Protein AF-A0A957T4U3-F1 (afdb_monomer_lite)

Structure (mmCIF, N/CA/C/O backbone):
data_AF-A0A957T4U3-F1
#
_entry.id   AF-A0A957T4U3-F1
#
loop_
_atom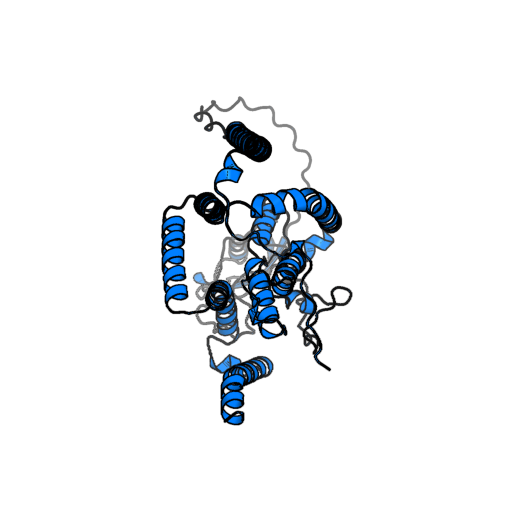_site.group_PDB
_atom_site.id
_atom_site.type_symbol
_atom_site.label_atom_id
_atom_site.label_alt_id
_atom_site.label_comp_id
_atom_site.label_asym_id
_atom_site.label_entity_id
_atom_site.label_seq_id
_atom_site.pdbx_PDB_ins_code
_atom_site.Cartn_x
_atom_site.Cartn_y
_atom_site.Cartn_z
_atom_site.occupancy
_atom_site.B_iso_or_equiv
_atom_site.auth_seq_id
_atom_site.auth_comp_id
_atom_site.auth_asym_id
_atom_site.auth_atom_id
_atom_site.pdbx_PDB_model_num
ATOM 1 N N . MET A 1 1 ? -6.324 -16.944 49.856 1.00 39.00 1 MET A N 1
ATOM 2 C CA . MET A 1 1 ? -5.773 -15.636 49.441 1.00 39.00 1 MET A CA 1
ATOM 3 C C . MET A 1 1 ? -6.299 -15.343 48.046 1.00 39.00 1 MET A C 1
ATOM 5 O O . MET A 1 1 ? -5.881 -15.999 47.104 1.00 39.00 1 MET A O 1
ATOM 9 N N . SER A 1 2 ? -7.309 -14.477 47.947 1.00 36.47 2 SER A N 1
ATOM 10 C CA . SER A 1 2 ? -7.939 -14.078 46.683 1.00 36.47 2 SER A CA 1
ATOM 11 C C . SER A 1 2 ? -7.158 -12.897 46.111 1.00 36.47 2 SER A C 1
ATOM 13 O O . SER A 1 2 ? -7.067 -11.861 46.766 1.00 36.47 2 SER A O 1
ATOM 15 N N . ALA A 1 3 ? -6.534 -13.074 44.948 1.00 39.75 3 ALA A N 1
ATOM 16 C CA . ALA A 1 3 ? -5.831 -12.005 44.251 1.00 39.75 3 ALA A CA 1
ATOM 17 C C . ALA A 1 3 ? -6.856 -11.162 43.479 1.00 39.75 3 ALA A C 1
ATOM 19 O O . ALA A 1 3 ? -7.427 -11.612 42.488 1.00 39.75 3 ALA A O 1
ATOM 20 N N . SER A 1 4 ? -7.108 -9.946 43.958 1.00 40.19 4 SER A N 1
ATOM 21 C CA . SER A 1 4 ? -7.905 -8.937 43.262 1.00 40.19 4 SER A CA 1
ATOM 22 C C . SER A 1 4 ? -7.188 -8.495 41.985 1.00 40.19 4 SER A C 1
ATOM 24 O O . SER A 1 4 ? -6.062 -7.999 42.049 1.00 40.19 4 SER A O 1
ATOM 26 N N . SER A 1 5 ? -7.838 -8.645 40.833 1.00 43.56 5 SER A N 1
ATOM 27 C CA . SER A 1 5 ? -7.384 -8.072 39.563 1.00 43.56 5 SER A CA 1
ATOM 28 C C . SER A 1 5 ? -7.273 -6.540 39.665 1.00 43.56 5 SER A C 1
ATOM 30 O O . SER A 1 5 ? -8.194 -5.919 40.205 1.00 43.56 5 SER A O 1
ATOM 32 N N . PRO A 1 6 ? -6.209 -5.907 39.139 1.00 51.12 6 PRO A N 1
ATOM 33 C CA . PRO A 1 6 ? -6.082 -4.453 39.150 1.00 51.12 6 PRO A CA 1
ATOM 34 C C . PRO A 1 6 ? -7.172 -3.825 38.270 1.00 51.12 6 PRO A C 1
ATOM 36 O O . PRO A 1 6 ? -7.311 -4.176 37.098 1.00 51.12 6 PRO A O 1
ATOM 39 N N . GLN A 1 7 ? -7.968 -2.914 38.838 1.00 44.78 7 GLN A N 1
ATOM 40 C CA . GLN A 1 7 ? -8.930 -2.137 38.057 1.00 44.78 7 GLN A CA 1
ATOM 41 C C . GLN A 1 7 ? -8.196 -1.165 37.120 1.00 44.78 7 GLN A C 1
ATOM 43 O O . GLN A 1 7 ? -7.180 -0.591 37.521 1.00 44.78 7 GLN A O 1
ATOM 48 N N . PRO A 1 8 ? -8.687 -0.960 35.884 1.00 44.41 8 PRO A N 1
ATOM 49 C CA . PRO A 1 8 ? -8.089 -0.001 34.968 1.00 44.41 8 PRO A CA 1
ATOM 50 C C . PRO A 1 8 ? -8.229 1.435 35.509 1.00 44.41 8 PRO A C 1
ATOM 52 O O . PRO A 1 8 ? -9.235 1.754 36.148 1.00 44.41 8 PRO A O 1
ATOM 55 N N . PRO A 1 9 ? -7.238 2.307 35.254 1.00 50.12 9 PRO A N 1
ATOM 56 C CA . PRO A 1 9 ? -7.258 3.697 35.702 1.00 50.12 9 PRO A CA 1
ATOM 57 C C . PRO A 1 9 ? -8.435 4.478 35.093 1.00 50.12 9 PRO A C 1
ATOM 59 O O . PRO A 1 9 ? -8.832 4.240 33.952 1.00 50.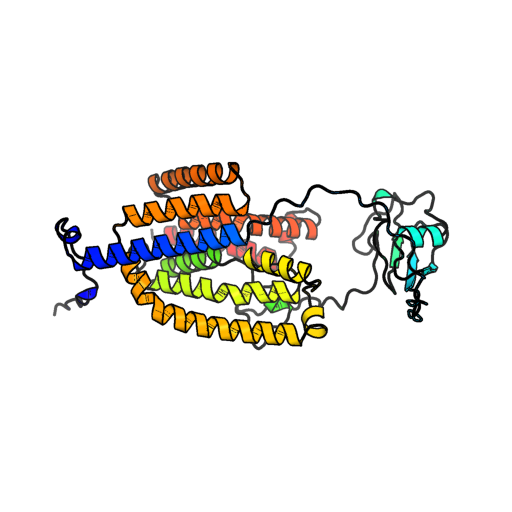12 9 PRO A O 1
ATOM 62 N N . ASP A 1 10 ? -8.982 5.430 35.856 1.00 49.69 10 ASP A N 1
ATOM 63 C CA . ASP A 1 10 ? -10.274 6.097 35.597 1.00 49.69 10 ASP A CA 1
ATOM 64 C C . ASP A 1 10 ? -10.417 6.763 34.216 1.00 49.69 10 ASP A C 1
ATOM 66 O O . ASP A 1 10 ? -11.534 6.919 33.729 1.00 49.69 10 ASP A O 1
ATOM 70 N N . PHE A 1 11 ? -9.322 7.097 33.528 1.00 52.84 11 PHE A N 1
ATOM 71 C CA . PHE A 1 11 ? -9.367 7.680 32.180 1.00 52.84 11 PHE A CA 1
ATOM 72 C C . PHE A 1 11 ? -9.784 6.692 31.072 1.00 52.84 11 PHE A C 1
ATOM 74 O O . PHE A 1 11 ? -10.027 7.118 29.944 1.00 52.84 11 PHE A O 1
ATOM 81 N N . LEU A 1 12 ? -9.868 5.389 31.375 1.00 37.56 12 LEU A N 1
ATOM 82 C CA . LEU A 1 12 ? -10.356 4.336 30.471 1.00 37.56 12 LEU A CA 1
ATOM 83 C C . LEU A 1 12 ? -11.845 4.000 30.666 1.00 37.56 12 LEU A C 1
ATOM 85 O O . LEU A 1 12 ? -12.382 3.174 29.927 1.00 37.56 12 LEU A O 1
ATOM 89 N N . LYS A 1 13 ? -12.533 4.625 31.631 1.00 37.53 13 LYS A N 1
ATOM 90 C CA . LYS A 1 13 ? -13.990 4.500 31.759 1.00 37.53 13 LYS A CA 1
ATOM 91 C C . LYS A 1 13 ? -14.650 5.418 30.732 1.00 37.53 13 LYS A C 1
ATOM 93 O O . LYS A 1 13 ? -14.656 6.637 30.889 1.00 37.53 13 LYS A O 1
ATOM 98 N N . LEU A 1 14 ? -15.185 4.833 29.661 1.00 41.22 14 LEU A N 1
ATOM 99 C CA . LEU A 1 14 ? -16.058 5.555 28.736 1.00 41.22 14 LEU A CA 1
ATOM 100 C C . LEU A 1 14 ? -17.282 6.060 29.523 1.00 41.22 14 LEU A C 1
ATOM 102 O O . LEU A 1 14 ? -17.867 5.265 30.264 1.00 41.22 14 LEU A O 1
ATOM 106 N N . PRO A 1 15 ? -17.665 7.346 29.403 1.00 44.47 15 PRO A N 1
ATOM 107 C CA . PRO A 1 15 ? -18.855 7.854 30.063 1.00 44.47 15 PRO A CA 1
ATOM 108 C C . PRO A 1 15 ? -20.066 7.046 29.592 1.00 44.47 15 PRO A C 1
ATOM 110 O O . PRO A 1 15 ? -20.394 7.030 28.405 1.00 44.47 15 PRO A O 1
ATOM 113 N N . SER A 1 16 ? -20.698 6.335 30.522 1.00 48.28 16 SER A N 1
ATOM 114 C CA . SER A 1 16 ? -21.994 5.718 30.292 1.00 48.28 16 SER A CA 1
ATOM 115 C C . SER A 1 16 ? -23.017 6.834 30.122 1.00 48.28 16 SER A C 1
ATOM 117 O O . SER A 1 16 ? -23.200 7.634 31.035 1.00 48.28 16 SER A O 1
ATOM 119 N N . GLU A 1 17 ? -23.667 6.827 28.963 1.00 46.38 17 GLU A N 1
ATOM 120 C CA . GLU A 1 17 ? -24.739 7.731 28.542 1.00 46.38 17 GLU A CA 1
ATOM 121 C C . GLU A 1 17 ? -24.272 9.129 28.105 1.00 46.38 17 GLU A C 1
ATOM 123 O O . GLU A 1 17 ? -23.785 9.958 28.872 1.00 46.38 17 GLU A O 1
ATOM 128 N N . VAL A 1 18 ? -24.449 9.393 26.806 1.00 47.22 18 VAL A N 1
ATOM 129 C CA . VAL A 1 18 ? -24.373 10.733 26.223 1.00 47.22 18 VAL A CA 1
ATOM 130 C C . VAL A 1 18 ? -25.553 11.522 26.779 1.00 47.22 18 VAL A C 1
ATOM 132 O O . VAL A 1 18 ? -26.667 11.443 26.264 1.00 47.22 18 VAL A O 1
ATOM 135 N N . ASP A 1 19 ? -25.309 12.263 27.856 1.00 44.25 19 ASP A N 1
ATOM 136 C CA . ASP A 1 19 ? -26.272 13.212 28.394 1.00 44.25 19 ASP A CA 1
ATOM 137 C C . ASP A 1 19 ? -26.519 14.296 27.332 1.00 44.25 19 ASP A C 1
ATOM 139 O O . ASP A 1 19 ? -25.650 15.117 27.017 1.00 44.25 19 ASP A O 1
ATOM 143 N N . ALA A 1 20 ? -27.716 14.287 26.740 1.00 46.62 20 ALA A N 1
ATOM 144 C CA . ALA A 1 20 ? -28.138 15.223 25.696 1.00 46.62 20 ALA A CA 1
ATOM 145 C C . ALA A 1 20 ? -28.058 16.702 26.140 1.00 46.62 20 ALA A C 1
ATOM 147 O O . ALA A 1 20 ? -28.144 17.610 25.310 1.00 46.62 20 ALA A O 1
ATOM 148 N N . ARG A 1 21 ? -27.838 16.962 27.437 1.00 43.62 21 ARG A N 1
ATOM 149 C CA . ARG A 1 21 ? -27.581 18.291 28.009 1.00 43.62 21 ARG A CA 1
ATOM 150 C C . ARG A 1 21 ? -26.193 18.858 27.671 1.00 43.62 21 ARG A C 1
ATOM 152 O O . ARG A 1 21 ? -26.020 20.074 27.732 1.00 43.62 21 ARG A O 1
ATOM 159 N N . SER A 1 22 ? -25.235 18.030 27.238 1.00 51.56 22 SER A N 1
ATOM 160 C CA . SER A 1 22 ? -23.868 18.450 26.869 1.00 51.56 22 SER A CA 1
ATOM 161 C C . SER A 1 22 ? -23.806 19.387 25.647 1.00 51.56 22 SER A C 1
ATOM 163 O O . SER A 1 22 ? -22.913 20.228 25.559 1.00 51.56 22 SER A O 1
ATOM 165 N N . PHE A 1 23 ? -24.784 19.328 24.735 1.00 47.19 23 PHE A N 1
ATOM 166 C CA . PHE A 1 23 ? -24.840 20.196 23.543 1.00 47.19 23 PHE A CA 1
ATOM 167 C C . PHE A 1 23 ? -25.205 21.663 23.847 1.00 47.19 23 PHE A C 1
ATOM 169 O O . PHE A 1 23 ? -25.078 22.543 22.986 1.00 47.19 23 PHE A O 1
ATOM 176 N N . HIS A 1 24 ? -25.663 21.949 25.068 1.00 51.50 24 HIS A N 1
ATOM 177 C CA . HIS A 1 24 ? -25.932 23.308 25.537 1.00 51.50 24 HIS A CA 1
ATOM 178 C C . HIS A 1 24 ? -24.760 23.937 26.295 1.00 51.50 24 HIS A C 1
ATOM 180 O O . HIS A 1 24 ? -24.843 25.117 26.636 1.00 51.50 24 HIS A O 1
ATOM 186 N N . ASP A 1 25 ? -23.665 23.201 26.506 1.00 59.38 25 ASP A N 1
ATOM 187 C CA . ASP A 1 25 ? -22.479 23.737 27.162 1.00 59.38 25 ASP A CA 1
ATOM 188 C C . ASP A 1 25 ? -21.806 24.794 26.255 1.00 59.38 25 ASP A C 1
ATOM 190 O O . ASP A 1 25 ? -21.464 24.502 25.098 1.00 59.38 25 ASP A O 1
ATOM 194 N N . PRO A 1 26 ? -21.622 26.041 26.731 1.00 59.56 26 PRO A N 1
ATOM 195 C CA . PRO A 1 26 ? -20.988 27.104 25.955 1.00 59.56 26 PRO A CA 1
ATOM 196 C C . PRO A 1 26 ? -19.568 26.746 25.490 1.00 59.56 26 PRO A C 1
ATOM 198 O O . PRO A 1 26 ? -19.146 27.220 24.435 1.00 59.56 26 PRO A O 1
ATOM 201 N N . SER A 1 27 ? -18.853 25.868 26.203 1.00 49.44 27 SER A N 1
ATOM 202 C CA . SER A 1 27 ? -17.521 25.397 25.799 1.00 49.44 27 SER A CA 1
ATOM 203 C C . SER A 1 27 ? -17.568 24.443 24.596 1.00 49.44 27 SER A C 1
ATOM 205 O O . SER A 1 27 ? -16.766 24.566 23.668 1.00 49.44 27 SER A O 1
ATOM 207 N N . VAL A 1 28 ? -18.570 23.560 24.543 1.00 51.91 28 VAL A N 1
ATOM 208 C CA . VAL A 1 28 ? -18.828 22.658 23.408 1.00 51.91 28 VAL A CA 1
ATOM 209 C C . VAL A 1 28 ? -19.298 23.454 22.193 1.00 51.91 28 VAL A C 1
ATOM 211 O O . VAL A 1 28 ? -18.849 23.191 21.079 1.00 51.91 28 VAL A O 1
ATOM 214 N N . ARG A 1 29 ? -20.123 24.492 22.394 1.00 52.34 29 ARG A N 1
ATOM 215 C CA . ARG A 1 29 ? -20.532 25.413 21.321 1.00 52.34 29 ARG A CA 1
ATOM 216 C C . ARG A 1 29 ? -19.363 26.213 20.754 1.00 52.34 29 ARG A C 1
ATOM 218 O O . ARG A 1 29 ? -19.286 26.340 19.538 1.00 52.34 29 ARG A O 1
ATOM 225 N N . LEU A 1 30 ? -18.442 26.692 21.591 1.00 56.44 30 LEU A N 1
ATOM 226 C CA . LEU A 1 30 ? -17.244 27.408 21.138 1.00 56.44 30 LEU A CA 1
ATOM 227 C C . LEU A 1 30 ? -16.313 26.495 20.320 1.00 56.44 30 LEU A C 1
ATOM 229 O O . LEU A 1 30 ? -15.765 26.914 19.304 1.00 56.44 30 LEU A O 1
ATOM 233 N N . ILE A 1 31 ? -16.189 25.224 20.718 1.00 53.31 31 ILE A N 1
ATOM 234 C CA . ILE A 1 31 ? -15.420 24.212 19.979 1.00 53.31 31 ILE A CA 1
ATOM 235 C C . ILE A 1 31 ? -16.111 23.867 18.652 1.00 53.31 31 ILE A C 1
ATOM 237 O O . ILE A 1 31 ? -15.452 23.867 17.614 1.00 53.31 31 ILE A O 1
ATOM 241 N N . LEU A 1 32 ? -17.430 23.643 18.646 1.00 51.19 32 LEU A N 1
ATOM 242 C CA . LEU A 1 32 ? -18.202 23.415 17.417 1.00 51.19 32 LEU A CA 1
ATOM 243 C C . LEU A 1 32 ? -18.149 24.618 16.468 1.00 51.19 32 LEU A C 1
ATOM 245 O O . LEU A 1 32 ? -18.027 24.428 15.262 1.00 51.19 32 LEU A O 1
ATOM 249 N N . GLN A 1 33 ? -18.197 25.845 16.991 1.00 57.88 33 GLN A N 1
ATOM 250 C CA . GLN A 1 33 ? -18.036 27.069 16.206 1.00 57.88 33 GLN A CA 1
ATOM 251 C C . GLN A 1 33 ? -16.615 27.196 15.652 1.00 57.88 33 GLN A C 1
ATOM 253 O O . GLN A 1 33 ? -16.464 27.555 14.491 1.00 57.88 33 GLN A O 1
ATOM 258 N N . GLY A 1 34 ? -15.585 26.832 16.423 1.00 57.09 34 GLY A N 1
ATOM 259 C CA . GLY A 1 34 ? -14.200 26.770 15.947 1.00 57.09 34 GLY A CA 1
ATOM 260 C C . GLY A 1 34 ? -13.995 25.732 14.838 1.00 57.09 34 GLY A C 1
ATOM 261 O O . GLY A 1 34 ? -13.330 26.021 13.846 1.00 57.09 34 GLY A O 1
ATOM 262 N N . PHE A 1 35 ? -14.624 24.557 14.950 1.00 54.31 35 PHE A N 1
ATOM 263 C CA . PHE A 1 35 ? -14.608 23.533 13.900 1.00 54.31 35 PHE A CA 1
ATOM 264 C C . PHE A 1 35 ? -15.418 23.941 12.670 1.00 54.31 35 PHE A C 1
ATOM 266 O O . PHE A 1 35 ? -14.954 23.728 11.556 1.00 54.31 35 PHE A O 1
ATOM 273 N N . ALA A 1 36 ? -16.583 24.569 12.841 1.00 56.09 36 ALA A N 1
ATOM 274 C CA . ALA A 1 36 ? -17.360 25.109 11.730 1.00 56.09 36 ALA A CA 1
ATOM 275 C C . ALA A 1 36 ? -16.592 26.229 11.009 1.00 56.09 36 ALA A C 1
ATOM 277 O O . ALA A 1 36 ? -16.541 26.240 9.784 1.00 56.09 36 ALA A O 1
ATOM 278 N N . LEU A 1 37 ? -15.921 27.117 11.752 1.00 57.34 37 LEU A N 1
ATOM 279 C CA . LEU A 1 37 ? -15.078 28.174 11.192 1.00 57.34 37 LEU A CA 1
ATOM 280 C C . LEU A 1 37 ? -13.851 27.592 10.473 1.00 57.34 37 LEU A C 1
ATOM 282 O O . LEU A 1 37 ? -13.519 28.041 9.383 1.00 57.34 37 LEU A O 1
ATOM 286 N N . GLY A 1 38 ? -13.217 26.561 11.040 1.00 54.62 38 GLY A N 1
ATOM 287 C CA . GLY A 1 38 ? -12.099 25.843 10.420 1.00 54.62 38 GLY A CA 1
ATOM 288 C C . GLY A 1 38 ? -12.509 25.060 9.171 1.00 54.62 38 GLY A C 1
ATOM 289 O O . GLY A 1 38 ? -11.791 25.071 8.177 1.00 54.62 38 GLY A O 1
ATOM 290 N N . PHE A 1 39 ? -13.692 24.445 9.179 1.00 57.84 39 PHE A N 1
ATOM 291 C CA . PHE A 1 39 ? -14.267 23.751 8.027 1.00 57.84 39 PHE A CA 1
ATOM 292 C C . PHE A 1 39 ? -14.644 24.732 6.913 1.00 57.84 39 PHE A C 1
ATOM 294 O O . PHE A 1 39 ? -14.319 24.492 5.754 1.00 57.84 39 PHE A O 1
ATOM 301 N N . VAL A 1 40 ? -15.237 25.880 7.256 1.00 64.00 40 VAL A N 1
ATOM 302 C CA . VAL A 1 40 ? -15.518 26.962 6.301 1.00 64.00 40 VAL A CA 1
ATOM 303 C C . VAL A 1 40 ? -14.221 27.575 5.769 1.00 64.00 40 VAL A C 1
ATOM 305 O O . VAL A 1 40 ? -14.120 27.800 4.569 1.00 64.00 40 VAL A O 1
ATOM 308 N N . ALA A 1 41 ? -13.198 27.782 6.602 1.00 57.78 41 ALA A N 1
ATOM 309 C CA . ALA A 1 41 ? -11.887 28.261 6.161 1.00 57.78 41 ALA A CA 1
ATOM 310 C C . ALA A 1 41 ? -11.178 27.246 5.250 1.00 57.78 41 ALA A C 1
ATOM 312 O O . ALA A 1 41 ? -10.547 27.640 4.274 1.00 57.78 41 ALA A O 1
ATOM 313 N N . CYS A 1 42 ? -11.322 25.946 5.518 1.00 61.72 42 CYS A N 1
ATOM 314 C CA . CYS A 1 42 ? -10.791 24.882 4.672 1.00 61.72 42 CYS A CA 1
ATOM 315 C C . CYS A 1 42 ? -11.553 24.792 3.343 1.00 61.72 42 CYS A C 1
ATOM 317 O O . CYS A 1 42 ? -10.923 24.739 2.296 1.00 61.72 42 CYS A O 1
ATOM 319 N N . LEU A 1 43 ? -12.887 24.890 3.350 1.00 62.25 43 LEU A N 1
ATOM 320 C CA . LEU A 1 43 ? -13.696 24.980 2.129 1.00 62.25 43 LEU A CA 1
ATOM 321 C C . LEU A 1 43 ? -13.411 26.253 1.329 1.00 62.25 43 LEU A C 1
ATOM 323 O O . LEU A 1 43 ? -13.421 26.207 0.105 1.00 62.25 43 LEU A O 1
ATOM 327 N N . LEU A 1 44 ? -13.120 27.373 1.993 1.00 65.00 44 LEU A N 1
ATOM 328 C CA . LEU A 1 44 ? -12.684 28.603 1.338 1.00 65.00 44 LEU A CA 1
ATOM 329 C C . LEU A 1 44 ? -11.272 28.461 0.777 1.00 65.00 44 LEU A C 1
ATOM 331 O O . LEU A 1 44 ? -11.046 28.909 -0.333 1.00 65.00 44 LEU A O 1
ATOM 335 N N . LEU A 1 45 ? -10.340 27.806 1.471 1.00 65.88 45 LEU A N 1
ATOM 336 C CA . LEU A 1 45 ? -9.000 27.533 0.944 1.00 65.88 45 LEU A CA 1
ATOM 337 C C . LEU A 1 45 ? -9.036 26.546 -0.222 1.00 65.88 45 LEU A C 1
ATOM 339 O O . LEU A 1 45 ? -8.332 26.756 -1.199 1.00 65.88 45 LEU A O 1
ATOM 343 N N . VAL A 1 46 ? -9.886 25.520 -0.160 1.00 66.44 46 VAL A N 1
ATOM 344 C CA . VAL A 1 46 ? -10.123 24.568 -1.254 1.00 66.44 46 VAL A CA 1
ATOM 345 C C . VAL A 1 46 ? -10.866 25.241 -2.404 1.00 66.44 46 VAL A C 1
ATOM 347 O O . VAL A 1 46 ? -10.542 24.990 -3.555 1.00 66.44 46 VAL A O 1
ATOM 350 N N . GLY A 1 47 ? -11.819 26.130 -2.125 1.00 73.75 47 GLY A N 1
ATOM 351 C CA . GLY A 1 47 ? -12.526 26.926 -3.126 1.00 73.75 47 GLY A CA 1
ATOM 352 C C . GLY A 1 47 ? -11.614 27.950 -3.798 1.00 73.75 47 GLY A C 1
ATOM 353 O O . GLY A 1 47 ? -11.619 28.055 -5.017 1.00 73.75 47 GLY A O 1
ATOM 354 N N . VAL A 1 48 ? -10.772 28.645 -3.030 1.00 72.38 48 VAL A N 1
ATOM 355 C CA . VAL A 1 48 ? -9.724 29.539 -3.536 1.00 72.38 48 VAL A CA 1
ATOM 356 C C . VAL A 1 48 ? -8.718 28.730 -4.333 1.00 72.38 48 VAL A C 1
ATOM 358 O O . VAL A 1 48 ? -8.448 29.112 -5.455 1.00 72.38 48 VAL A O 1
ATOM 361 N N . PHE A 1 49 ? -8.242 27.587 -3.835 1.00 65.31 49 PHE A N 1
ATOM 362 C CA . PHE A 1 49 ? -7.362 26.691 -4.583 1.00 65.31 49 PHE A CA 1
ATOM 363 C C . PHE A 1 49 ? -8.025 26.213 -5.876 1.00 65.31 49 PHE A C 1
ATOM 365 O O . PHE A 1 49 ? -7.410 26.281 -6.928 1.00 65.31 49 PHE A O 1
ATOM 372 N N . ALA A 1 50 ? -9.293 25.808 -5.852 1.00 66.81 50 ALA A N 1
ATOM 373 C CA . ALA A 1 50 ? -10.033 25.391 -7.040 1.00 66.81 50 ALA A CA 1
ATOM 374 C C . ALA A 1 50 ? -10.280 26.552 -8.015 1.00 66.81 50 ALA A C 1
ATOM 376 O O . ALA A 1 50 ? -10.325 26.329 -9.216 1.00 66.81 50 ALA A O 1
ATOM 377 N N . VAL A 1 51 ? -10.422 27.789 -7.537 1.00 71.81 51 VAL A N 1
ATOM 378 C CA . VAL A 1 51 ? -10.575 28.987 -8.379 1.00 71.81 51 VAL A CA 1
ATOM 379 C C . VAL A 1 51 ? -9.228 29.471 -8.921 1.00 71.81 51 VAL A C 1
ATOM 381 O O . VAL A 1 51 ? -9.166 29.890 -10.071 1.00 71.81 51 VAL A O 1
ATOM 384 N N . THR A 1 52 ? -8.142 29.370 -8.152 1.00 68.81 52 THR A N 1
ATOM 385 C CA . THR A 1 52 ? -6.786 29.742 -8.587 1.00 68.81 52 THR A CA 1
ATOM 386 C C . THR A 1 52 ? -6.131 28.669 -9.452 1.00 68.81 52 THR A C 1
ATOM 388 O O . THR A 1 52 ? -5.264 28.991 -10.258 1.00 68.81 52 THR A O 1
ATOM 391 N N . THR A 1 53 ? -6.554 27.408 -9.326 1.00 61.91 53 THR A N 1
ATOM 392 C CA . THR A 1 53 ? -6.102 26.285 -10.167 1.00 61.91 53 THR A CA 1
ATOM 393 C C . THR A 1 53 ? -7.090 25.907 -11.265 1.00 61.91 53 THR A C 1
ATOM 395 O O . THR A 1 53 ? -6.747 25.091 -12.124 1.00 61.91 53 THR A O 1
ATOM 398 N N . ARG A 1 54 ? -8.279 26.533 -11.312 1.00 57.09 54 ARG A N 1
ATOM 399 C CA . ARG A 1 54 ? -9.125 26.547 -12.512 1.00 57.09 54 ARG A CA 1
ATOM 400 C C . ARG A 1 54 ? -8.308 27.193 -13.621 1.00 57.09 54 ARG A C 1
ATOM 402 O O . ARG A 1 54 ? -8.189 28.413 -13.705 1.00 57.09 54 ARG A O 1
ATOM 409 N N . ARG A 1 55 ? -7.709 26.353 -14.463 1.00 58.66 55 ARG A N 1
ATOM 410 C CA . ARG A 1 55 ? -7.117 26.800 -15.718 1.00 58.66 55 ARG A CA 1
ATOM 411 C C . ARG A 1 55 ? -8.234 27.482 -16.499 1.00 58.66 55 ARG A C 1
ATOM 413 O O . ARG A 1 55 ? -9.293 26.886 -16.682 1.00 58.66 55 ARG A O 1
ATOM 420 N N . ALA A 1 56 ? -8.012 28.737 -16.884 1.00 56.47 56 ALA A N 1
ATOM 421 C CA . ALA A 1 56 ? -8.893 29.414 -17.820 1.00 56.47 56 ALA A CA 1
ATOM 422 C C . ALA A 1 56 ? -9.036 28.535 -19.067 1.00 56.47 56 ALA A C 1
ATOM 424 O O . ALA A 1 56 ? -8.052 27.908 -19.480 1.00 56.47 56 ALA A O 1
ATOM 425 N N . ASP A 1 57 ? -10.242 28.484 -19.639 1.00 62.06 57 ASP A N 1
ATOM 426 C CA . ASP A 1 57 ? -10.437 27.856 -20.942 1.00 62.06 57 ASP A CA 1
ATOM 427 C C . ASP A 1 57 ? -9.363 28.400 -21.893 1.00 62.06 57 ASP A C 1
ATOM 429 O O . ASP A 1 57 ? -9.119 29.617 -21.898 1.00 62.06 57 ASP A O 1
ATOM 433 N N . PRO A 1 58 ? -8.657 27.531 -22.640 1.00 55.47 58 PRO A N 1
ATOM 434 C CA . PRO A 1 58 ? -7.655 28.004 -23.577 1.00 55.47 58 PRO A CA 1
ATOM 435 C C . PRO A 1 58 ? -8.328 29.033 -24.495 1.00 55.47 58 PRO A C 1
ATOM 437 O O . PRO A 1 58 ? -9.437 28.772 -24.975 1.00 55.47 58 PRO A O 1
ATOM 440 N N . PRO A 1 59 ? -7.719 30.216 -24.710 1.00 63.31 59 PRO A N 1
ATOM 441 C CA . PRO A 1 59 ? -8.314 31.213 -25.584 1.00 63.31 59 PRO A CA 1
ATOM 442 C C . PRO A 1 59 ? -8.599 30.564 -26.945 1.00 63.31 59 PRO A C 1
ATOM 444 O O . PRO A 1 59 ? -7.807 29.721 -27.385 1.00 63.31 59 PRO A O 1
ATOM 447 N N . PRO A 1 60 ? -9.714 30.915 -27.614 1.00 65.12 60 PRO A N 1
ATOM 448 C CA . PRO A 1 60 ? -10.002 30.384 -28.937 1.00 65.12 60 PRO A CA 1
ATOM 449 C C . PRO A 1 60 ? -8.778 30.603 -29.824 1.00 65.12 60 PRO A C 1
ATOM 451 O O . PRO A 1 60 ? -8.196 31.689 -29.816 1.00 65.12 60 PRO A O 1
ATOM 454 N N . ILE A 1 61 ? -8.360 29.551 -30.533 1.00 62.03 61 ILE A N 1
ATOM 455 C CA . ILE A 1 61 ? -7.167 29.569 -31.380 1.00 62.03 61 ILE A CA 1
ATOM 456 C C . ILE A 1 61 ? -7.376 30.634 -32.459 1.00 62.03 61 ILE A C 1
ATOM 458 O O . ILE A 1 61 ? -8.034 30.404 -33.472 1.00 62.03 61 ILE A O 1
ATOM 462 N N . VAL A 1 62 ? -6.826 31.823 -32.226 1.00 60.19 62 VAL A N 1
ATOM 463 C CA . VAL A 1 62 ? -6.700 32.858 -33.245 1.00 60.19 62 VAL A CA 1
ATOM 464 C C . VAL A 1 62 ? -5.488 32.467 -34.076 1.00 60.19 62 VAL A C 1
ATOM 466 O O . VAL A 1 62 ? -4.352 32.598 -33.623 1.00 60.19 62 VAL A O 1
ATOM 469 N N . LEU A 1 63 ? -5.732 31.947 -35.279 1.00 49.50 63 LEU A N 1
ATOM 470 C CA . LEU A 1 63 ? -4.685 31.703 -36.266 1.00 49.50 63 LEU A CA 1
ATOM 471 C C . LEU A 1 63 ? -4.053 33.053 -36.632 1.00 49.50 63 LEU A C 1
ATOM 473 O O . LEU A 1 63 ? -4.593 33.801 -37.447 1.00 49.50 63 LEU A O 1
ATOM 477 N N . GLN A 1 64 ? -2.934 33.395 -35.995 1.00 55.53 64 GLN A N 1
ATOM 478 C CA . GLN A 1 64 ? -2.126 34.524 -36.437 1.00 55.53 64 GLN A CA 1
ATOM 479 C C . GLN A 1 64 ? -1.481 34.155 -37.779 1.00 55.53 64 GLN A C 1
ATOM 481 O O . GLN A 1 64 ? -0.928 33.057 -37.899 1.00 55.53 64 GLN A O 1
ATOM 486 N N . PRO A 1 65 ? -1.538 35.033 -38.798 1.00 67.56 65 PRO A N 1
ATOM 487 C CA . PRO A 1 65 ? -0.742 34.833 -39.998 1.00 67.56 65 PRO A CA 1
ATOM 488 C C . PRO A 1 65 ? 0.742 34.748 -39.606 1.00 67.56 65 PRO A C 1
ATOM 490 O O . PRO A 1 65 ? 1.161 35.430 -38.664 1.00 67.56 65 PRO A O 1
ATOM 493 N N . PRO A 1 66 ? 1.527 33.894 -40.285 1.00 60.69 66 PRO A N 1
ATOM 494 C CA . PRO A 1 66 ? 2.904 33.627 -39.901 1.00 60.69 66 PRO A CA 1
ATOM 495 C C . PRO A 1 66 ? 3.705 34.936 -39.845 1.00 60.69 66 PRO A C 1
ATOM 497 O O . PRO A 1 66 ? 3.558 35.777 -40.740 1.00 60.69 66 PRO A O 1
ATOM 500 N N . PRO A 1 67 ? 4.538 35.138 -38.808 1.00 60.19 67 PRO A N 1
ATOM 501 C CA . PRO A 1 67 ? 5.378 36.322 -38.726 1.00 60.19 67 PRO A CA 1
ATOM 502 C C . PRO A 1 67 ? 6.311 36.388 -39.948 1.00 60.19 67 PRO A C 1
ATOM 504 O O . PRO A 1 67 ? 6.744 35.343 -40.445 1.00 60.19 67 PRO A O 1
ATOM 507 N N . PRO A 1 68 ? 6.635 37.593 -40.452 1.00 63.84 68 PRO A N 1
ATOM 508 C CA . PRO A 1 68 ? 7.608 37.736 -41.525 1.00 63.84 68 PRO A CA 1
ATOM 509 C C . PRO A 1 68 ? 8.939 37.119 -41.088 1.00 63.84 68 PRO A C 1
ATOM 511 O O . PRO A 1 68 ? 9.361 37.293 -39.943 1.00 63.84 68 PRO A O 1
ATOM 514 N N . ALA A 1 69 ? 9.565 36.371 -42.000 1.00 49.66 69 ALA A N 1
ATOM 515 C CA . ALA A 1 69 ? 10.780 35.612 -41.739 1.00 49.66 69 ALA A CA 1
ATOM 516 C C . ALA A 1 69 ? 11.834 36.488 -41.046 1.00 49.66 69 ALA A C 1
ATOM 518 O O . ALA A 1 69 ? 12.306 37.478 -41.608 1.00 49.66 69 ALA A O 1
ATOM 519 N N . GLN A 1 70 ? 12.189 36.129 -39.811 1.00 48.75 70 GLN A N 1
ATOM 520 C CA . GLN A 1 70 ? 13.334 36.733 -39.144 1.00 48.75 70 GLN A CA 1
ATOM 521 C C . GLN A 1 70 ? 14.615 36.324 -39.886 1.00 48.75 70 GLN A C 1
ATOM 523 O O . GLN A 1 70 ? 14.695 35.188 -40.362 1.00 48.75 70 GLN A O 1
ATOM 528 N N . PRO A 1 71 ? 15.628 37.206 -39.984 1.00 54.06 71 PRO A N 1
ATOM 529 C CA . PRO A 1 71 ? 16.934 36.826 -40.503 1.00 54.06 71 PRO A CA 1
ATOM 530 C C . PRO A 1 71 ? 17.471 35.656 -39.681 1.00 54.06 71 PRO A C 1
ATOM 532 O O . PRO A 1 71 ? 17.637 35.772 -38.466 1.00 54.06 71 PRO A O 1
ATOM 535 N N . THR A 1 72 ? 17.699 34.527 -40.347 1.00 46.50 72 THR A N 1
ATOM 536 C CA . THR A 1 72 ? 18.254 33.310 -39.761 1.00 46.50 72 THR A CA 1
ATOM 537 C C . THR A 1 72 ? 19.529 33.657 -38.999 1.00 46.50 72 THR A C 1
ATOM 539 O O . THR A 1 72 ? 20.525 34.058 -39.601 1.00 46.50 72 THR A O 1
ATOM 542 N N . ALA A 1 73 ? 19.500 33.521 -37.672 1.00 48.59 73 ALA A N 1
ATOM 543 C CA . ALA A 1 73 ? 20.715 33.544 -36.877 1.00 48.59 73 ALA A CA 1
ATOM 544 C C . ALA A 1 73 ? 21.636 32.436 -37.396 1.00 48.59 73 ALA A C 1
ATOM 546 O O . ALA A 1 73 ? 21.198 31.297 -37.569 1.00 48.59 73 ALA A O 1
ATOM 547 N N . THR A 1 74 ? 22.895 32.773 -37.673 1.00 52.06 74 THR A N 1
ATOM 548 C CA . THR A 1 74 ? 23.914 31.794 -38.051 1.00 52.06 74 THR A CA 1
ATOM 549 C C . THR A 1 74 ? 23.929 30.691 -36.991 1.00 52.06 74 THR A C 1
ATOM 551 O O . THR A 1 74 ? 24.137 31.010 -35.815 1.00 52.06 74 THR A O 1
ATOM 554 N N . PRO A 1 75 ? 23.672 29.420 -37.348 1.00 45.31 75 PRO A N 1
ATOM 555 C CA . PRO A 1 75 ? 23.680 28.357 -36.361 1.00 45.31 75 PRO A CA 1
ATOM 556 C C . PRO A 1 75 ? 25.091 28.263 -35.779 1.00 45.31 75 PRO A C 1
ATOM 558 O O . PRO A 1 75 ? 26.078 28.249 -36.520 1.00 45.31 75 PRO A O 1
ATOM 561 N N . LEU A 1 76 ? 25.195 28.216 -34.447 1.00 49.66 76 LEU A N 1
ATOM 562 C CA . LEU A 1 76 ? 26.417 27.726 -33.814 1.00 49.66 76 LEU A CA 1
ATOM 563 C C . LEU A 1 76 ? 26.722 26.336 -34.392 1.00 49.66 76 LEU A C 1
ATOM 565 O O . LEU A 1 76 ? 25.774 25.608 -34.691 1.00 49.66 76 LEU A O 1
ATOM 569 N N . PRO A 1 77 ? 27.999 25.942 -34.542 1.00 48.62 77 PRO A N 1
ATOM 570 C CA . PRO A 1 77 ? 28.335 24.584 -34.938 1.00 48.62 77 PRO A CA 1
ATOM 571 C C . PRO A 1 77 ? 27.783 23.617 -33.885 1.00 48.62 77 PRO A C 1
ATOM 573 O O . PRO A 1 77 ? 28.379 23.398 -32.832 1.00 48.62 77 PRO A O 1
ATOM 576 N N . THR A 1 78 ? 26.596 23.076 -34.150 1.00 47.25 78 THR A N 1
ATOM 577 C CA . THR A 1 78 ? 26.048 21.927 -33.447 1.00 47.25 78 THR A CA 1
ATOM 578 C C . THR A 1 78 ? 27.015 20.792 -33.724 1.00 47.25 78 THR A C 1
ATOM 580 O O . THR A 1 78 ? 27.236 20.451 -34.886 1.00 47.25 78 THR A O 1
ATOM 583 N N . ALA A 1 79 ? 27.639 20.255 -32.675 1.00 51.00 79 ALA A N 1
ATOM 584 C CA . ALA A 1 79 ? 28.426 19.039 -32.791 1.00 51.00 79 ALA A CA 1
ATOM 585 C C . ALA A 1 79 ? 27.567 18.007 -33.527 1.00 51.00 79 ALA A C 1
ATOM 587 O O . ALA A 1 79 ? 26.477 17.673 -33.062 1.00 51.00 79 ALA A O 1
ATOM 588 N N . THR A 1 80 ? 28.006 17.585 -34.712 1.00 54.25 80 THR A N 1
ATOM 589 C CA . THR A 1 80 ? 27.324 16.538 -35.467 1.00 54.25 80 THR A CA 1
ATOM 590 C C . THR A 1 80 ? 27.251 15.316 -34.554 1.00 54.25 80 THR A C 1
ATOM 592 O O . THR A 1 80 ? 28.310 14.851 -34.121 1.00 54.25 80 THR A O 1
ATOM 595 N N . PRO A 1 81 ? 26.050 14.840 -34.178 1.00 58.66 81 PRO A N 1
ATOM 596 C CA . PRO A 1 81 ? 25.945 13.668 -33.325 1.00 58.66 81 PRO A CA 1
ATOM 597 C C . PRO A 1 81 ? 26.640 12.498 -34.021 1.00 58.66 81 PRO A C 1
ATOM 599 O O . PRO A 1 81 ? 26.479 12.302 -35.228 1.00 58.66 81 PRO A O 1
ATOM 602 N N . ALA A 1 82 ? 27.476 11.779 -33.272 1.00 69.69 82 ALA A N 1
ATOM 603 C CA . ALA A 1 82 ? 28.234 10.660 -33.811 1.00 69.69 82 ALA A CA 1
ATOM 604 C C . ALA A 1 82 ? 27.267 9.577 -34.327 1.00 69.69 82 ALA A C 1
ATOM 606 O O . ALA A 1 82 ? 26.234 9.340 -33.693 1.00 69.69 82 ALA A O 1
ATOM 607 N N . PRO A 1 83 ? 27.565 8.945 -35.475 1.00 83.50 83 PRO A N 1
ATOM 608 C CA . PRO A 1 83 ? 26.731 7.872 -35.988 1.00 83.50 83 PRO A CA 1
ATOM 609 C C . PRO A 1 83 ? 26.808 6.647 -35.068 1.00 83.50 83 PRO A C 1
ATOM 611 O O . PRO A 1 83 ? 27.832 6.413 -34.426 1.00 83.50 83 PRO A O 1
ATOM 614 N N . ILE A 1 84 ? 25.730 5.870 -35.034 1.00 83.75 84 ILE A N 1
ATOM 615 C CA . ILE A 1 84 ? 25.628 4.629 -34.260 1.00 83.75 84 ILE A CA 1
ATOM 616 C C . ILE A 1 84 ? 25.952 3.431 -35.151 1.00 83.75 84 ILE A C 1
ATOM 618 O O . ILE A 1 84 ? 25.688 3.458 -36.356 1.00 83.75 84 ILE A O 1
ATOM 622 N N . VAL A 1 85 ? 26.519 2.376 -34.577 1.00 86.19 85 VAL A N 1
ATOM 623 C CA . VAL A 1 85 ? 26.835 1.130 -35.277 1.00 86.19 85 VAL A CA 1
ATOM 624 C C . VAL A 1 85 ? 25.927 0.019 -34.765 1.00 86.19 85 VAL A C 1
ATOM 626 O O . VAL A 1 85 ? 25.886 -0.258 -33.569 1.00 86.19 85 VAL A O 1
ATOM 629 N N . VAL A 1 86 ? 25.210 -0.636 -35.675 1.00 88.06 86 VAL A N 1
ATOM 630 C CA . VAL A 1 86 ? 24.269 -1.717 -35.357 1.00 88.06 86 VAL A CA 1
ATOM 631 C C . VAL A 1 86 ? 24.597 -2.977 -36.150 1.00 88.06 86 VAL A C 1
ATOM 633 O O . VAL A 1 86 ? 25.098 -2.894 -37.272 1.00 88.06 86 VAL A O 1
ATOM 636 N N . PHE A 1 87 ? 24.324 -4.151 -35.584 1.00 87.00 87 PHE A N 1
ATOM 637 C CA . PHE A 1 87 ? 24.537 -5.436 -36.254 1.00 87.00 87 PHE A CA 1
ATOM 638 C C . PHE A 1 87 ? 23.201 -6.070 -36.651 1.00 87.00 87 PHE A C 1
ATOM 640 O O . PHE A 1 87 ? 22.402 -6.426 -35.793 1.00 87.00 87 PHE A O 1
ATOM 647 N N . VAL A 1 88 ? 22.945 -6.226 -37.948 1.00 88.62 88 VAL A N 1
ATOM 648 C CA . VAL A 1 88 ? 21.703 -6.821 -38.464 1.00 88.62 88 VAL A CA 1
ATOM 649 C C . VAL A 1 88 ? 21.955 -8.281 -38.839 1.00 88.62 88 VAL A C 1
ATOM 651 O O . VAL A 1 88 ? 22.908 -8.596 -39.553 1.00 88.62 88 VAL A O 1
ATOM 654 N N . SER A 1 89 ? 21.101 -9.178 -38.349 1.00 83.94 89 SER A N 1
ATOM 655 C CA . SER A 1 89 ? 21.236 -10.633 -38.474 1.00 83.94 89 SER A CA 1
ATOM 656 C C . SER A 1 89 ? 19.890 -11.312 -38.750 1.00 83.94 89 SER A C 1
ATOM 658 O O . SER A 1 89 ? 18.835 -10.737 -38.491 1.00 83.94 89 SER A O 1
ATOM 660 N N . GLY A 1 90 ? 19.919 -12.541 -39.272 1.00 83.38 90 GLY A N 1
ATOM 661 C CA . GLY A 1 90 ? 18.717 -13.317 -39.593 1.00 83.38 90 GLY A CA 1
ATOM 662 C C . GLY A 1 90 ? 18.278 -13.191 -41.059 1.00 83.38 90 GLY A C 1
ATOM 663 O O . GLY A 1 90 ? 19.117 -13.080 -41.954 1.00 83.38 90 GLY A O 1
ATOM 664 N N . ALA A 1 91 ? 16.968 -13.234 -41.305 1.00 83.25 91 ALA A N 1
ATOM 665 C CA . ALA A 1 91 ? 16.321 -13.244 -42.620 1.00 83.25 91 ALA A CA 1
ATOM 666 C C . ALA A 1 91 ? 16.307 -11.863 -43.313 1.00 83.25 91 ALA A C 1
ATOM 668 O O . ALA A 1 91 ? 15.251 -11.294 -43.591 1.00 83.25 91 ALA A O 1
ATOM 669 N N . VAL A 1 92 ? 17.486 -11.314 -43.598 1.00 86.00 92 VAL A N 1
ATOM 670 C CA . VAL A 1 92 ? 17.685 -10.056 -44.345 1.00 86.00 92 VAL A CA 1
ATOM 671 C C . VAL A 1 92 ? 18.559 -10.289 -45.575 1.00 86.00 92 VAL A C 1
ATOM 673 O O . VAL A 1 92 ? 19.314 -11.261 -45.621 1.00 86.00 92 VAL A O 1
ATOM 676 N N . ALA A 1 93 ? 18.473 -9.407 -46.574 1.00 85.00 93 ALA A N 1
ATOM 677 C CA . ALA A 1 93 ? 19.204 -9.576 -47.833 1.00 85.00 93 ALA A CA 1
ATOM 678 C C . ALA A 1 93 ? 20.736 -9.569 -47.648 1.00 85.00 93 ALA A C 1
ATOM 680 O O . ALA A 1 93 ? 21.442 -10.337 -48.304 1.00 85.00 93 ALA A O 1
ATOM 681 N N . ALA A 1 94 ? 21.247 -8.736 -46.739 1.00 85.38 94 ALA A N 1
ATOM 682 C CA . ALA A 1 94 ? 22.656 -8.679 -46.371 1.00 85.38 94 ALA A CA 1
ATOM 683 C C . ALA A 1 94 ? 22.818 -8.527 -44.844 1.00 85.38 94 ALA A C 1
ATOM 685 O O . ALA A 1 94 ? 22.665 -7.435 -44.308 1.00 85.38 94 ALA A O 1
ATOM 686 N N . PRO A 1 95 ? 23.129 -9.607 -44.108 1.00 86.75 95 PRO A N 1
ATOM 687 C CA . PRO A 1 95 ? 23.502 -9.513 -42.697 1.00 86.75 95 PRO A CA 1
ATOM 688 C C . PRO A 1 95 ? 24.868 -8.833 -42.521 1.00 86.75 95 PRO A C 1
ATOM 690 O O . PRO A 1 95 ? 25.804 -9.112 -43.275 1.00 86.75 95 PRO A O 1
ATOM 693 N N . GLY A 1 96 ? 25.024 -7.979 -41.507 1.00 85.06 96 GLY A N 1
ATOM 694 C CA . GLY A 1 96 ? 26.277 -7.248 -41.306 1.00 85.06 96 GLY A CA 1
ATOM 695 C C . GLY A 1 96 ? 26.207 -6.079 -40.326 1.00 85.06 96 GLY A C 1
ATOM 696 O O . GLY A 1 96 ? 25.200 -5.854 -39.658 1.00 85.06 96 GLY A O 1
ATOM 697 N N . LEU A 1 97 ? 27.319 -5.346 -40.225 1.00 88.31 97 LEU A N 1
ATOM 698 C CA . LEU A 1 97 ? 27.444 -4.116 -39.437 1.00 88.31 97 LEU A CA 1
ATOM 699 C C . LEU A 1 97 ? 27.067 -2.902 -40.289 1.00 88.31 97 LEU A C 1
ATOM 701 O O . LEU A 1 97 ? 27.599 -2.728 -41.386 1.00 88.31 97 LEU A O 1
ATOM 705 N N . TYR A 1 98 ? 26.216 -2.039 -39.744 1.00 88.19 98 TYR A N 1
ATOM 706 C CA . TYR A 1 98 ? 25.723 -0.837 -40.409 1.00 88.19 98 TYR A CA 1
ATOM 707 C C . TYR A 1 98 ? 25.941 0.393 -39.540 1.00 88.19 98 TYR A C 1
ATOM 709 O O . TYR A 1 98 ? 25.699 0.369 -38.336 1.00 88.19 98 TYR A O 1
ATOM 717 N N . THR A 1 99 ? 26.392 1.478 -40.165 1.00 90.50 99 THR A N 1
ATOM 718 C CA . THR A 1 99 ? 26.569 2.780 -39.521 1.00 90.50 99 THR A CA 1
ATOM 719 C C . THR A 1 99 ? 25.391 3.675 -39.887 1.00 90.50 99 THR A C 1
ATOM 721 O O . THR A 1 99 ? 25.208 4.003 -41.058 1.00 90.50 99 THR A O 1
ATOM 724 N N . LEU A 1 100 ? 24.586 4.047 -38.894 1.00 88.69 100 LEU A N 1
ATOM 725 C CA . LEU A 1 100 ? 23.324 4.767 -39.058 1.00 88.69 100 LEU A CA 1
ATOM 726 C C . LEU A 1 100 ? 23.331 6.088 -38.276 1.00 88.69 100 LEU A C 1
ATOM 728 O O . LEU A 1 100 ? 24.204 6.346 -37.445 1.00 88.69 100 LEU A O 1
ATOM 732 N N . ALA A 1 101 ? 22.350 6.948 -38.551 1.00 87.00 101 ALA A N 1
ATOM 733 C CA . ALA A 1 101 ? 22.144 8.173 -37.784 1.00 87.00 101 ALA A CA 1
ATOM 734 C C . ALA A 1 101 ? 21.705 7.863 -36.341 1.00 87.00 101 ALA A C 1
ATOM 736 O O . ALA A 1 101 ? 21.085 6.837 -36.078 1.00 87.00 101 ALA A O 1
ATOM 737 N N . VAL A 1 102 ? 21.998 8.765 -35.401 1.00 79.06 102 VAL A N 1
ATOM 738 C CA . VAL A 1 102 ? 21.691 8.592 -33.965 1.00 79.06 102 VAL A CA 1
ATOM 739 C C . VAL A 1 102 ? 20.195 8.428 -33.656 1.00 79.06 102 VAL A C 1
ATOM 741 O O . VAL A 1 102 ? 19.822 7.933 -32.598 1.00 79.06 102 VAL A O 1
ATOM 744 N N . ASP A 1 103 ? 19.323 8.865 -34.559 1.00 81.00 103 ASP A N 1
ATOM 745 C CA . ASP A 1 103 ? 17.871 8.762 -34.453 1.00 81.00 103 ASP A CA 1
ATOM 746 C C . ASP A 1 103 ? 17.271 7.651 -35.329 1.00 81.00 103 ASP A C 1
ATOM 748 O O . ASP A 1 103 ? 16.041 7.545 -35.405 1.00 81.00 103 ASP A O 1
ATOM 752 N N . ALA A 1 104 ? 18.122 6.818 -35.940 1.00 83.12 104 ALA A N 1
ATOM 753 C CA . ALA A 1 104 ? 17.714 5.712 -36.792 1.00 83.12 104 ALA A CA 1
ATOM 754 C C . ALA A 1 104 ? 16.862 4.684 -36.037 1.00 83.12 104 ALA A C 1
ATOM 756 O O . ALA A 1 104 ? 17.007 4.445 -34.832 1.00 83.12 104 ALA A O 1
ATOM 757 N N . ARG A 1 105 ? 15.949 4.063 -36.776 1.00 90.38 105 ARG A N 1
ATOM 758 C CA . ARG A 1 105 ? 15.030 3.031 -36.300 1.00 90.38 105 ARG A CA 1
ATOM 759 C C . ARG A 1 105 ? 15.354 1.683 -36.923 1.00 90.38 105 ARG A C 1
ATOM 761 O O . ARG A 1 105 ? 16.107 1.590 -37.889 1.00 90.38 105 ARG A O 1
ATOM 768 N N . VAL A 1 106 ? 14.737 0.634 -36.385 1.00 86.88 106 VAL A N 1
ATOM 769 C CA . VAL A 1 106 ? 14.857 -0.734 -36.909 1.00 86.88 106 VAL A CA 1
ATOM 770 C C . VAL A 1 106 ? 14.552 -0.781 -38.409 1.00 86.88 106 VAL A C 1
ATOM 772 O O . VAL A 1 106 ? 15.288 -1.430 -39.142 1.00 86.88 106 VAL A O 1
ATOM 775 N N . GLY A 1 107 ? 13.541 -0.044 -38.887 1.00 86.19 107 GLY A N 1
ATOM 776 C CA . GLY A 1 107 ? 13.252 0.082 -40.322 1.00 86.19 107 GLY A CA 1
ATOM 777 C C . GLY A 1 107 ? 14.441 0.592 -41.147 1.00 86.19 107 GLY A C 1
ATOM 778 O O . GLY A 1 107 ? 14.791 -0.028 -42.144 1.00 86.19 107 GLY A O 1
ATOM 779 N N . ASP A 1 108 ? 15.135 1.633 -40.678 1.00 89.94 108 ASP A N 1
ATOM 780 C CA . ASP A 1 108 ? 16.298 2.203 -41.374 1.00 89.94 108 ASP A CA 1
ATOM 781 C C . ASP A 1 108 ? 17.474 1.210 -41.430 1.00 89.94 108 ASP A C 1
ATOM 783 O O . ASP A 1 108 ? 18.216 1.159 -42.413 1.00 89.94 108 ASP A O 1
ATOM 787 N N . ALA A 1 109 ? 17.634 0.382 -40.391 1.00 87.50 109 ALA A N 1
ATOM 788 C CA . ALA A 1 109 ? 18.625 -0.694 -40.381 1.00 87.50 109 ALA A CA 1
ATOM 789 C C . ALA A 1 109 ? 18.271 -1.836 -41.341 1.00 87.50 109 ALA A C 1
ATOM 791 O O . ALA A 1 109 ? 19.164 -2.393 -41.978 1.00 87.50 109 ALA A O 1
ATOM 792 N N . LEU A 1 110 ? 16.987 -2.177 -41.469 1.00 88.38 110 LEU A N 1
ATOM 793 C CA . LEU A 1 110 ? 16.522 -3.191 -42.417 1.00 88.38 110 LEU A CA 1
ATOM 794 C C . LEU A 1 110 ? 16.671 -2.712 -43.864 1.00 88.38 110 LEU A C 1
ATOM 796 O O . LEU A 1 110 ? 17.117 -3.482 -44.713 1.00 88.38 110 LEU A O 1
ATOM 800 N N . ASP A 1 111 ? 16.379 -1.440 -44.132 1.00 89.69 111 ASP A N 1
ATOM 801 C CA . ASP A 1 111 ? 16.582 -0.830 -45.447 1.00 89.69 111 ASP A CA 1
ATOM 802 C C . ASP A 1 111 ? 18.073 -0.800 -45.819 1.00 89.69 111 ASP A C 1
ATOM 804 O O . ASP A 1 111 ? 18.447 -1.166 -46.937 1.00 89.69 111 ASP A O 1
ATOM 808 N N . ALA A 1 112 ? 18.948 -0.455 -44.866 1.00 87.19 112 ALA A N 1
ATOM 809 C CA . ALA A 1 112 ? 20.399 -0.512 -45.051 1.00 87.19 112 ALA A CA 1
ATOM 810 C C . ALA A 1 112 ? 20.914 -1.945 -45.292 1.00 87.19 112 ALA A C 1
ATOM 812 O O . ALA A 1 112 ? 21.852 -2.141 -46.069 1.00 87.19 112 ALA A O 1
ATOM 813 N N . ALA A 1 113 ? 20.264 -2.946 -44.689 1.00 86.12 113 ALA A N 1
ATOM 814 C CA . ALA A 1 113 ? 20.534 -4.368 -44.899 1.00 86.12 113 ALA A CA 1
ATOM 815 C C . ALA A 1 113 ? 19.976 -4.930 -46.223 1.00 86.12 113 ALA A C 1
ATOM 817 O O . ALA A 1 113 ? 20.055 -6.136 -46.463 1.00 86.12 113 ALA A O 1
ATOM 818 N N . GLY A 1 114 ? 19.440 -4.076 -47.103 1.00 82.94 114 GLY A N 1
ATOM 819 C CA . GLY A 1 114 ? 18.894 -4.474 -48.403 1.00 82.94 114 GLY A CA 1
ATOM 820 C C . GLY A 1 114 ? 17.463 -5.015 -48.338 1.00 82.94 114 GLY A C 1
ATOM 821 O O . GLY A 1 114 ? 17.008 -5.643 -49.293 1.00 82.94 114 GLY A O 1
ATOM 822 N N . GLY A 1 115 ? 16.758 -4.765 -47.234 1.00 82.44 115 GLY A N 1
ATOM 823 C CA . GLY A 1 115 ? 15.398 -5.224 -46.996 1.00 82.44 115 GLY A CA 1
ATOM 824 C C . GLY A 1 115 ? 15.317 -6.637 -46.417 1.00 82.44 115 GLY A C 1
ATOM 825 O O . GLY A 1 115 ? 16.309 -7.304 -46.112 1.00 82.44 115 GLY A O 1
ATOM 826 N N . LEU A 1 116 ? 14.081 -7.087 -46.232 1.00 82.94 116 LEU A N 1
ATOM 827 C CA . LEU A 1 116 ? 13.761 -8.383 -45.642 1.00 82.94 116 LEU A CA 1
ATOM 828 C C . LEU A 1 116 ? 13.894 -9.505 -46.676 1.00 82.94 116 LEU A C 1
ATOM 830 O O . LEU A 1 116 ? 13.555 -9.321 -47.845 1.00 82.94 116 LEU A O 1
ATOM 834 N N . GLY A 1 117 ? 14.361 -10.674 -46.238 1.00 79.81 117 GLY A N 1
ATOM 835 C CA . GLY A 1 117 ? 14.382 -11.882 -47.060 1.00 79.81 117 GLY A CA 1
ATOM 836 C C . GLY A 1 117 ? 12.973 -12.425 -47.328 1.00 79.81 117 GLY A C 1
ATOM 837 O O . GLY A 1 117 ? 12.036 -12.134 -46.586 1.00 79.81 117 GLY A O 1
ATOM 838 N N . GLU A 1 118 ? 12.822 -13.245 -48.372 1.00 77.38 118 GLU A N 1
ATOM 839 C CA . GLU A 1 118 ? 11.518 -13.797 -48.795 1.00 77.38 118 GLU A CA 1
ATOM 840 C C . GLU A 1 118 ? 10.828 -14.636 -47.702 1.00 77.38 118 GLU A C 1
ATOM 842 O O . GLU A 1 118 ? 9.601 -14.681 -47.637 1.00 77.38 118 GLU A O 1
ATOM 847 N N . ASP A 1 119 ? 11.614 -15.215 -46.791 1.00 77.94 119 ASP A N 1
ATOM 848 C CA . ASP A 1 119 ? 11.138 -16.068 -45.699 1.00 77.94 119 ASP A CA 1
ATOM 849 C C . ASP A 1 119 ? 11.048 -15.337 -44.342 1.00 77.94 119 ASP A C 1
ATOM 851 O O . ASP A 1 119 ? 10.915 -15.981 -43.297 1.00 77.94 119 ASP A O 1
ATOM 855 N N . ALA A 1 120 ? 11.153 -14.002 -44.323 1.00 77.69 120 ALA A N 1
ATOM 856 C CA . ALA A 1 120 ? 11.187 -13.202 -43.097 1.00 77.69 120 ALA A CA 1
ATOM 857 C C . ALA A 1 120 ? 9.803 -13.031 -42.446 1.00 77.69 120 ALA A C 1
ATOM 859 O O . ALA A 1 120 ? 8.815 -12.684 -43.100 1.00 77.69 120 ALA A O 1
ATOM 860 N N . ASN A 1 121 ? 9.728 -13.192 -41.120 1.00 78.00 121 ASN A N 1
ATOM 861 C CA . ASN A 1 121 ? 8.491 -12.962 -40.374 1.00 78.00 121 ASN A CA 1
ATOM 862 C C . ASN A 1 121 ? 8.347 -11.495 -39.933 1.00 78.00 121 ASN A C 1
ATOM 864 O O . ASN A 1 121 ? 8.793 -11.085 -38.862 1.00 78.00 121 ASN A O 1
ATOM 868 N N . LEU A 1 122 ? 7.636 -10.724 -40.753 1.00 66.75 122 LEU A N 1
ATOM 869 C CA . LEU A 1 122 ? 7.314 -9.311 -40.534 1.00 66.75 122 LEU A CA 1
ATOM 870 C C . LEU A 1 122 ? 6.539 -9.009 -39.245 1.00 66.75 122 LEU A C 1
ATOM 872 O O . LEU A 1 122 ? 6.673 -7.921 -38.691 1.00 66.75 122 LEU A O 1
ATOM 876 N N . VAL A 1 123 ? 5.709 -9.945 -38.776 1.00 71.69 123 VAL A N 1
ATOM 877 C CA . VAL A 1 123 ? 4.831 -9.725 -37.612 1.00 71.69 123 VAL A CA 1
ATOM 878 C C . VAL A 1 123 ? 5.633 -9.719 -36.309 1.00 71.69 123 VAL A C 1
ATOM 880 O O . VAL A 1 123 ? 5.201 -9.139 -35.316 1.00 71.69 123 VAL A O 1
ATOM 883 N N . ALA A 1 124 ? 6.816 -10.333 -36.316 1.00 67.44 124 ALA A N 1
ATOM 884 C CA . ALA A 1 124 ? 7.653 -10.484 -35.136 1.00 67.44 124 ALA A CA 1
ATOM 885 C C . ALA A 1 124 ? 8.534 -9.256 -34.828 1.00 67.44 124 ALA A C 1
ATOM 887 O O . ALA A 1 124 ? 9.232 -9.272 -33.819 1.00 67.44 124 ALA A O 1
ATOM 888 N N . ILE A 1 125 ? 8.531 -8.206 -35.667 1.00 74.88 125 ILE A N 1
ATOM 889 C CA . ILE A 1 125 ? 9.500 -7.099 -35.574 1.00 74.88 125 ILE A CA 1
ATOM 890 C C . ILE A 1 125 ? 8.809 -5.737 -35.535 1.00 74.88 125 ILE A C 1
ATOM 892 O O . ILE A 1 125 ? 8.074 -5.356 -36.446 1.00 74.88 125 ILE A O 1
ATOM 896 N N . ASN A 1 126 ? 9.126 -4.945 -34.511 1.00 82.44 126 ASN A N 1
ATOM 897 C CA . ASN A 1 126 ? 8.705 -3.553 -34.419 1.00 82.44 126 ASN A CA 1
ATOM 898 C C . ASN A 1 126 ? 9.657 -2.632 -35.204 1.00 82.44 126 ASN A C 1
ATOM 900 O O . ASN A 1 126 ? 10.633 -2.117 -34.667 1.00 82.44 126 ASN A O 1
ATOM 904 N N . GLN A 1 127 ? 9.349 -2.364 -36.474 1.00 82.81 127 GLN A N 1
ATOM 905 C CA . GLN A 1 127 ? 10.176 -1.496 -37.330 1.00 82.81 127 GLN A CA 1
ATOM 906 C C . GLN A 1 127 ? 10.292 -0.047 -36.826 1.00 82.81 127 GLN A C 1
ATOM 908 O O . GLN A 1 127 ? 11.220 0.672 -37.197 1.00 82.81 127 GLN A O 1
ATOM 913 N N . ALA A 1 128 ? 9.356 0.392 -35.980 1.00 78.75 128 ALA A N 1
ATOM 914 C CA . ALA A 1 128 ? 9.363 1.731 -35.411 1.00 78.75 128 ALA A CA 1
ATOM 915 C C . ALA A 1 128 ? 10.259 1.848 -34.167 1.00 78.75 128 ALA A C 1
ATOM 917 O O . ALA A 1 128 ? 10.372 2.938 -33.613 1.00 78.75 128 ALA A O 1
ATOM 918 N N . GLU A 1 129 ? 10.883 0.781 -33.684 1.00 81.69 129 GLU A N 1
ATOM 919 C CA . GLU A 1 129 ? 11.772 0.855 -32.525 1.00 81.69 129 GLU A CA 1
ATOM 920 C C . GLU A 1 129 ? 13.029 1.690 -32.830 1.00 81.69 129 GLU A C 1
ATOM 922 O O . GLU A 1 129 ? 13.573 1.623 -33.931 1.00 81.69 129 GLU A O 1
ATOM 927 N N . ARG A 1 130 ? 13.458 2.534 -31.880 1.00 84.50 130 ARG A N 1
ATOM 928 C CA . ARG A 1 130 ? 14.672 3.360 -32.012 1.00 84.50 130 ARG A CA 1
ATOM 929 C C . ARG A 1 130 ? 15.907 2.512 -31.733 1.00 84.50 130 ARG A C 1
ATOM 931 O O . ARG A 1 130 ? 15.905 1.739 -30.781 1.00 84.50 130 ARG A O 1
ATOM 938 N N . LEU A 1 131 ? 16.960 2.715 -32.514 1.00 81.00 131 LEU A N 1
ATOM 939 C CA . LEU A 1 131 ? 18.231 2.021 -32.350 1.00 81.00 131 LEU A CA 1
ATOM 940 C C . LEU A 1 131 ? 19.200 2.825 -31.480 1.00 81.00 131 LEU A C 1
ATOM 942 O O . LEU A 1 131 ? 19.130 4.052 -31.408 1.00 81.00 131 LEU A O 1
ATOM 946 N N . TRP A 1 132 ? 20.115 2.115 -30.829 1.00 82.69 132 TRP A N 1
ATOM 947 C CA . TRP A 1 132 ? 21.232 2.677 -30.071 1.00 82.69 132 TRP A CA 1
ATOM 948 C C . TRP A 1 132 ? 22.550 2.062 -30.544 1.00 82.69 132 TRP A C 1
ATOM 950 O O . TRP A 1 132 ? 22.564 1.049 -31.244 1.00 82.69 132 TRP A O 1
ATOM 960 N N . ASP A 1 133 ? 23.668 2.687 -30.181 1.00 81.94 133 ASP A N 1
ATOM 961 C CA . ASP A 1 133 ? 24.992 2.186 -30.549 1.00 81.94 133 ASP A CA 1
ATOM 962 C C . ASP A 1 133 ? 25.261 0.807 -29.928 1.00 81.94 133 ASP A C 1
ATOM 964 O O . ASP A 1 133 ? 25.041 0.598 -28.734 1.00 81.94 133 ASP A O 1
ATOM 968 N N . GLY A 1 134 ? 25.708 -0.145 -30.746 1.00 77.81 134 GLY A N 1
ATOM 969 C CA . GLY A 1 134 ? 25.926 -1.537 -30.347 1.00 77.81 134 GLY A CA 1
ATOM 970 C C . GLY A 1 134 ? 24.670 -2.417 -30.329 1.00 77.81 134 GLY A C 1
ATOM 971 O O . GLY A 1 134 ? 24.755 -3.580 -29.931 1.00 77.81 134 GLY A O 1
ATOM 972 N N . ALA A 1 135 ? 23.515 -1.908 -30.762 1.00 80.75 135 ALA A N 1
ATOM 973 C CA . ALA A 1 135 ? 22.297 -2.699 -30.916 1.00 80.75 135 ALA A CA 1
ATOM 974 C C . ALA A 1 135 ? 22.470 -3.807 -31.976 1.00 80.75 135 ALA A C 1
ATOM 976 O O . ALA A 1 135 ? 22.985 -3.547 -33.067 1.00 80.75 135 ALA A O 1
ATOM 977 N N . GLN A 1 136 ? 21.997 -5.030 -31.704 1.00 82.88 136 GLN A N 1
ATOM 978 C CA . GLN A 1 136 ? 21.842 -6.064 -32.732 1.00 82.88 136 GLN A CA 1
ATOM 979 C C . GLN A 1 136 ? 20.364 -6.264 -33.069 1.00 82.88 136 GLN A C 1
ATOM 981 O O . GLN A 1 136 ? 19.545 -6.440 -32.184 1.00 82.88 136 GLN A O 1
ATOM 986 N N . VAL A 1 137 ? 20.019 -6.260 -34.351 1.00 85.38 137 VAL A N 1
ATOM 987 C CA . VAL A 1 137 ? 18.665 -6.502 -34.857 1.00 85.38 137 VAL A CA 1
ATOM 988 C C . VAL A 1 137 ? 18.617 -7.921 -35.415 1.00 85.38 137 VAL A C 1
ATOM 990 O O . VAL A 1 137 ? 19.356 -8.231 -36.352 1.00 85.38 137 VAL A O 1
ATOM 993 N N . HIS A 1 138 ? 17.772 -8.790 -34.857 1.00 85.69 138 HIS A N 1
ATOM 994 C CA . HIS A 1 138 ? 17.567 -10.148 -35.374 1.00 85.69 138 HIS A CA 1
ATOM 995 C C . HIS A 1 138 ? 16.199 -10.301 -36.052 1.00 85.69 138 HIS A C 1
ATOM 997 O O . HIS A 1 138 ? 15.160 -10.008 -35.453 1.00 85.69 138 HIS A O 1
ATOM 1003 N N . VAL A 1 139 ? 16.208 -10.776 -37.301 1.00 83.44 139 VAL A N 1
ATOM 1004 C CA . VAL A 1 139 ? 15.015 -11.029 -38.120 1.00 83.44 139 VAL A CA 1
ATOM 1005 C C . VAL A 1 139 ? 14.757 -12.538 -38.223 1.00 83.44 139 VAL A C 1
ATOM 1007 O O . VAL A 1 139 ? 15.503 -13.217 -38.926 1.00 83.44 139 VAL A O 1
ATOM 1010 N N . PRO A 1 140 ? 13.716 -13.093 -37.580 1.00 77.75 140 PRO A N 1
ATOM 1011 C CA . PRO A 1 140 ? 13.440 -14.529 -37.640 1.00 77.75 140 PRO A CA 1
ATOM 1012 C C . PRO A 1 140 ? 12.838 -14.963 -38.987 1.00 77.75 140 PRO A C 1
ATOM 1014 O O . PRO A 1 140 ? 12.124 -14.194 -39.646 1.00 77.75 140 PRO A O 1
ATOM 1017 N N . VAL A 1 141 ? 13.053 -16.229 -39.359 1.00 79.38 141 VAL A N 1
ATOM 1018 C CA . VAL A 1 141 ? 12.336 -16.866 -40.483 1.00 79.38 141 VAL A CA 1
ATOM 1019 C C . VAL A 1 141 ? 10.952 -17.374 -40.051 1.00 79.38 141 VAL A C 1
ATOM 1021 O O . VAL A 1 141 ? 10.744 -17.744 -38.897 1.00 79.38 141 VAL A O 1
ATOM 1024 N N . ILE A 1 142 ? 9.987 -17.438 -40.977 1.00 65.81 142 ILE A N 1
ATOM 1025 C CA . ILE A 1 142 ? 8.584 -17.846 -40.718 1.00 65.81 142 ILE A CA 1
ATOM 1026 C C . ILE A 1 142 ? 8.463 -19.249 -40.072 1.00 65.81 142 ILE A C 1
ATOM 1028 O O . ILE A 1 142 ? 7.475 -19.523 -39.392 1.00 65.81 142 ILE A O 1
ATOM 1032 N N . ALA A 1 143 ? 9.465 -20.121 -40.237 1.00 57.41 143 ALA A N 1
ATOM 1033 C CA . ALA A 1 143 ? 9.491 -21.487 -39.701 1.00 57.41 143 ALA A CA 1
ATOM 1034 C C . ALA A 1 143 ? 10.456 -21.700 -38.513 1.00 57.41 143 ALA A C 1
ATOM 1036 O O . ALA A 1 143 ? 10.690 -22.845 -38.118 1.00 57.41 143 ALA A O 1
ATOM 1037 N N . GLU A 1 144 ? 11.039 -20.639 -37.948 1.00 52.72 144 GLU A N 1
ATOM 1038 C CA . GLU A 1 144 ? 11.963 -20.763 -36.818 1.00 52.72 144 GLU A CA 1
ATOM 1039 C C . GLU A 1 144 ? 11.196 -21.147 -35.545 1.00 52.72 144 GLU A C 1
ATOM 1041 O O . GLU A 1 144 ? 10.369 -20.389 -35.033 1.00 52.72 144 GLU A O 1
ATOM 1046 N N . ILE A 1 145 ? 11.442 -22.355 -35.034 1.00 41.97 145 ILE A N 1
ATOM 1047 C CA . ILE A 1 145 ? 10.959 -22.764 -33.714 1.00 41.97 145 ILE A CA 1
ATOM 1048 C C . ILE A 1 145 ? 11.778 -21.971 -32.698 1.00 41.97 145 ILE A C 1
ATOM 1050 O O . ILE A 1 145 ? 12.975 -22.208 -32.563 1.00 41.97 145 ILE A O 1
ATOM 1054 N N . VAL A 1 146 ? 11.137 -21.041 -31.988 1.00 45.38 146 VAL A N 1
ATOM 1055 C CA . VAL A 1 146 ? 11.755 -20.287 -30.890 1.00 45.38 146 VAL A CA 1
ATOM 1056 C C . VAL A 1 146 ? 12.098 -21.261 -29.756 1.00 45.38 146 VAL A C 1
ATOM 1058 O O . VAL A 1 146 ? 11.288 -21.528 -28.872 1.00 45.38 146 VAL A O 1
ATOM 1061 N N . THR A 1 147 ? 13.286 -21.858 -29.807 1.00 38.88 147 THR A N 1
ATOM 1062 C CA . THR A 1 147 ? 13.934 -22.488 -28.650 1.00 38.88 147 THR A CA 1
ATOM 1063 C C . THR A 1 147 ? 14.523 -21.394 -27.760 1.00 38.88 147 THR A C 1
ATOM 1065 O O . THR A 1 147 ? 14.999 -20.397 -28.288 1.00 38.88 147 THR A O 1
ATOM 1068 N N . GLU A 1 148 ? 14.512 -21.570 -26.433 1.00 40.03 148 GLU A N 1
ATOM 1069 C CA . GLU A 1 148 ? 14.935 -20.564 -25.429 1.00 40.03 148 GLU A CA 1
ATOM 1070 C C . GLU A 1 148 ? 16.352 -19.973 -25.637 1.00 40.03 148 GLU A C 1
ATOM 1072 O O . GLU A 1 148 ? 16.639 -18.914 -25.091 1.00 40.03 148 GLU A O 1
ATOM 1077 N N . ASP A 1 149 ? 17.202 -20.605 -26.458 1.00 37.78 149 ASP A N 1
ATOM 1078 C CA . ASP A 1 149 ? 18.554 -20.141 -26.813 1.00 37.78 149 ASP A CA 1
ATOM 1079 C C . ASP A 1 149 ? 18.647 -19.409 -28.176 1.00 37.78 149 ASP A C 1
ATOM 1081 O O . ASP A 1 149 ? 19.739 -19.026 -28.602 1.00 37.78 149 ASP A O 1
ATOM 1085 N N . ALA A 1 150 ? 17.534 -19.227 -28.897 1.00 41.97 150 ALA A N 1
ATOM 1086 C CA . ALA A 1 150 ? 17.513 -18.483 -30.159 1.00 41.97 150 ALA A CA 1
ATOM 1087 C C . ALA A 1 150 ? 17.426 -16.965 -29.896 1.00 41.97 150 ALA A C 1
ATOM 1089 O O . ALA A 1 150 ? 16.664 -16.544 -29.021 1.00 41.97 150 ALA A O 1
ATOM 1090 N N . PRO A 1 151 ? 18.163 -16.117 -30.643 1.00 46.56 151 PRO A N 1
ATOM 1091 C CA . PRO A 1 151 ? 18.071 -14.668 -30.494 1.00 46.56 151 PRO A CA 1
ATOM 1092 C C . PRO A 1 151 ? 16.629 -14.204 -30.740 1.00 46.56 151 PRO A C 1
ATOM 1094 O O . PRO A 1 151 ? 16.065 -14.400 -31.820 1.00 46.56 151 PRO A O 1
ATOM 1097 N N . SER A 1 152 ? 16.019 -13.603 -29.716 1.00 46.91 152 SER A N 1
ATOM 1098 C CA . SER A 1 152 ? 14.655 -13.079 -29.779 1.00 46.91 152 SER A CA 1
ATOM 1099 C C . SER A 1 152 ? 14.508 -12.108 -30.948 1.00 46.91 152 SER A C 1
ATOM 1101 O O . SER A 1 152 ? 15.361 -11.243 -31.141 1.00 46.91 152 SER A O 1
ATOM 1103 N N . ALA A 1 153 ? 13.419 -12.231 -31.707 1.00 48.44 153 ALA A N 1
ATOM 1104 C CA . ALA A 1 153 ? 13.076 -11.289 -32.766 1.00 48.44 153 ALA A CA 1
ATOM 1105 C C . ALA A 1 153 ? 13.028 -9.856 -32.208 1.00 48.44 153 ALA A C 1
ATOM 1107 O O . ALA A 1 153 ? 12.260 -9.588 -31.283 1.00 48.44 153 ALA A O 1
ATOM 1108 N N . GLY A 1 154 ? 13.854 -8.954 -32.744 1.00 57.88 154 GLY A N 1
ATOM 1109 C CA . GLY A 1 154 ? 13.968 -7.577 -32.254 1.00 57.88 154 GLY A CA 1
ATOM 1110 C C . GLY A 1 154 ? 15.401 -7.130 -31.969 1.00 57.88 154 GLY A C 1
ATOM 1111 O O . GLY A 1 154 ? 16.363 -7.721 -32.464 1.00 57.88 154 GLY A O 1
ATOM 1112 N N . VAL A 1 155 ? 15.524 -6.034 -31.215 1.00 47.38 155 VAL A N 1
ATOM 1113 C CA . VAL A 1 155 ? 16.811 -5.444 -30.846 1.00 47.38 155 VAL A CA 1
ATOM 1114 C C . VAL A 1 155 ? 17.372 -6.131 -29.595 1.00 47.38 155 VAL A C 1
ATOM 1116 O O . VAL A 1 155 ? 16.846 -5.970 -28.499 1.00 47.38 155 VAL A O 1
ATOM 1119 N N . SER A 1 156 ? 18.455 -6.888 -29.737 1.00 55.31 156 SER A N 1
ATOM 1120 C CA . SER A 1 156 ? 19.199 -7.528 -28.652 1.00 55.31 156 SER A CA 1
ATOM 1121 C C . SER A 1 156 ? 20.645 -7.044 -28.669 1.00 55.31 156 SER A C 1
ATOM 1123 O O . SER A 1 156 ? 21.315 -7.179 -29.680 1.00 55.31 156 SER A O 1
ATOM 1125 N N . GLY A 1 157 ? 21.155 -6.494 -27.571 1.00 42.16 157 GLY A N 1
ATOM 1126 C CA . GLY A 1 157 ? 22.545 -6.048 -27.481 1.00 42.16 157 GLY A CA 1
ATOM 1127 C C . GLY A 1 157 ? 22.824 -5.405 -26.131 1.00 42.16 157 GLY A C 1
ATOM 1128 O O . GLY A 1 157 ? 22.334 -4.315 -25.861 1.00 42.16 157 GLY A O 1
ATOM 1129 N N . GLY A 1 158 ? 23.591 -6.110 -25.294 1.00 38.75 158 GLY A N 1
ATOM 1130 C CA . GLY A 1 158 ? 24.183 -5.602 -24.055 1.00 38.75 158 GLY A CA 1
ATOM 1131 C C . GLY A 1 158 ? 23.209 -5.007 -23.040 1.00 38.75 158 GLY A C 1
ATOM 1132 O O . GLY A 1 158 ? 23.261 -3.810 -22.771 1.00 38.75 158 GLY A O 1
ATOM 1133 N N . GLU A 1 159 ? 22.396 -5.841 -22.390 1.00 37.03 159 GLU A N 1
ATOM 1134 C CA . GLU A 1 159 ? 21.933 -5.497 -21.043 1.00 37.03 159 GLU A CA 1
ATOM 1135 C C . GLU A 1 159 ? 23.153 -5.269 -20.125 1.00 37.03 159 GLU A C 1
ATOM 1137 O O . GLU A 1 159 ? 24.146 -6.004 -20.230 1.00 37.03 159 GLU A O 1
ATOM 1142 N N . PRO A 1 160 ? 23.109 -4.297 -19.190 1.00 34.12 160 PRO A N 1
ATOM 1143 C CA . PRO A 1 160 ? 24.028 -4.309 -18.058 1.00 34.12 160 PRO A CA 1
ATOM 1144 C C . PRO A 1 160 ? 23.938 -5.689 -17.389 1.00 34.12 160 PRO A C 1
ATOM 1146 O O . PRO A 1 160 ? 22.845 -6.254 -17.347 1.00 34.12 160 PRO A O 1
ATOM 1149 N N . PRO A 1 161 ? 25.043 -6.251 -16.873 1.00 30.30 161 PRO A N 1
ATOM 1150 C CA . PRO A 1 161 ? 25.091 -7.639 -16.423 1.00 30.30 161 PRO A CA 1
ATOM 1151 C C . PRO A 1 161 ? 23.925 -7.957 -15.477 1.00 30.30 161 PRO A C 1
ATOM 1153 O O . PRO A 1 161 ? 23.863 -7.453 -14.355 1.00 30.30 161 PRO A O 1
ATOM 1156 N N . GLN A 1 162 ? 23.004 -8.801 -15.947 1.00 31.20 162 GLN A N 1
ATOM 1157 C CA . GLN A 1 162 ? 21.935 -9.380 -15.144 1.00 31.20 162 GLN A CA 1
ATOM 1158 C C . GLN A 1 162 ? 22.589 -10.302 -14.110 1.00 31.20 162 GLN A C 1
ATOM 1160 O O . GLN A 1 162 ? 23.139 -11.356 -14.434 1.00 31.20 162 GLN A O 1
ATOM 1165 N N . ILE A 1 163 ? 22.586 -9.866 -12.851 1.00 31.55 163 ILE A N 1
ATOM 1166 C CA . ILE A 1 163 ? 23.112 -10.643 -11.732 1.00 31.55 163 ILE A CA 1
ATOM 1167 C C . ILE A 1 163 ? 22.190 -11.850 -11.535 1.00 31.55 163 ILE A C 1
ATOM 1169 O O . ILE A 1 163 ? 21.057 -11.721 -11.075 1.00 31.55 163 ILE A O 1
ATOM 1173 N N . VAL A 1 164 ? 22.693 -13.032 -11.889 1.00 33.88 164 VAL A N 1
ATOM 1174 C CA . VAL A 1 164 ? 22.085 -14.326 -11.563 1.00 33.88 164 VAL A CA 1
ATOM 1175 C C . VAL A 1 164 ? 21.904 -14.422 -10.047 1.00 33.88 164 VAL A C 1
ATOM 1177 O O . VAL A 1 164 ? 22.848 -14.223 -9.285 1.00 33.88 164 VAL A O 1
ATOM 1180 N N . ALA A 1 165 ? 20.682 -14.735 -9.617 1.00 27.88 165 ALA A N 1
ATOM 1181 C CA . ALA A 1 165 ? 20.298 -14.827 -8.214 1.00 27.88 165 ALA A CA 1
ATOM 1182 C C . ALA A 1 165 ? 21.106 -15.893 -7.441 1.00 27.88 165 ALA A C 1
ATOM 1184 O O . ALA A 1 165 ? 21.062 -17.072 -7.813 1.00 27.88 165 ALA A O 1
ATOM 1185 N N . PRO A 1 166 ? 21.754 -15.548 -6.313 1.00 28.27 166 PRO A N 1
ATOM 1186 C CA . PRO A 1 166 ? 22.052 -16.504 -5.263 1.00 28.27 166 PRO A CA 1
ATOM 1187 C C . PRO A 1 166 ? 20.847 -16.660 -4.320 1.00 28.27 166 PRO A C 1
ATOM 1189 O O . PRO A 1 166 ? 19.971 -15.802 -4.220 1.00 28.27 166 PRO A O 1
ATOM 1192 N N . ALA A 1 167 ? 20.792 -17.804 -3.641 1.00 35.38 167 ALA A N 1
ATOM 1193 C CA . ALA A 1 167 ? 19.719 -18.189 -2.732 1.00 35.38 167 ALA A CA 1
ATOM 1194 C C . ALA A 1 167 ? 19.525 -17.178 -1.586 1.00 35.38 167 ALA A C 1
ATOM 1196 O O . ALA A 1 167 ? 20.455 -16.910 -0.829 1.00 35.38 167 ALA A O 1
ATOM 1197 N N . GLY A 1 168 ? 18.297 -16.669 -1.437 1.00 38.06 168 GLY A N 1
ATOM 1198 C CA . GLY A 1 168 ? 17.927 -15.739 -0.371 1.00 38.06 168 GLY A CA 1
ATOM 1199 C C . GLY A 1 168 ? 18.156 -16.297 1.039 1.00 38.06 168 GLY A C 1
ATOM 1200 O O . GLY A 1 168 ? 18.001 -17.496 1.294 1.00 38.06 168 GLY A O 1
ATOM 1201 N N . SER A 1 169 ? 18.513 -15.398 1.959 1.00 36.53 169 SER A N 1
ATOM 1202 C CA . SER A 1 169 ? 18.780 -15.670 3.373 1.00 36.53 169 SER A CA 1
ATOM 1203 C C . SER A 1 169 ? 17.701 -16.532 4.050 1.00 36.53 169 SER A C 1
ATOM 1205 O O . SER A 1 169 ? 16.509 -16.211 4.067 1.00 36.53 169 SER A O 1
ATOM 1207 N N . ALA A 1 170 ? 18.153 -17.621 4.682 1.00 38.47 170 ALA A N 1
ATOM 1208 C CA . ALA A 1 170 ? 17.358 -18.703 5.273 1.00 38.47 170 ALA A CA 1
ATOM 1209 C C . ALA A 1 170 ? 16.385 -18.298 6.404 1.00 38.47 170 ALA A C 1
ATOM 1211 O O . ALA A 1 170 ? 15.693 -19.157 6.947 1.00 38.47 170 ALA A O 1
ATOM 1212 N N . ASN A 1 171 ? 16.323 -17.017 6.782 1.00 38.78 171 ASN A N 1
ATOM 1213 C CA . ASN A 1 171 ? 15.525 -16.535 7.913 1.00 38.78 171 ASN A CA 1
ATOM 1214 C C . ASN A 1 171 ? 14.410 -15.541 7.533 1.00 38.78 171 ASN A C 1
ATOM 1216 O O . ASN A 1 171 ? 13.760 -14.997 8.425 1.00 38.78 171 ASN A O 1
ATOM 1220 N N . GLY A 1 172 ? 14.198 -15.261 6.238 1.00 46.41 172 GLY A N 1
ATOM 1221 C CA . GLY A 1 172 ? 13.113 -14.389 5.752 1.00 46.41 172 GLY A CA 1
ATOM 1222 C C . GLY A 1 172 ? 13.172 -12.930 6.234 1.00 46.41 172 GLY A C 1
ATOM 1223 O O . GLY A 1 172 ? 12.230 -12.170 6.029 1.00 46.41 172 GLY A O 1
ATOM 1224 N N . ARG A 1 173 ? 14.264 -12.529 6.895 1.00 44.94 173 ARG A N 1
ATOM 1225 C CA . ARG A 1 173 ? 14.535 -11.160 7.338 1.00 44.94 173 ARG A CA 1
ATOM 1226 C C . ARG A 1 173 ? 15.691 -10.615 6.518 1.00 44.94 173 ARG A C 1
ATOM 1228 O O . ARG A 1 173 ? 16.809 -11.111 6.632 1.00 44.94 173 ARG A O 1
ATOM 1235 N N . VAL A 1 174 ? 15.401 -9.593 5.724 1.00 52.16 174 VAL A N 1
ATOM 1236 C CA . VAL A 1 174 ? 16.379 -8.878 4.903 1.00 52.16 174 VAL A CA 1
ATOM 1237 C C . VAL A 1 174 ? 16.989 -7.761 5.750 1.00 52.16 174 VAL A C 1
ATOM 1239 O O . VAL A 1 174 ? 16.274 -6.903 6.269 1.00 52.16 174 VAL A O 1
ATOM 1242 N N . ASN A 1 175 ? 18.306 -7.794 5.952 1.00 53.31 175 ASN A N 1
ATOM 1243 C CA . ASN A 1 175 ? 19.016 -6.758 6.701 1.00 53.31 175 ASN A CA 1
ATOM 1244 C C . ASN A 1 175 ? 19.372 -5.602 5.762 1.00 53.31 175 ASN A C 1
ATOM 1246 O O . ASN A 1 175 ? 20.299 -5.719 4.974 1.00 53.31 175 ASN A O 1
ATOM 1250 N N . ILE A 1 176 ? 18.679 -4.469 5.891 1.00 47.50 176 ILE A N 1
ATOM 1251 C CA . ILE A 1 176 ? 18.825 -3.292 5.013 1.00 47.50 176 ILE A CA 1
ATOM 1252 C C . ILE A 1 176 ? 20.274 -2.783 4.905 1.00 47.50 176 ILE A C 1
ATOM 1254 O O . ILE A 1 176 ? 20.647 -2.247 3.869 1.00 47.50 176 ILE A O 1
ATOM 1258 N N . ASN A 1 177 ? 21.106 -2.966 5.937 1.00 50.38 177 ASN A N 1
ATOM 1259 C CA . ASN A 1 177 ? 22.493 -2.487 5.908 1.00 50.38 177 ASN A CA 1
ATOM 1260 C C . ASN A 1 177 ? 23.447 -3.413 5.138 1.00 50.38 177 ASN A C 1
ATOM 1262 O O . ASN A 1 177 ? 24.571 -3.013 4.848 1.00 50.38 177 ASN A O 1
ATOM 1266 N N . THR A 1 178 ? 23.040 -4.655 4.863 1.00 55.62 178 THR A N 1
ATOM 1267 C CA . THR A 1 178 ? 23.902 -5.682 4.253 1.00 55.62 178 THR A CA 1
ATOM 1268 C C . THR A 1 178 ? 23.250 -6.415 3.085 1.00 55.62 178 THR A C 1
ATOM 1270 O O . THR A 1 178 ? 23.883 -7.294 2.513 1.00 55.62 178 THR A O 1
ATOM 1273 N N . ALA A 1 179 ? 21.992 -6.104 2.776 1.00 48.72 179 ALA A N 1
ATOM 1274 C CA . ALA A 1 179 ? 21.218 -6.784 1.754 1.00 48.72 179 ALA A CA 1
ATOM 1275 C C . ALA A 1 179 ? 21.737 -6.446 0.358 1.00 48.72 179 ALA A C 1
ATOM 1277 O O . ALA A 1 179 ? 22.002 -5.281 0.047 1.00 48.72 179 ALA A O 1
ATOM 1278 N N . ASP A 1 180 ? 21.852 -7.469 -0.481 1.00 48.84 180 ASP A N 1
ATOM 1279 C CA . ASP A 1 180 ? 22.138 -7.286 -1.896 1.00 48.84 180 ASP A CA 1
ATOM 1280 C C . ASP A 1 180 ? 20.864 -6.899 -2.676 1.00 48.84 180 ASP A C 1
ATOM 1282 O O . ASP A 1 180 ? 19.742 -6.872 -2.156 1.00 48.84 180 ASP A O 1
ATOM 1286 N N . VAL A 1 181 ? 21.035 -6.552 -3.953 1.00 43.22 181 VAL A N 1
ATOM 1287 C CA . VAL A 1 181 ? 19.928 -6.121 -4.822 1.00 43.22 181 VAL A CA 1
ATOM 1288 C C . VAL A 1 181 ? 18.867 -7.226 -4.968 1.00 43.22 181 VAL A C 1
ATOM 1290 O O . VAL A 1 181 ? 17.678 -6.927 -5.081 1.00 43.22 181 VAL A O 1
ATOM 1293 N N . ALA A 1 182 ? 19.253 -8.501 -4.907 1.00 45.28 182 ALA A N 1
ATOM 1294 C CA . ALA A 1 182 ? 18.333 -9.634 -5.006 1.00 45.28 182 ALA A CA 1
ATOM 1295 C C . ALA A 1 182 ? 17.485 -9.806 -3.726 1.00 45.28 182 ALA A C 1
ATOM 1297 O O . ALA A 1 182 ? 16.285 -10.077 -3.785 1.00 45.28 182 ALA A O 1
ATOM 1298 N N . GLU A 1 183 ? 18.070 -9.581 -2.552 1.00 49.88 183 GLU A N 1
ATOM 1299 C CA . GLU A 1 183 ? 17.350 -9.622 -1.280 1.00 49.88 183 GLU A CA 1
ATOM 1300 C C . GLU A 1 183 ? 16.385 -8.439 -1.131 1.00 49.88 183 GLU A C 1
ATOM 1302 O O . GLU A 1 183 ? 15.248 -8.623 -0.689 1.00 49.88 183 GLU A O 1
ATOM 1307 N N . LEU A 1 184 ? 16.783 -7.240 -1.569 1.00 48.22 184 LEU A N 1
ATOM 1308 C CA . LEU A 1 184 ? 15.912 -6.058 -1.562 1.00 48.22 184 LEU A CA 1
ATOM 1309 C C . LEU A 1 184 ? 14.721 -6.196 -2.524 1.00 48.22 184 LEU A C 1
ATOM 1311 O O . LEU A 1 184 ? 13.634 -5.699 -2.233 1.00 48.22 184 LEU A O 1
ATOM 1315 N N . THR A 1 185 ? 14.898 -6.907 -3.639 1.00 39.31 185 THR A N 1
ATOM 1316 C CA . THR A 1 185 ? 13.840 -7.153 -4.640 1.00 39.31 185 THR A CA 1
ATOM 1317 C C . THR A 1 185 ? 12.874 -8.268 -4.254 1.00 39.31 185 THR A C 1
ATOM 1319 O O . THR A 1 185 ? 11.779 -8.354 -4.810 1.00 39.31 185 THR A O 1
ATOM 1322 N N . SER A 1 186 ? 13.227 -9.083 -3.258 1.00 48.38 186 SER A N 1
ATOM 1323 C CA . SER A 1 186 ? 12.320 -10.075 -2.675 1.00 48.38 186 SER A CA 1
ATOM 1324 C C . SER A 1 186 ? 11.249 -9.465 -1.761 1.00 48.38 186 SER A C 1
ATOM 1326 O O . SER A 1 186 ? 10.307 -10.166 -1.387 1.00 48.38 186 SER A O 1
ATOM 1328 N N . LEU A 1 187 ? 11.368 -8.179 -1.399 1.00 51.09 187 LEU A N 1
ATOM 1329 C CA . LEU A 1 187 ? 10.397 -7.487 -0.556 1.00 51.09 187 LEU A CA 1
ATOM 1330 C C . LEU A 1 187 ? 9.132 -7.172 -1.371 1.00 51.09 187 LEU A C 1
ATOM 1332 O O . LEU A 1 187 ? 9.177 -6.344 -2.282 1.00 51.09 187 LEU A O 1
ATOM 1336 N N . PRO A 1 188 ? 7.985 -7.808 -1.073 1.00 50.50 188 PRO A N 1
ATOM 1337 C CA . PRO A 1 188 ? 6.764 -7.541 -1.809 1.00 50.50 188 PRO A CA 1
ATOM 1338 C C . PRO A 1 188 ? 6.268 -6.119 -1.525 1.00 50.50 188 PRO A C 1
ATOM 1340 O O . PRO A 1 188 ? 6.120 -5.708 -0.373 1.00 50.50 188 PRO A O 1
ATOM 1343 N N . GLY A 1 189 ? 5.936 -5.389 -2.588 1.00 56.75 189 GLY A N 1
ATOM 1344 C CA . GLY A 1 189 ? 5.176 -4.146 -2.520 1.00 56.75 189 GLY A CA 1
ATOM 1345 C C . GLY A 1 189 ? 3.710 -4.435 -2.197 1.00 56.75 189 GLY A C 1
ATOM 1346 O O . GLY A 1 189 ? 2.871 -4.541 -3.084 1.00 56.75 189 GLY A O 1
ATOM 1347 N N . ILE A 1 190 ? 3.404 -4.669 -0.921 1.00 60.75 190 ILE A N 1
ATOM 1348 C CA . ILE A 1 190 ? 2.050 -5.042 -0.470 1.00 60.75 190 ILE A CA 1
ATOM 1349 C C . ILE A 1 190 ? 1.128 -3.817 -0.315 1.00 60.75 190 ILE A C 1
ATOM 1351 O O . ILE A 1 190 ? -0.084 -3.972 -0.173 1.00 60.75 190 ILE A O 1
ATOM 1355 N N . GLY A 1 191 ? 1.681 -2.601 -0.371 1.00 68.69 191 GLY A N 1
ATOM 1356 C CA . GLY A 1 191 ? 0.966 -1.347 -0.125 1.00 68.69 191 GLY A CA 1
ATOM 1357 C C . GLY A 1 191 ? 0.505 -1.176 1.330 1.00 68.69 191 GLY A C 1
ATOM 1358 O O . GLY A 1 191 ? 0.385 -2.137 2.096 1.00 68.69 191 GLY A O 1
ATOM 1359 N N . ALA A 1 192 ? 0.234 0.073 1.719 1.00 76.44 192 ALA A N 1
ATOM 1360 C CA . ALA A 1 192 ? -0.101 0.453 3.096 1.00 76.44 192 ALA A CA 1
ATOM 1361 C C . ALA A 1 192 ? -1.298 -0.332 3.659 1.00 76.44 192 ALA A C 1
ATOM 1363 O O . ALA A 1 192 ? -1.225 -0.918 4.738 1.00 76.44 192 ALA A O 1
ATOM 1364 N N . THR A 1 193 ? -2.391 -0.409 2.895 1.00 77.50 193 THR A N 1
ATOM 1365 C CA . THR A 1 193 ? -3.640 -1.044 3.336 1.00 77.50 193 THR A CA 1
ATOM 1366 C C . THR A 1 193 ? -3.465 -2.532 3.629 1.00 77.50 193 THR A C 1
ATOM 1368 O O . THR A 1 193 ? -3.908 -3.012 4.674 1.00 77.50 193 THR A O 1
ATOM 1371 N N . THR A 1 194 ? -2.798 -3.273 2.743 1.00 74.94 194 THR A N 1
ATOM 1372 C CA . THR A 1 194 ? -2.583 -4.712 2.937 1.00 74.94 194 THR A CA 1
ATOM 1373 C C . THR A 1 194 ? -1.640 -4.970 4.100 1.00 74.94 194 THR A C 1
ATOM 1375 O O . THR A 1 194 ? -1.928 -5.834 4.926 1.00 74.94 194 THR A O 1
ATOM 1378 N N . ALA A 1 195 ? -0.548 -4.204 4.204 1.00 80.81 195 ALA A N 1
ATOM 1379 C CA . ALA A 1 195 ? 0.416 -4.346 5.290 1.00 80.81 195 ALA A CA 1
ATOM 1380 C C . ALA A 1 195 ? -0.242 -4.129 6.661 1.00 80.81 195 ALA A C 1
ATOM 1382 O O . ALA A 1 195 ? -0.078 -4.958 7.560 1.00 80.81 195 ALA A O 1
ATOM 1383 N N . SER A 1 196 ? -1.056 -3.079 6.806 1.00 84.06 196 SER A N 1
ATOM 1384 C CA . SER A 1 196 ? -1.801 -2.818 8.040 1.00 84.06 196 SER A CA 1
ATOM 1385 C C . SER A 1 196 ? -2.806 -3.923 8.364 1.00 84.06 196 SER A C 1
ATOM 1387 O O . SER A 1 196 ? -2.854 -4.379 9.505 1.00 84.06 196 SER A O 1
ATOM 1389 N N . LEU A 1 197 ? -3.576 -4.405 7.380 1.00 79.62 197 LEU A N 1
ATOM 1390 C CA . LEU A 1 197 ? -4.576 -5.459 7.603 1.00 79.62 197 LEU A CA 1
ATOM 1391 C C . LEU A 1 197 ? -3.946 -6.811 7.962 1.00 79.62 197 LEU A C 1
ATOM 1393 O O . LEU A 1 197 ? -4.444 -7.502 8.854 1.00 79.62 197 LEU A O 1
ATOM 1397 N N . VAL A 1 198 ? -2.853 -7.189 7.295 1.00 81.00 198 VAL A N 1
ATOM 1398 C CA . VAL A 1 198 ? -2.115 -8.426 7.587 1.00 81.00 198 VAL A CA 1
ATOM 1399 C C . VAL A 1 198 ? -1.471 -8.345 8.970 1.00 81.00 198 VAL A C 1
ATOM 1401 O O . VAL A 1 198 ? -1.633 -9.268 9.768 1.00 81.00 198 VAL A O 1
ATOM 1404 N N . SER A 1 199 ? -0.819 -7.222 9.287 1.00 84.81 199 SER A N 1
ATOM 1405 C CA . SER A 1 199 ? -0.224 -6.985 10.607 1.00 84.81 199 SER A CA 1
ATOM 1406 C C . SER A 1 199 ? -1.275 -7.041 11.720 1.00 84.81 199 SER A C 1
ATOM 1408 O O . SER A 1 199 ? -1.083 -7.726 12.725 1.00 84.81 199 SER A O 1
ATOM 1410 N N . TYR A 1 200 ? -2.442 -6.423 11.509 1.00 84.94 200 TYR A N 1
ATOM 1411 C CA . TYR A 1 200 ? -3.571 -6.501 12.437 1.00 84.94 200 TYR A CA 1
ATOM 1412 C C . TYR A 1 200 ? -4.060 -7.938 12.651 1.00 84.94 200 TYR A C 1
ATOM 1414 O O . TYR A 1 200 ? -4.305 -8.361 13.785 1.00 84.94 200 TYR A O 1
ATOM 1422 N N . ALA A 1 201 ? -4.228 -8.697 11.564 1.00 81.00 201 ALA A N 1
ATOM 1423 C CA . ALA A 1 201 ? -4.701 -10.075 11.626 1.00 81.00 201 ALA A CA 1
ATOM 1424 C C . ALA A 1 201 ? -3.715 -10.976 12.385 1.00 81.00 201 ALA A C 1
ATOM 1426 O O . ALA A 1 201 ? -4.140 -11.791 13.211 1.00 81.00 201 ALA A O 1
ATOM 1427 N N . GLU A 1 202 ? -2.414 -10.798 12.154 1.00 83.56 202 GLU A N 1
ATOM 1428 C CA . GLU A 1 202 ? -1.377 -11.565 12.840 1.00 83.56 202 GLU A CA 1
ATOM 1429 C C . GLU A 1 202 ? -1.255 -11.168 14.316 1.00 83.56 202 GLU A C 1
ATOM 1431 O O . GLU A 1 202 ? -1.206 -12.040 15.190 1.00 83.56 202 GLU A O 1
ATOM 1436 N N . ALA A 1 203 ? -1.332 -9.870 14.626 1.00 85.69 203 ALA A N 1
ATOM 1437 C CA . ALA A 1 203 ? -1.396 -9.379 16.001 1.00 85.69 203 ALA A CA 1
ATOM 1438 C C . ALA A 1 203 ? -2.605 -9.963 16.748 1.00 85.69 203 ALA A C 1
ATOM 1440 O O . ALA A 1 203 ? -2.471 -10.452 17.869 1.00 85.69 203 ALA A O 1
ATOM 1441 N N . LYS A 1 204 ? -3.782 -10.020 16.109 1.00 83.88 204 LYS A N 1
ATOM 1442 C CA . LYS A 1 204 ? -4.979 -10.640 16.699 1.00 83.88 204 LYS A CA 1
ATOM 1443 C C . LYS A 1 204 ? -4.792 -12.133 16.971 1.00 83.88 204 LYS A C 1
ATOM 1445 O O . LYS A 1 204 ? -5.304 -12.651 17.963 1.00 83.88 204 LYS A O 1
ATOM 1450 N N . ARG A 1 205 ? -4.106 -12.845 16.074 1.00 81.88 205 ARG A N 1
ATOM 1451 C CA . ARG A 1 205 ? -3.900 -14.297 16.169 1.00 81.88 205 ARG A CA 1
ATOM 1452 C C . ARG A 1 205 ? -2.907 -14.674 17.269 1.00 81.88 205 ARG A C 1
ATOM 1454 O O . ARG A 1 205 ? -3.065 -15.731 17.884 1.00 81.88 205 ARG A O 1
ATOM 1461 N N . THR A 1 206 ? -1.909 -13.827 17.497 1.00 84.44 206 THR A N 1
ATOM 1462 C CA . THR A 1 206 ? -0.801 -14.070 18.433 1.00 84.44 206 THR A CA 1
ATOM 1463 C C . THR A 1 206 ? -1.008 -13.428 19.805 1.00 84.44 206 THR A C 1
ATOM 1465 O O . THR A 1 206 ? -0.473 -13.939 20.789 1.00 84.44 206 THR A O 1
ATOM 1468 N N . SER A 1 207 ? -1.814 -12.365 19.907 1.00 88.19 207 SER A N 1
ATOM 1469 C CA . SER A 1 207 ? -2.015 -11.642 21.166 1.00 88.19 207 SER A CA 1
ATOM 1470 C C . SER A 1 207 ? -2.783 -12.472 22.215 1.00 88.19 207 SER A C 1
ATOM 1472 O O . SER A 1 207 ? -3.816 -13.088 21.909 1.00 88.19 207 SER A O 1
ATOM 1474 N N . PRO A 1 208 ? -2.345 -12.448 23.491 1.00 85.50 208 PRO A N 1
ATOM 1475 C CA . PRO A 1 208 ? -3.116 -12.970 24.620 1.00 85.50 208 PRO A CA 1
ATOM 1476 C C . PRO A 1 208 ? -4.502 -12.318 24.757 1.00 85.50 208 PRO A C 1
ATOM 1478 O O . PRO A 1 208 ? -5.447 -12.986 25.168 1.00 85.50 208 PRO A O 1
ATOM 1481 N N . ASN A 1 209 ? -4.646 -11.055 24.333 1.00 88.69 209 ASN A N 1
ATOM 1482 C CA . ASN A 1 209 ? -5.858 -10.240 24.472 1.00 88.69 209 ASN A CA 1
ATOM 1483 C C . ASN A 1 209 ? -6.750 -10.252 23.216 1.00 88.69 209 ASN A C 1
ATOM 1485 O O . ASN A 1 209 ? -7.489 -9.301 22.957 1.00 88.69 209 ASN A O 1
ATOM 1489 N N . ARG A 1 210 ? -6.711 -11.332 22.424 1.00 85.25 210 ARG A N 1
ATOM 1490 C CA . ARG A 1 210 ? -7.413 -11.466 21.128 1.00 85.25 210 ARG A CA 1
ATOM 1491 C C . ARG A 1 210 ? -8.905 -11.085 21.133 1.00 85.25 210 ARG A C 1
ATOM 1493 O O . ARG A 1 210 ? -9.440 -10.714 20.090 1.00 85.25 210 ARG A O 1
ATOM 1500 N N . GLU A 1 211 ? -9.581 -11.194 22.278 1.00 85.94 211 GLU A N 1
ATOM 1501 C CA . GLU A 1 211 ? -11.014 -10.897 22.447 1.00 85.94 211 GLU A CA 1
ATOM 1502 C C . GLU A 1 211 ? -11.326 -9.393 22.423 1.00 85.94 211 GLU A C 1
ATOM 1504 O O . GLU A 1 211 ? -12.429 -8.990 22.052 1.00 85.94 211 GLU A O 1
ATOM 1509 N N . ARG A 1 212 ? -10.340 -8.552 22.753 1.00 85.12 212 ARG A N 1
ATOM 1510 C CA . ARG A 1 212 ? -10.467 -7.086 22.771 1.00 85.12 212 ARG A CA 1
ATOM 1511 C C . ARG A 1 212 ? -10.202 -6.455 21.399 1.00 85.12 212 ARG A C 1
ATOM 1513 O O . ARG A 1 212 ? -10.454 -5.267 21.191 1.00 85.12 212 ARG A O 1
ATOM 1520 N N . PHE A 1 213 ? -9.734 -7.238 20.423 1.00 83.38 213 PHE A N 1
ATOM 1521 C CA . PHE A 1 213 ? -9.525 -6.766 19.054 1.00 83.38 213 PHE A CA 1
ATOM 1522 C C . PHE A 1 213 ? -10.861 -6.403 18.398 1.00 83.38 213 PHE A C 1
ATOM 1524 O O . PHE A 1 213 ? -11.772 -7.226 18.310 1.00 83.38 213 PHE A O 1
ATOM 1531 N N . GLY A 1 214 ? -10.953 -5.164 17.912 1.00 79.31 214 GLY A N 1
ATOM 1532 C CA . GLY A 1 214 ? -12.184 -4.557 17.394 1.00 79.31 214 GLY A CA 1
ATOM 1533 C C . GLY A 1 214 ? -12.901 -3.675 18.419 1.00 79.31 214 GLY A C 1
ATOM 1534 O O . GLY A 1 214 ? -13.823 -2.961 18.050 1.00 79.31 214 GLY A O 1
ATOM 1535 N N . GLN A 1 215 ? -12.441 -3.679 19.676 1.00 81.06 215 GLN A N 1
ATOM 1536 C CA . GLN A 1 215 ? -12.945 -2.845 20.775 1.00 81.06 215 GLN A CA 1
ATOM 1537 C C . GLN A 1 215 ? -11.914 -1.787 21.220 1.00 81.06 215 GLN A C 1
ATOM 1539 O O . GLN A 1 215 ? -12.010 -1.245 22.316 1.00 81.06 215 GLN A O 1
ATOM 1544 N N . GLY A 1 216 ? -10.899 -1.518 20.389 1.00 81.31 216 GLY A N 1
ATOM 1545 C CA . GLY A 1 216 ? -9.833 -0.557 20.693 1.00 81.31 216 GLY A CA 1
ATOM 1546 C C . GLY A 1 216 ? -8.611 -1.132 21.420 1.00 81.31 216 GLY A C 1
ATOM 1547 O O . GLY A 1 216 ? -7.931 -0.390 22.118 1.00 81.31 216 GLY A O 1
ATOM 1548 N N . GLU A 1 217 ? -8.317 -2.431 21.282 1.00 88.31 217 GLU A N 1
ATOM 1549 C CA . GLU A 1 217 ? -7.078 -3.027 21.815 1.00 88.31 217 GLU A CA 1
ATOM 1550 C C . GLU A 1 217 ? -5.817 -2.326 21.249 1.00 88.31 217 GLU A C 1
ATOM 1552 O O . GLU A 1 217 ? -5.631 -2.340 20.024 1.00 88.31 217 GLU A O 1
ATOM 1557 N N . PRO A 1 218 ? -4.943 -1.742 22.102 1.00 88.31 218 PRO A N 1
ATOM 1558 C CA . PRO A 1 218 ? -3.756 -1.000 21.666 1.00 88.31 218 PRO A CA 1
ATOM 1559 C C . PRO A 1 218 ? -2.805 -1.788 20.765 1.00 88.31 218 PRO A C 1
ATOM 1561 O O . PRO A 1 218 ? -2.301 -1.226 19.795 1.00 88.31 218 PRO A O 1
ATOM 1564 N N . ASP A 1 219 ? -2.610 -3.085 21.024 1.00 85.69 219 ASP A N 1
ATOM 1565 C CA . ASP A 1 219 ? -1.727 -3.943 20.220 1.00 85.69 219 ASP A CA 1
ATOM 1566 C C . ASP A 1 219 ? -2.132 -3.963 18.740 1.00 85.69 219 ASP A C 1
ATOM 1568 O O . ASP A 1 219 ? -1.279 -3.944 17.855 1.00 85.69 219 ASP A O 1
ATOM 1572 N N . GLY A 1 220 ? -3.439 -3.959 18.453 1.00 86.31 220 GLY A N 1
ATOM 1573 C CA . GLY A 1 220 ? -3.942 -3.938 17.080 1.00 86.31 220 GLY A CA 1
ATOM 1574 C C . GLY A 1 220 ? -3.662 -2.612 16.373 1.00 86.31 220 GLY A C 1
ATOM 1575 O O . GLY A 1 220 ? -3.325 -2.609 15.188 1.00 86.31 220 GLY A O 1
ATOM 1576 N N . ILE A 1 221 ? -3.761 -1.494 17.096 1.00 88.00 221 ILE A N 1
ATOM 1577 C CA . ILE A 1 221 ? -3.479 -0.154 16.560 1.00 88.00 221 ILE A CA 1
ATOM 1578 C C . ILE A 1 221 ? -1.980 -0.018 16.295 1.00 88.00 221 ILE A C 1
ATOM 1580 O O . ILE A 1 221 ? -1.580 0.319 15.184 1.00 88.00 221 ILE A O 1
ATOM 1584 N N . LEU A 1 222 ? -1.151 -0.361 17.286 1.00 88.56 222 LEU A N 1
ATOM 1585 C CA . LEU A 1 222 ? 0.305 -0.307 17.173 1.00 88.56 222 LEU A CA 1
ATOM 1586 C C . LEU A 1 222 ? 0.807 -1.182 16.024 1.00 88.56 222 LEU A C 1
ATOM 1588 O O . LEU A 1 222 ? 1.606 -0.714 15.216 1.00 88.56 222 LEU A O 1
ATOM 1592 N N . ALA A 1 223 ? 0.313 -2.418 15.905 1.00 87.81 223 ALA A N 1
ATOM 1593 C CA . ALA A 1 223 ? 0.701 -3.318 14.823 1.00 87.81 223 ALA A CA 1
ATOM 1594 C C . ALA A 1 223 ? 0.328 -2.760 13.439 1.00 87.81 223 ALA A C 1
ATOM 1596 O O . ALA A 1 223 ? 1.144 -2.806 12.515 1.00 87.81 223 ALA A O 1
ATOM 1597 N N . SER A 1 224 ? -0.879 -2.206 13.295 1.00 85.56 224 SER A N 1
ATOM 1598 C CA . SER A 1 224 ? -1.376 -1.677 12.015 1.00 85.56 224 SER A CA 1
ATOM 1599 C C . SER A 1 224 ? -0.642 -0.411 11.580 1.00 85.56 224 SER A C 1
ATOM 1601 O O . SER A 1 224 ? -0.247 -0.309 10.418 1.00 85.56 224 SER A O 1
ATOM 1603 N N . GLU A 1 225 ? -0.435 0.528 12.507 1.00 86.50 225 GLU A N 1
ATOM 1604 C CA . GLU A 1 225 ? 0.227 1.811 12.235 1.00 86.50 225 GLU A CA 1
ATOM 1605 C C . GLU A 1 225 ? 1.739 1.656 12.061 1.00 86.50 225 GLU A C 1
ATOM 1607 O O . GLU A 1 225 ? 2.341 2.305 11.207 1.00 86.50 225 GLU A O 1
ATOM 1612 N N . THR A 1 226 ? 2.366 0.745 12.812 1.00 87.06 226 THR A N 1
ATOM 1613 C CA . THR A 1 226 ? 3.785 0.418 12.602 1.00 87.06 226 THR A CA 1
ATOM 1614 C C . THR A 1 226 ? 3.988 -0.209 11.227 1.00 87.06 226 THR A C 1
ATOM 1616 O O . THR A 1 226 ? 4.916 0.170 10.517 1.00 87.06 226 THR A O 1
ATOM 1619 N N . ALA A 1 227 ? 3.106 -1.130 10.821 1.00 84.88 227 ALA A N 1
ATOM 1620 C CA . ALA A 1 227 ? 3.175 -1.732 9.493 1.00 84.88 227 ALA A CA 1
ATOM 1621 C C . ALA A 1 227 ? 2.956 -0.697 8.383 1.00 84.88 227 ALA A C 1
ATOM 1623 O O . ALA A 1 227 ? 3.728 -0.692 7.431 1.00 84.88 227 ALA A O 1
ATOM 1624 N N . ASN A 1 228 ? 1.978 0.206 8.536 1.00 83.88 228 ASN A N 1
ATOM 1625 C CA . ASN A 1 228 ? 1.736 1.308 7.599 1.00 83.88 228 ASN A CA 1
ATOM 1626 C C . ASN A 1 228 ? 3.006 2.150 7.390 1.00 83.88 228 ASN A C 1
ATOM 1628 O O . ASN A 1 228 ? 3.488 2.296 6.270 1.00 83.88 228 ASN A O 1
ATOM 1632 N N . ASN A 1 229 ? 3.612 2.610 8.489 1.00 82.56 229 ASN A N 1
ATOM 1633 C CA . ASN A 1 229 ? 4.826 3.425 8.438 1.00 82.56 229 ASN A CA 1
ATOM 1634 C C . ASN A 1 229 ? 6.039 2.674 7.865 1.00 82.56 229 ASN A C 1
ATOM 1636 O O . ASN A 1 229 ? 6.927 3.296 7.284 1.00 82.56 229 ASN A O 1
ATOM 1640 N N . ALA A 1 230 ? 6.086 1.346 7.993 1.00 82.25 230 ALA A N 1
ATOM 1641 C CA . ALA A 1 230 ? 7.158 0.531 7.429 1.00 82.25 230 ALA A CA 1
ATOM 1642 C C . ALA A 1 230 ? 7.042 0.330 5.903 1.00 82.25 230 ALA A C 1
ATOM 1644 O O . ALA A 1 230 ? 8.057 0.048 5.261 1.00 82.25 230 ALA A O 1
ATOM 1645 N N . VAL A 1 231 ? 5.849 0.489 5.305 1.00 79.62 231 VAL A N 1
ATOM 1646 C CA . VAL A 1 231 ? 5.638 0.242 3.863 1.00 79.62 231 VAL A CA 1
ATOM 1647 C C . VAL A 1 231 ? 6.470 1.169 2.992 1.00 79.62 231 VAL A C 1
ATOM 1649 O O . VAL A 1 231 ? 7.036 0.713 2.002 1.00 79.62 231 VAL A O 1
ATOM 1652 N N . THR A 1 232 ? 6.594 2.442 3.365 1.00 78.00 232 THR A N 1
ATOM 1653 C CA . THR A 1 232 ? 7.231 3.468 2.529 1.00 78.00 232 THR A CA 1
ATOM 1654 C C . THR A 1 232 ? 8.638 3.067 2.083 1.00 78.00 232 THR A C 1
ATOM 1656 O O . THR A 1 232 ? 8.969 3.174 0.905 1.00 78.00 232 THR A O 1
ATOM 1659 N N . ALA A 1 233 ? 9.461 2.538 2.994 1.00 73.56 233 ALA A N 1
ATOM 1660 C CA . ALA A 1 233 ? 10.809 2.086 2.653 1.00 73.56 233 ALA A CA 1
ATOM 1661 C C . ALA A 1 233 ? 10.793 0.842 1.745 1.00 73.56 233 ALA A C 1
ATOM 1663 O O . ALA A 1 233 ? 11.545 0.781 0.773 1.00 73.56 233 ALA A O 1
ATOM 1664 N N . GLY A 1 234 ? 9.912 -0.122 2.036 1.00 72.31 234 GLY A N 1
ATOM 1665 C CA . GLY A 1 234 ? 9.776 -1.357 1.257 1.00 72.31 234 GLY A CA 1
ATOM 1666 C C . GLY A 1 234 ? 9.239 -1.135 -0.160 1.00 72.31 234 GLY A C 1
ATOM 1667 O O . GLY A 1 234 ? 9.626 -1.855 -1.073 1.00 72.31 234 GLY A O 1
ATOM 1668 N N . ALA A 1 235 ? 8.399 -0.118 -0.365 1.00 74.88 235 ALA A N 1
ATOM 1669 C CA . ALA A 1 235 ? 7.866 0.232 -1.679 1.00 74.88 235 ALA A CA 1
ATOM 1670 C C . ALA A 1 235 ? 8.843 1.088 -2.504 1.00 74.88 235 ALA A C 1
ATOM 1672 O O . ALA A 1 235 ? 8.925 0.927 -3.723 1.00 74.88 235 ALA A O 1
ATOM 1673 N N . LEU A 1 236 ? 9.608 1.985 -1.868 1.00 78.44 236 LEU A N 1
ATOM 1674 C CA . LEU A 1 236 ? 10.502 2.909 -2.575 1.00 78.44 236 LEU A CA 1
ATOM 1675 C C . LEU A 1 236 ? 11.727 2.231 -3.190 1.00 78.44 236 LEU A C 1
ATOM 1677 O O . LEU A 1 236 ? 12.128 2.615 -4.286 1.00 78.44 236 LEU A O 1
ATOM 1681 N N . VAL A 1 237 ? 12.320 1.240 -2.519 1.00 75.56 237 VAL A N 1
ATOM 1682 C CA . VAL A 1 237 ? 13.570 0.622 -2.996 1.00 75.56 237 VAL A CA 1
ATOM 1683 C C . VAL A 1 237 ? 13.394 -0.044 -4.372 1.00 75.56 237 VAL A C 1
ATOM 1685 O O . VAL A 1 237 ? 14.125 0.342 -5.285 1.00 75.56 237 VAL A O 1
ATOM 1688 N N . PRO A 1 238 ? 12.410 -0.941 -4.600 1.00 71.75 238 PRO A N 1
ATOM 1689 C CA . PRO A 1 238 ? 12.166 -1.507 -5.931 1.00 71.75 238 PRO A CA 1
ATOM 1690 C C . PRO A 1 238 ? 11.738 -0.450 -6.956 1.00 71.75 238 PRO A C 1
ATOM 1692 O O . PRO A 1 238 ? 12.172 -0.487 -8.106 1.00 71.75 238 PRO A O 1
ATOM 1695 N N . THR A 1 239 ? 10.941 0.532 -6.526 1.00 77.31 239 THR A N 1
ATOM 1696 C CA . THR A 1 239 ? 10.447 1.605 -7.401 1.00 77.31 239 THR A CA 1
ATOM 1697 C C . THR A 1 239 ? 11.590 2.434 -7.975 1.00 77.31 239 THR A C 1
ATOM 1699 O O . THR A 1 239 ? 11.631 2.688 -9.175 1.00 77.31 239 THR A O 1
ATOM 1702 N N . LEU A 1 240 ? 12.535 2.853 -7.134 1.00 82.81 240 LEU A N 1
ATOM 1703 C CA . LEU A 1 240 ? 13.644 3.708 -7.551 1.00 82.81 240 LEU A CA 1
ATOM 1704 C C . LEU A 1 240 ? 14.752 2.915 -8.243 1.00 82.81 240 LEU A C 1
ATOM 1706 O O . LEU A 1 240 ? 15.336 3.408 -9.204 1.00 82.81 240 LEU A O 1
ATOM 1710 N N . ALA A 1 241 ? 15.039 1.701 -7.765 1.00 77.69 241 ALA A N 1
ATOM 1711 C CA . ALA A 1 241 ? 16.127 0.876 -8.284 1.00 77.69 241 ALA A CA 1
ATOM 1712 C C . ALA A 1 241 ? 15.775 0.147 -9.578 1.00 77.69 241 ALA A C 1
ATOM 1714 O O . ALA A 1 241 ? 16.668 -0.080 -10.383 1.00 77.69 241 ALA A O 1
ATOM 1715 N N . LEU A 1 242 ? 14.510 -0.220 -9.789 1.00 68.81 242 LEU A N 1
ATOM 1716 C CA . LEU A 1 242 ? 14.090 -1.016 -10.946 1.00 68.81 242 LEU A CA 1
ATOM 1717 C C . LEU A 1 242 ? 13.008 -0.352 -11.796 1.00 68.81 242 LEU A C 1
ATOM 1719 O O . LEU A 1 242 ? 12.623 -0.907 -12.819 1.00 68.81 242 LEU A O 1
ATOM 1723 N N . GLY A 1 243 ? 12.463 0.787 -11.372 1.00 64.38 243 GLY A N 1
ATOM 1724 C CA . GLY A 1 243 ? 11.329 1.397 -12.063 1.00 64.38 243 GLY A CA 1
ATOM 1725 C C . GLY A 1 243 ? 10.009 0.644 -11.882 1.00 64.38 243 GLY A C 1
ATOM 1726 O O . GLY A 1 243 ? 9.030 0.960 -12.554 1.00 64.38 243 GLY A O 1
ATOM 1727 N N . VAL A 1 244 ? 9.954 -0.346 -10.981 1.00 70.69 244 VAL A N 1
ATOM 1728 C CA . VAL A 1 244 ? 8.758 -1.165 -10.743 1.00 70.69 244 VAL A CA 1
ATOM 1729 C C . VAL A 1 244 ? 8.040 -0.661 -9.491 1.00 70.69 244 VAL A C 1
ATOM 1731 O O . VAL A 1 244 ? 8.577 -0.818 -8.393 1.00 70.69 244 VAL A O 1
ATOM 1734 N N . PRO A 1 245 ? 6.838 -0.072 -9.615 1.00 63.19 245 PRO A N 1
ATOM 1735 C CA . PRO A 1 245 ? 6.133 0.487 -8.471 1.00 63.19 245 PRO A CA 1
ATOM 1736 C C . PRO A 1 245 ? 5.713 -0.601 -7.478 1.00 63.19 245 PRO A C 1
ATOM 1738 O O . PRO A 1 245 ? 5.155 -1.631 -7.860 1.00 63.19 245 PRO A O 1
ATOM 1741 N N . GLY A 1 246 ? 5.968 -0.347 -6.193 1.00 63.62 246 GLY A N 1
ATOM 1742 C CA . GLY A 1 246 ? 5.592 -1.237 -5.092 1.00 63.62 246 GLY A CA 1
ATOM 1743 C C . GLY A 1 246 ? 4.173 -1.013 -4.559 1.00 63.62 246 GLY A C 1
ATOM 1744 O O . GLY A 1 246 ? 3.640 -1.862 -3.856 1.00 63.62 246 GLY A O 1
ATOM 1745 N N . ASP A 1 247 ? 3.550 0.122 -4.862 1.00 67.94 247 ASP A N 1
ATOM 1746 C CA . ASP A 1 247 ? 2.180 0.466 -4.481 1.00 67.94 247 ASP A CA 1
ATOM 1747 C C . ASP A 1 247 ? 1.631 1.602 -5.381 1.00 67.94 247 ASP A C 1
ATOM 1749 O O . ASP A 1 247 ? 2.368 2.172 -6.193 1.00 67.94 247 ASP A O 1
ATOM 1753 N N . PRO A 1 248 ? 0.338 1.966 -5.281 1.00 65.12 248 PRO A N 1
ATOM 1754 C CA . PRO A 1 248 ? -0.225 3.038 -6.105 1.00 65.12 248 PRO A CA 1
ATOM 1755 C C . PRO A 1 248 ? 0.446 4.408 -5.907 1.00 65.12 248 PRO A C 1
ATOM 1757 O O . PRO A 1 248 ? 0.487 5.206 -6.840 1.00 65.12 248 PRO A O 1
ATOM 1760 N N . ILE A 1 249 ? 0.986 4.694 -4.718 1.00 74.31 249 ILE A N 1
ATOM 1761 C CA . ILE A 1 249 ? 1.615 5.987 -4.404 1.00 74.31 249 ILE A CA 1
ATOM 1762 C C . ILE A 1 249 ? 2.961 6.095 -5.130 1.00 74.31 249 ILE A C 1
ATOM 1764 O O . ILE A 1 249 ? 3.263 7.107 -5.765 1.00 74.31 249 ILE A O 1
ATOM 1768 N N . THR A 1 250 ? 3.747 5.025 -5.094 1.00 77.62 250 THR A N 1
ATOM 1769 C CA . THR A 1 250 ? 5.023 4.914 -5.805 1.00 77.62 250 THR A CA 1
ATOM 1770 C C . THR A 1 250 ? 4.853 4.876 -7.325 1.00 77.62 250 THR A C 1
ATOM 1772 O O . THR A 1 250 ? 5.708 5.407 -8.029 1.00 77.62 250 THR A O 1
ATOM 1775 N N . ALA A 1 251 ? 3.729 4.372 -7.847 1.00 67.12 251 ALA A N 1
ATOM 1776 C CA . ALA A 1 251 ? 3.387 4.484 -9.271 1.00 67.12 251 ALA A CA 1
ATOM 1777 C C . ALA A 1 251 ? 3.147 5.940 -9.709 1.00 67.12 251 ALA A C 1
ATOM 1779 O O . ALA A 1 251 ? 3.653 6.369 -10.747 1.00 67.12 251 ALA A O 1
ATOM 1780 N N . VAL A 1 252 ? 2.426 6.725 -8.898 1.00 70.50 252 VAL A N 1
ATOM 1781 C CA . VAL A 1 252 ? 2.244 8.167 -9.144 1.00 70.50 252 VAL A CA 1
ATOM 1782 C C . VAL A 1 252 ? 3.585 8.899 -9.078 1.00 70.50 252 VAL A C 1
ATOM 1784 O O . VAL A 1 252 ? 3.863 9.749 -9.923 1.00 70.50 252 VAL A O 1
ATOM 1787 N N . MET A 1 253 ? 4.441 8.541 -8.116 1.00 82.38 253 MET A N 1
ATOM 1788 C CA . MET A 1 253 ? 5.803 9.073 -8.033 1.00 82.38 253 MET A CA 1
ATOM 1789 C C . MET A 1 253 ? 6.618 8.737 -9.289 1.00 82.38 253 MET A C 1
ATOM 1791 O O . MET A 1 253 ? 7.308 9.614 -9.802 1.00 82.38 253 MET A O 1
ATOM 1795 N N . LEU A 1 254 ? 6.505 7.510 -9.814 1.00 73.69 254 LEU A N 1
ATOM 1796 C CA . LEU A 1 254 ? 7.142 7.111 -11.069 1.00 73.69 254 LEU A CA 1
ATOM 1797 C C . LEU A 1 254 ? 6.715 8.037 -12.210 1.00 73.69 254 LEU A C 1
ATOM 1799 O O . LEU A 1 254 ? 7.564 8.615 -12.879 1.00 73.69 254 LEU A O 1
ATOM 1803 N N . GLY A 1 255 ? 5.403 8.257 -12.355 1.00 64.38 255 GLY A N 1
ATOM 1804 C CA . GLY A 1 255 ? 4.852 9.184 -13.342 1.00 64.38 255 GLY A CA 1
ATOM 1805 C C . GLY A 1 255 ? 5.365 10.616 -13.167 1.00 64.38 255 GLY A C 1
ATOM 1806 O O . GLY A 1 255 ? 5.695 11.272 -14.152 1.00 64.38 255 GLY A O 1
ATOM 1807 N N . ALA A 1 256 ? 5.504 11.094 -11.927 1.00 78.06 256 ALA A N 1
ATOM 1808 C CA . ALA A 1 256 ? 6.068 12.412 -11.642 1.00 78.06 256 ALA A CA 1
ATOM 1809 C C . ALA A 1 256 ? 7.551 12.521 -12.041 1.00 78.06 256 ALA A C 1
ATOM 1811 O O . ALA A 1 256 ? 7.951 13.537 -12.608 1.00 78.06 256 ALA A O 1
ATOM 1812 N N . LEU A 1 257 ? 8.353 11.480 -11.793 1.00 83.00 257 LEU A N 1
ATOM 1813 C CA . LEU A 1 257 ? 9.750 11.418 -12.231 1.00 83.00 257 LEU A CA 1
ATOM 1814 C C . LEU A 1 257 ? 9.843 11.387 -13.761 1.00 83.00 257 LEU A C 1
ATOM 1816 O O . LEU A 1 257 ? 10.607 12.158 -14.338 1.00 83.00 257 LEU A O 1
ATOM 1820 N N . THR A 1 258 ? 8.997 10.601 -14.429 1.00 75.75 258 THR A N 1
ATOM 1821 C CA . THR A 1 258 ? 8.967 10.531 -15.896 1.00 75.75 258 THR A CA 1
ATOM 1822 C C . THR A 1 258 ? 8.553 11.859 -16.535 1.00 75.75 258 THR A C 1
ATOM 1824 O O . THR A 1 258 ? 9.136 12.254 -17.540 1.00 75.75 258 THR A O 1
ATOM 1827 N N . ILE A 1 259 ? 7.617 12.605 -15.931 1.00 78.50 259 ILE A N 1
ATOM 1828 C CA . ILE A 1 259 ? 7.256 13.969 -16.372 1.00 78.50 259 ILE A CA 1
ATOM 1829 C C . ILE A 1 259 ? 8.458 14.923 -16.293 1.00 78.50 259 ILE A C 1
ATOM 1831 O O . ILE A 1 259 ? 8.591 15.823 -17.120 1.00 78.50 259 ILE A O 1
ATOM 1835 N N . GLN A 1 260 ? 9.347 14.716 -15.321 1.00 81.38 260 GLN A N 1
ATOM 1836 C CA . GLN A 1 260 ? 10.595 15.468 -15.167 1.00 81.38 260 GLN A CA 1
ATOM 1837 C C . GLN A 1 260 ? 11.740 14.908 -16.032 1.00 81.38 260 GLN A C 1
ATOM 1839 O O . GLN A 1 260 ? 12.880 15.338 -15.879 1.00 81.38 260 GLN A O 1
ATOM 1844 N N . ASN A 1 261 ? 11.452 13.969 -16.943 1.00 78.31 261 ASN A N 1
ATOM 1845 C CA . ASN A 1 261 ? 12.428 13.237 -17.760 1.00 78.31 261 ASN A CA 1
ATOM 1846 C C . ASN A 1 261 ? 13.476 12.465 -16.939 1.00 78.31 261 ASN A C 1
ATOM 1848 O O . ASN A 1 261 ? 14.592 12.247 -17.402 1.00 78.31 261 ASN A O 1
ATOM 1852 N N . ILE A 1 262 ? 13.121 12.047 -15.724 1.00 81.69 262 ILE A N 1
ATOM 1853 C CA . ILE A 1 262 ? 13.961 11.207 -14.872 1.00 81.69 262 ILE A CA 1
ATOM 1854 C C . ILE A 1 262 ? 13.473 9.766 -14.998 1.00 81.69 262 ILE A C 1
ATOM 1856 O O . ILE A 1 262 ? 12.336 9.451 -14.634 1.00 81.69 262 ILE A O 1
ATOM 1860 N N . THR A 1 263 ? 14.348 8.887 -15.479 1.00 78.75 263 THR A N 1
ATOM 1861 C CA . THR A 1 263 ? 14.059 7.456 -15.616 1.00 78.75 263 THR A CA 1
ATOM 1862 C C . THR A 1 263 ? 14.518 6.719 -14.356 1.00 78.75 263 THR A C 1
ATOM 1864 O O . THR A 1 263 ? 15.716 6.699 -14.066 1.00 78.75 263 THR A O 1
ATOM 1867 N N . PRO A 1 264 ? 13.606 6.117 -13.573 1.00 77.31 264 PRO A N 1
ATOM 1868 C CA . PRO A 1 264 ? 14.001 5.293 -12.442 1.00 77.31 264 PRO A CA 1
ATOM 1869 C C . PRO A 1 264 ? 14.656 3.991 -12.909 1.00 77.31 264 PRO A C 1
ATOM 1871 O O . PRO A 1 264 ? 14.315 3.450 -13.959 1.00 77.31 264 PRO A O 1
ATOM 1874 N N . GLY A 1 265 ? 15.594 3.482 -12.117 1.00 76.38 265 GLY A N 1
ATOM 1875 C CA . GLY A 1 265 ? 16.432 2.346 -12.481 1.00 76.38 265 GLY A CA 1
ATOM 1876 C C . GLY A 1 265 ? 17.810 2.432 -11.822 1.00 76.38 265 GLY A C 1
ATOM 1877 O O . GLY A 1 265 ? 18.108 3.408 -11.130 1.00 76.38 265 GLY A O 1
ATOM 1878 N N . PRO A 1 266 ? 18.712 1.468 -12.066 1.00 74.19 266 PRO A N 1
ATOM 1879 C CA . PRO A 1 266 ? 20.041 1.483 -11.457 1.00 74.19 266 PRO A CA 1
ATOM 1880 C C . PRO A 1 266 ? 20.855 2.719 -11.867 1.00 74.19 266 PRO A C 1
ATOM 1882 O O . PRO A 1 266 ? 21.619 3.256 -11.065 1.00 74.19 266 PRO A O 1
ATOM 1885 N N . GLN A 1 267 ? 20.636 3.217 -13.091 1.00 76.25 267 GLN A N 1
ATOM 1886 C CA . GLN A 1 267 ? 21.284 4.426 -13.605 1.00 76.25 267 GLN A CA 1
ATOM 1887 C C . GLN A 1 267 ? 20.877 5.695 -12.845 1.00 76.25 267 GLN A C 1
ATOM 1889 O O . GLN A 1 267 ? 21.702 6.593 -12.709 1.00 76.25 267 GLN A O 1
ATOM 1894 N N . LEU A 1 268 ? 19.686 5.743 -12.233 1.00 80.19 268 LEU A N 1
ATOM 1895 C CA . LEU A 1 268 ? 19.239 6.866 -11.397 1.00 80.19 268 LEU A CA 1
ATOM 1896 C C . LEU A 1 268 ? 20.229 7.166 -10.260 1.00 80.19 268 LEU A C 1
ATOM 1898 O O . LEU A 1 268 ? 20.486 8.322 -9.932 1.00 80.19 268 LEU A O 1
ATOM 1902 N N . PHE A 1 269 ? 20.817 6.123 -9.672 1.00 80.50 269 PHE A N 1
ATOM 1903 C CA . PHE A 1 269 ? 21.777 6.245 -8.572 1.00 80.50 269 PHE A CA 1
ATOM 1904 C C . PHE A 1 269 ? 23.160 6.718 -9.032 1.00 80.50 269 PHE A C 1
ATOM 1906 O O . PHE A 1 269 ? 23.948 7.191 -8.209 1.00 80.50 269 PHE A O 1
ATOM 1913 N N . VAL A 1 270 ? 23.446 6.595 -10.330 1.00 80.81 270 VAL A N 1
ATOM 1914 C CA . VAL A 1 270 ? 24.714 6.987 -10.951 1.00 80.81 270 VAL A CA 1
ATOM 1915 C C . VAL A 1 270 ? 24.605 8.394 -11.538 1.00 80.81 270 VAL A C 1
ATOM 1917 O O . VAL A 1 270 ? 25.379 9.271 -11.163 1.00 80.81 270 VAL A O 1
ATOM 1920 N N . GLU A 1 271 ? 23.622 8.623 -12.407 1.00 81.81 271 GLU A N 1
ATOM 1921 C CA . GLU A 1 271 ? 23.425 9.877 -13.147 1.00 81.81 271 GLU A CA 1
ATOM 1922 C C . GLU A 1 271 ? 22.788 10.974 -12.289 1.00 81.81 271 GLU A C 1
ATOM 1924 O O . GLU A 1 271 ? 23.102 12.155 -12.432 1.00 81.81 271 GLU A O 1
ATOM 1929 N N . HIS A 1 272 ? 21.925 10.588 -11.347 1.00 83.81 272 HIS A N 1
ATOM 1930 C CA . HIS A 1 272 ? 2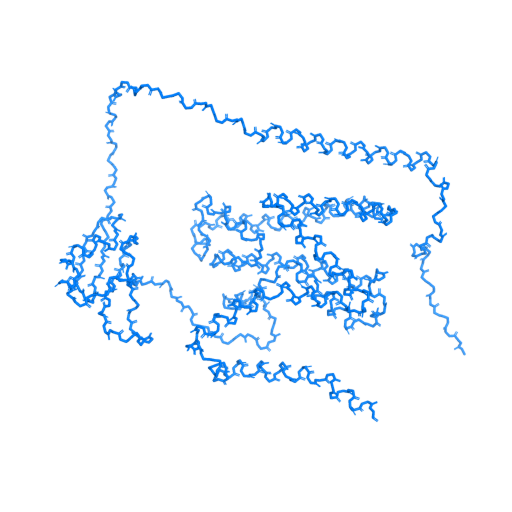1.176 11.504 -10.487 1.00 83.81 272 HIS A CA 1
ATOM 1931 C C . HIS A 1 272 ? 21.455 11.248 -9.001 1.00 83.81 272 HIS A C 1
ATOM 1933 O O . HIS A 1 272 ? 20.563 11.311 -8.150 1.00 83.81 272 HIS A O 1
ATOM 1939 N N . ARG A 1 273 ? 22.729 10.996 -8.670 1.00 83.94 273 ARG A N 1
ATOM 1940 C CA . ARG A 1 273 ? 23.185 10.718 -7.299 1.00 83.94 273 ARG A CA 1
ATOM 1941 C C . ARG A 1 273 ? 22.750 11.785 -6.291 1.00 83.94 273 ARG A C 1
ATOM 1943 O O . ARG A 1 273 ? 22.293 11.442 -5.201 1.00 83.94 273 ARG A O 1
ATOM 1950 N N . ASP A 1 274 ? 22.866 13.061 -6.656 1.00 87.25 274 ASP A N 1
ATOM 1951 C CA . ASP A 1 274 ? 22.484 14.176 -5.783 1.00 87.25 274 ASP A CA 1
ATOM 1952 C C . ASP A 1 274 ? 20.979 14.171 -5.495 1.00 87.25 274 ASP A C 1
ATOM 1954 O O . ASP A 1 274 ? 20.565 14.355 -4.352 1.00 87.25 274 ASP A O 1
ATOM 1958 N N . LEU A 1 275 ? 20.156 13.858 -6.502 1.00 85.19 275 LEU A N 1
ATOM 1959 C CA . LEU A 1 275 ? 18.707 13.738 -6.352 1.00 85.19 275 LEU A CA 1
ATOM 1960 C C . LEU A 1 275 ? 18.339 12.589 -5.409 1.00 85.19 275 LEU A C 1
ATOM 1962 O O . LEU A 1 275 ? 17.478 12.764 -4.550 1.00 85.19 275 LEU A O 1
ATOM 1966 N N . MET A 1 276 ? 19.017 11.442 -5.512 1.00 84.56 276 MET A N 1
ATOM 1967 C CA . MET A 1 276 ? 18.828 10.321 -4.583 1.00 84.56 276 MET A CA 1
ATOM 1968 C C . MET A 1 276 ? 19.228 10.674 -3.152 1.00 84.56 276 MET A C 1
ATOM 1970 O O . MET A 1 276 ? 18.487 10.376 -2.214 1.00 84.56 276 MET A O 1
ATOM 1974 N N . LEU A 1 277 ? 20.355 11.363 -2.964 1.00 84.19 277 LEU A N 1
ATOM 1975 C CA . LEU A 1 277 ? 20.768 11.840 -1.644 1.00 84.19 277 LEU A CA 1
ATOM 1976 C C . LEU A 1 277 ? 19.756 12.834 -1.062 1.00 84.19 277 LEU A C 1
ATOM 1978 O O . LEU A 1 277 ? 19.375 12.699 0.102 1.00 84.19 277 LEU A O 1
ATOM 1982 N N . TYR A 1 278 ? 19.268 13.786 -1.861 1.00 87.94 278 TYR A N 1
ATOM 1983 C CA . TYR A 1 278 ? 18.216 14.709 -1.436 1.00 87.94 278 TYR A CA 1
ATOM 1984 C C . TYR A 1 278 ? 16.916 13.989 -1.109 1.00 87.94 278 TYR A C 1
ATOM 1986 O O . TYR A 1 278 ? 16.289 14.324 -0.109 1.00 87.94 278 TYR A O 1
ATOM 1994 N N . LEU A 1 279 ? 16.537 12.975 -1.886 1.00 85.62 279 LEU A N 1
ATOM 1995 C CA . LEU A 1 279 ? 15.349 12.173 -1.626 1.00 85.62 279 LEU A CA 1
ATOM 1996 C C . LEU A 1 279 ? 15.462 11.425 -0.293 1.00 85.62 279 LEU A C 1
ATOM 1998 O O . LEU A 1 279 ? 14.535 11.487 0.512 1.00 85.62 279 LEU A O 1
ATOM 2002 N N . PHE A 1 280 ? 16.594 10.771 -0.014 1.00 83.06 280 PHE A N 1
ATOM 2003 C CA . PHE A 1 280 ? 16.801 10.067 1.257 1.00 83.06 280 PHE A CA 1
ATOM 2004 C C . PHE A 1 280 ? 16.849 11.020 2.454 1.00 83.06 280 PHE A C 1
ATOM 2006 O O . PHE A 1 280 ? 16.224 10.752 3.483 1.00 83.06 280 PHE A O 1
ATOM 2013 N N . MET A 1 281 ? 17.528 12.162 2.312 1.00 84.38 281 MET A N 1
ATOM 2014 C CA . MET A 1 281 ? 17.552 13.201 3.344 1.00 84.38 281 MET A CA 1
ATOM 2015 C C . MET A 1 281 ? 16.162 13.802 3.573 1.00 84.38 281 MET A C 1
ATOM 2017 O O . MET A 1 281 ? 15.765 14.007 4.720 1.00 84.38 281 MET A O 1
ATOM 2021 N N . ALA A 1 282 ? 15.395 14.033 2.506 1.00 86.00 282 ALA A N 1
ATOM 2022 C CA . ALA A 1 282 ? 14.018 14.498 2.589 1.00 86.00 282 ALA A CA 1
ATOM 2023 C C . ALA A 1 282 ? 13.116 13.454 3.255 1.00 86.00 282 ALA A C 1
ATOM 2025 O O . ALA A 1 282 ? 12.315 13.821 4.105 1.00 86.00 282 ALA A O 1
ATOM 2026 N N . LEU A 1 283 ? 13.276 12.161 2.953 1.00 82.31 283 LEU A N 1
ATOM 2027 C CA . LEU A 1 283 ? 12.515 11.085 3.593 1.00 82.31 283 LEU A CA 1
ATOM 2028 C C . LEU A 1 283 ? 12.781 11.035 5.107 1.00 82.31 283 LEU A C 1
ATOM 2030 O O . LEU A 1 283 ? 11.853 10.916 5.909 1.00 82.31 283 LEU A O 1
ATOM 2034 N N . ALA A 1 284 ? 14.046 11.178 5.511 1.00 82.56 284 ALA A N 1
ATOM 2035 C CA . ALA A 1 284 ? 14.423 11.267 6.919 1.00 82.56 284 ALA A CA 1
ATOM 2036 C C . ALA A 1 284 ? 13.829 12.522 7.587 1.00 82.56 284 ALA A C 1
ATOM 2038 O O . ALA A 1 284 ? 13.241 12.432 8.668 1.00 82.56 284 ALA A O 1
ATOM 2039 N N . ALA A 1 285 ? 13.920 13.678 6.923 1.00 85.94 285 ALA A N 1
ATOM 2040 C CA . ALA A 1 285 ? 13.362 14.933 7.417 1.00 85.94 285 ALA A CA 1
ATOM 2041 C C . ALA A 1 285 ? 11.830 14.884 7.537 1.00 85.94 285 ALA A C 1
ATOM 2043 O O . ALA A 1 285 ? 11.285 15.309 8.553 1.00 85.94 285 ALA A O 1
ATOM 2044 N N . VAL A 1 286 ? 11.132 14.316 6.549 1.00 86.94 286 VAL A N 1
ATOM 2045 C CA . VAL A 1 286 ? 9.672 14.144 6.551 1.00 86.94 286 VAL A CA 1
ATOM 2046 C C . VAL A 1 286 ? 9.234 13.288 7.730 1.00 86.94 286 VAL A C 1
ATOM 2048 O O . VAL A 1 286 ? 8.275 13.659 8.394 1.00 86.94 286 VAL A O 1
ATOM 2051 N N . ASN A 1 287 ? 9.944 12.207 8.062 1.00 84.00 287 ASN A N 1
ATOM 2052 C CA . ASN A 1 287 ? 9.616 11.403 9.243 1.00 84.00 287 ASN A CA 1
ATOM 2053 C C . ASN A 1 287 ? 9.760 12.194 10.554 1.00 84.00 287 ASN A C 1
ATOM 2055 O O . ASN A 1 287 ? 8.923 12.071 11.450 1.00 84.00 287 ASN A O 1
ATOM 2059 N N . LEU A 1 288 ? 10.778 13.052 10.660 1.00 86.56 288 LEU A N 1
ATOM 2060 C CA . LEU A 1 288 ? 10.966 13.917 11.827 1.00 86.56 288 LEU A CA 1
ATOM 2061 C C . LEU A 1 288 ? 9.858 14.978 11.932 1.00 86.56 288 LEU A C 1
ATOM 2063 O O . LEU A 1 288 ? 9.301 15.207 13.009 1.00 86.56 288 LEU A O 1
ATOM 2067 N N . VAL A 1 289 ? 9.498 15.592 10.802 1.00 86.69 289 VAL A N 1
ATOM 2068 C CA . VAL A 1 289 ? 8.384 16.545 10.710 1.00 86.69 289 VAL A CA 1
ATOM 2069 C C . VAL A 1 289 ? 7.060 15.853 11.022 1.00 86.69 289 VAL A C 1
ATOM 2071 O O . VAL A 1 289 ? 6.262 16.390 11.785 1.00 86.69 289 VAL A O 1
ATOM 2074 N N . MET A 1 290 ? 6.842 14.644 10.508 1.00 84.75 290 MET A N 1
ATOM 2075 C CA . MET A 1 290 ? 5.655 13.836 10.771 1.00 84.75 290 MET A CA 1
ATOM 2076 C C . MET A 1 290 ? 5.536 13.500 12.257 1.00 84.75 290 MET A C 1
ATOM 2078 O O . MET A 1 290 ? 4.442 13.590 12.805 1.00 84.75 290 MET A O 1
ATOM 2082 N N . PHE A 1 291 ? 6.643 13.188 12.936 1.00 84.44 291 PHE A N 1
ATOM 2083 C CA . PHE A 1 291 ? 6.644 13.001 14.385 1.00 84.44 291 PHE A CA 1
ATOM 2084 C C . PHE A 1 291 ? 6.231 14.282 15.128 1.00 84.44 291 PHE A C 1
ATOM 2086 O O . PHE A 1 291 ? 5.351 14.236 15.988 1.00 84.44 291 PHE A O 1
ATOM 2093 N N . ALA A 1 292 ? 6.804 15.436 14.772 1.00 84.94 292 ALA A N 1
ATOM 2094 C CA . ALA A 1 292 ? 6.461 16.718 15.394 1.00 84.94 292 ALA A CA 1
ATOM 2095 C C . ALA A 1 292 ? 4.997 17.126 15.133 1.00 84.94 292 ALA A C 1
ATOM 2097 O O . ALA A 1 292 ? 4.279 17.542 16.048 1.00 84.94 292 ALA A O 1
ATOM 2098 N N . MET A 1 293 ? 4.523 16.961 13.897 1.00 82.19 293 MET A N 1
ATOM 2099 C CA . MET A 1 293 ? 3.127 17.194 13.523 1.00 82.19 293 MET A CA 1
ATOM 2100 C C . MET A 1 293 ? 2.194 16.218 14.236 1.00 82.19 293 MET A C 1
ATOM 2102 O O . MET A 1 293 ? 1.183 16.633 14.791 1.00 82.19 293 MET A O 1
ATOM 2106 N N . GLY A 1 294 ? 2.542 14.934 14.285 1.00 82.06 294 GLY A N 1
ATOM 2107 C CA . GLY A 1 294 ? 1.764 13.909 14.971 1.00 82.06 294 GLY A CA 1
ATOM 2108 C C . GLY A 1 294 ? 1.635 14.207 16.463 1.00 82.06 294 GLY A C 1
ATOM 2109 O O . GLY A 1 294 ? 0.527 14.203 16.993 1.00 82.06 294 GLY A O 1
ATOM 2110 N N . ALA A 1 295 ? 2.737 14.563 17.127 1.00 82.88 295 ALA A N 1
ATOM 2111 C CA . ALA A 1 295 ? 2.736 14.928 18.542 1.00 82.88 295 ALA A CA 1
ATOM 2112 C C . ALA A 1 295 ? 1.882 16.177 18.834 1.00 82.88 295 ALA A C 1
ATOM 2114 O O . ALA A 1 295 ? 1.165 16.215 19.834 1.00 82.88 295 ALA A O 1
ATOM 2115 N N . THR A 1 296 ? 1.922 17.186 17.958 1.00 82.56 296 THR A N 1
ATOM 2116 C CA . THR A 1 296 ? 1.158 18.435 18.138 1.00 82.56 296 THR A CA 1
ATOM 2117 C C . THR A 1 296 ? -0.321 18.299 17.765 1.00 82.56 296 THR A C 1
ATOM 2119 O O . THR A 1 296 ? -1.172 18.903 18.419 1.00 82.56 296 THR A O 1
ATOM 2122 N N . LEU A 1 297 ? -0.652 17.484 16.760 1.00 85.31 297 LEU A N 1
ATOM 2123 C CA . LEU A 1 297 ? -2.017 17.289 16.261 1.00 85.31 297 LEU A CA 1
ATOM 2124 C C . LEU A 1 297 ? -2.766 16.135 16.947 1.00 85.31 297 LEU A C 1
ATOM 2126 O O . LEU A 1 297 ? -3.997 16.120 16.922 1.00 85.31 297 LEU A O 1
ATOM 2130 N N . ALA A 1 298 ? -2.085 15.192 17.607 1.00 84.50 298 ALA A N 1
ATOM 2131 C CA . ALA A 1 298 ? -2.733 14.080 18.314 1.00 84.50 298 ALA A CA 1
ATOM 2132 C C . ALA A 1 298 ? -3.814 14.522 19.332 1.00 84.50 298 ALA A C 1
ATOM 2134 O O . ALA A 1 298 ? -4.893 13.917 19.360 1.00 84.50 298 ALA A O 1
ATOM 2135 N N . PRO A 1 299 ? -3.631 15.597 20.129 1.00 81.62 299 PRO A N 1
ATOM 2136 C CA . PRO A 1 299 ? -4.683 16.110 21.009 1.00 81.62 299 PRO A CA 1
ATOM 2137 C C . PRO A 1 299 ? -5.900 16.656 20.248 1.00 81.62 299 PRO A C 1
ATOM 2139 O O . PRO A 1 299 ? -7.018 16.618 20.757 1.00 81.62 299 PRO A O 1
ATOM 2142 N N . LEU A 1 300 ? -5.701 17.178 19.035 1.00 79.25 300 LEU A N 1
ATOM 2143 C CA . LEU A 1 300 ? -6.789 17.665 18.190 1.00 79.25 300 LEU A CA 1
ATOM 2144 C C . LEU A 1 300 ? -7.582 16.493 17.602 1.00 79.25 300 LEU A C 1
ATOM 2146 O O . LEU A 1 300 ? -8.805 16.452 17.742 1.00 79.25 300 LEU A O 1
ATOM 2150 N N . PHE A 1 301 ? -6.893 15.509 17.017 1.00 80.12 301 PHE A N 1
ATOM 2151 C CA . PHE A 1 301 ? -7.541 14.327 16.446 1.00 80.12 301 PHE A CA 1
ATOM 2152 C C . PHE A 1 301 ? -8.250 13.492 17.511 1.00 80.12 301 PHE A C 1
ATOM 2154 O O . PHE A 1 301 ? -9.400 13.110 17.323 1.00 80.12 301 PHE A O 1
ATOM 2161 N N . SER A 1 302 ? -7.635 13.293 18.678 1.00 81.25 302 SER A N 1
ATOM 2162 C CA . SER A 1 302 ? -8.287 12.580 19.785 1.00 81.25 302 SER A CA 1
ATOM 2163 C C . SER A 1 302 ? -9.569 13.263 20.277 1.00 81.25 302 SER A C 1
ATOM 2165 O O . SER A 1 302 ? -10.479 12.571 20.727 1.00 81.25 302 SER A O 1
ATOM 2167 N N . ARG A 1 303 ? -9.693 14.595 20.165 1.00 79.81 303 ARG A N 1
ATOM 2168 C CA . ARG A 1 303 ? -10.961 15.303 20.424 1.00 79.81 303 ARG A CA 1
ATOM 2169 C C . ARG A 1 303 ? -11.978 15.087 19.307 1.00 79.81 303 ARG A C 1
ATOM 2171 O O . ARG A 1 303 ? -13.146 14.877 19.613 1.00 79.81 303 ARG A O 1
ATOM 2178 N N . ALA A 1 304 ? -11.549 15.095 18.047 1.00 78.44 304 ALA A N 1
ATOM 2179 C CA . ALA A 1 304 ? -12.426 14.798 16.914 1.00 78.44 304 ALA A CA 1
ATOM 2180 C C . ALA A 1 304 ? -13.005 13.371 16.990 1.00 78.44 304 ALA A C 1
ATOM 2182 O O . ALA A 1 304 ? -14.182 13.172 16.706 1.00 78.44 304 ALA A O 1
ATOM 2183 N N . LEU A 1 305 ? -12.228 12.393 17.472 1.00 80.00 305 LEU A N 1
ATOM 2184 C CA . LEU A 1 305 ? -12.697 11.017 17.688 1.00 80.00 305 LEU A CA 1
ATOM 2185 C C . LEU A 1 305 ? -13.747 10.880 18.809 1.00 80.00 305 LEU A C 1
ATOM 2187 O O . LEU A 1 305 ? -14.380 9.835 18.911 1.00 80.00 305 LEU A O 1
ATOM 2191 N N . ARG A 1 306 ? -13.958 11.911 19.643 1.00 81.06 306 ARG A N 1
ATOM 2192 C CA . ARG A 1 306 ? -15.028 11.926 20.662 1.00 81.06 306 ARG A CA 1
ATOM 2193 C C . ARG A 1 306 ? -16.383 12.359 20.104 1.00 81.06 306 ARG A C 1
ATOM 2195 O O . ARG A 1 306 ? -17.356 12.388 20.855 1.00 81.06 306 ARG A O 1
ATOM 2202 N N . LEU A 1 307 ? -16.451 12.741 18.827 1.00 82.88 307 LEU A N 1
ATOM 2203 C CA . LEU A 1 307 ? -17.720 13.039 18.173 1.00 82.88 307 LEU A CA 1
ATOM 2204 C C . LEU A 1 307 ? -18.622 11.795 18.180 1.00 82.88 307 LEU A C 1
ATOM 2206 O O . LEU A 1 307 ? -18.120 10.671 18.146 1.00 82.88 307 LEU A O 1
ATOM 2210 N N . PRO A 1 308 ? -19.954 11.973 18.222 1.00 85.31 308 PRO A N 1
ATOM 2211 C CA . PRO A 1 308 ? -20.874 10.846 18.178 1.00 85.31 308 PRO A CA 1
ATOM 2212 C C . PRO A 1 308 ? -20.631 10.018 16.908 1.00 85.31 308 PRO A C 1
ATOM 2214 O O . PRO A 1 308 ? -20.554 10.568 15.807 1.00 85.31 308 PRO A O 1
ATOM 2217 N N . GLU A 1 309 ? -20.534 8.696 17.070 1.00 79.62 309 GLU A N 1
ATOM 2218 C CA . GLU A 1 309 ? -20.211 7.737 16.002 1.00 79.62 309 GLU A CA 1
ATOM 2219 C C . GLU A 1 309 ? -21.027 7.941 14.708 1.00 79.62 309 GLU A C 1
ATOM 2221 O O . GLU A 1 309 ? -20.420 7.935 13.635 1.00 79.62 309 GLU A O 1
ATOM 2226 N N . PRO A 1 310 ? -22.349 8.226 14.746 1.00 84.56 310 PRO A N 1
ATOM 2227 C CA . PRO A 1 310 ? -23.116 8.481 13.526 1.00 84.56 310 PRO A CA 1
ATOM 2228 C C . PRO A 1 310 ? -22.613 9.682 12.717 1.00 84.56 310 PRO A C 1
ATOM 2230 O O . PRO A 1 310 ? -22.659 9.659 11.489 1.00 84.56 310 PRO A O 1
ATOM 2233 N N . LEU A 1 311 ? -22.120 10.729 13.385 1.00 82.12 311 LEU A N 1
ATOM 2234 C CA . LEU A 1 311 ? -21.611 11.933 12.726 1.00 82.12 311 LEU A CA 1
ATOM 2235 C C . LEU A 1 311 ? -20.242 11.667 12.096 1.00 82.12 311 LEU A C 1
ATOM 2237 O O . LEU A 1 311 ? -19.998 12.077 10.963 1.00 82.12 311 LEU A O 1
ATOM 2241 N N . LEU A 1 312 ? -19.387 10.914 12.793 1.00 81.06 312 LEU A N 1
ATOM 2242 C CA . LEU A 1 312 ? -18.123 10.411 12.251 1.00 81.06 312 LEU A CA 1
ATOM 2243 C C . LEU A 1 312 ? -18.358 9.561 10.998 1.00 8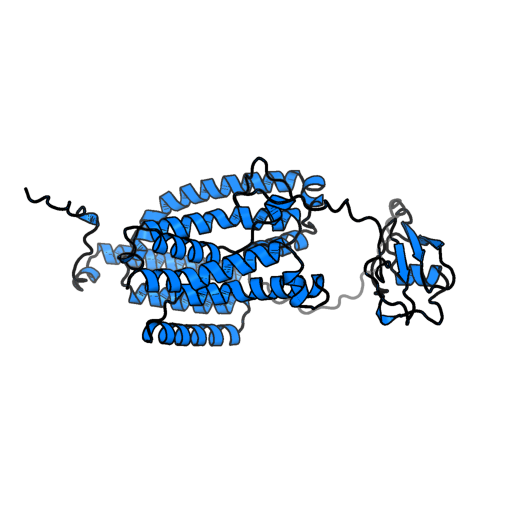1.06 312 LEU A C 1
ATOM 2245 O O . LEU A 1 312 ? -17.761 9.831 9.959 1.00 81.06 312 LEU A O 1
ATOM 2249 N N . LEU A 1 313 ? -19.271 8.589 11.065 1.00 82.75 313 LEU A N 1
ATOM 2250 C CA . LEU A 1 313 ? -19.614 7.735 9.927 1.00 82.75 313 LEU A CA 1
ATOM 2251 C C . LEU A 1 313 ? -20.199 8.535 8.759 1.00 82.75 313 LEU A C 1
ATOM 2253 O O . LEU A 1 313 ? -19.822 8.287 7.617 1.00 82.75 313 LEU A O 1
ATOM 2257 N N . ALA A 1 314 ? -21.065 9.518 9.021 1.00 84.69 314 ALA A N 1
ATOM 2258 C CA . ALA A 1 314 ? -21.617 10.376 7.974 1.00 84.69 314 ALA A CA 1
ATOM 2259 C C . ALA A 1 314 ? -20.519 11.164 7.242 1.00 84.69 314 ALA A C 1
ATOM 2261 O O . ALA A 1 314 ? -20.487 11.178 6.011 1.00 84.69 314 ALA A O 1
ATOM 2262 N N . VAL A 1 315 ? -19.585 11.767 7.986 1.00 86.94 315 VAL A N 1
ATOM 2263 C CA . VAL A 1 315 ? -18.438 12.481 7.404 1.00 86.94 315 VAL A CA 1
ATOM 2264 C C . VAL A 1 315 ? -17.554 11.528 6.601 1.00 86.94 315 VAL A C 1
ATOM 2266 O O . VAL A 1 315 ? -17.177 11.856 5.478 1.00 86.94 315 VAL A O 1
ATOM 2269 N N . VAL A 1 316 ? -17.267 10.334 7.128 1.00 87.69 316 VAL A N 1
ATOM 2270 C CA . VAL A 1 316 ? -16.476 9.314 6.422 1.00 87.69 316 VAL A CA 1
ATOM 2271 C C . VAL A 1 316 ? -17.148 8.905 5.114 1.00 87.69 316 VAL A C 1
ATOM 2273 O O . VAL A 1 316 ? -16.483 8.893 4.086 1.00 87.69 316 VAL A O 1
ATOM 2276 N N . VAL A 1 317 ? -18.455 8.627 5.110 1.00 86.81 317 VAL A N 1
ATOM 2277 C CA . VAL A 1 317 ? -19.182 8.253 3.884 1.00 86.81 317 VAL A CA 1
ATOM 2278 C C . VAL A 1 317 ? -19.114 9.369 2.844 1.00 86.81 317 VAL A C 1
ATOM 2280 O O . VAL A 1 317 ? -18.818 9.094 1.683 1.00 86.81 317 VAL A O 1
ATOM 2283 N N . VAL A 1 318 ? -19.321 10.626 3.248 1.00 88.31 318 VAL A N 1
ATOM 2284 C CA . VAL A 1 318 ? -19.206 11.778 2.338 1.00 88.31 318 VAL A CA 1
ATOM 2285 C C . VAL A 1 318 ? -17.792 11.883 1.762 1.00 88.31 318 VAL A C 1
ATOM 2287 O O . VAL A 1 318 ? -17.637 12.021 0.550 1.00 88.31 318 VAL A O 1
ATOM 2290 N N . LEU A 1 319 ? -16.762 11.769 2.603 1.00 89.19 319 LEU A N 1
ATOM 2291 C CA . LEU A 1 319 ? -15.367 11.829 2.162 1.00 89.19 319 LEU A CA 1
ATOM 2292 C C . LEU A 1 319 ? -14.995 10.669 1.239 1.00 89.19 319 LEU A C 1
ATOM 2294 O O . LEU A 1 319 ? -14.283 10.889 0.266 1.00 89.19 319 LEU A O 1
ATOM 2298 N N . VAL A 1 320 ? -15.486 9.458 1.505 1.00 88.44 320 VAL A N 1
ATOM 2299 C CA . VAL A 1 320 ? -15.238 8.291 0.650 1.00 88.44 320 VAL A CA 1
ATOM 2300 C C . VAL A 1 320 ? -15.920 8.468 -0.705 1.00 88.44 320 VAL A C 1
ATOM 2302 O O . VAL A 1 320 ? -15.281 8.242 -1.723 1.00 88.44 320 VAL A O 1
ATOM 2305 N N . VAL A 1 321 ? -17.166 8.951 -0.752 1.00 87.75 321 VAL A N 1
ATOM 2306 C CA . VAL A 1 321 ? -17.861 9.235 -2.021 1.00 87.75 321 VAL A CA 1
ATOM 2307 C C . VAL A 1 321 ? -17.116 10.298 -2.832 1.00 87.75 321 VAL A C 1
ATOM 2309 O O . VAL A 1 321 ? -16.840 10.087 -4.012 1.00 87.75 321 VAL A O 1
ATOM 2312 N N . ILE A 1 322 ? -16.746 11.419 -2.203 1.00 88.94 322 ILE A N 1
ATOM 2313 C CA . ILE A 1 322 ? -15.991 12.488 -2.873 1.00 88.94 322 ILE A CA 1
ATOM 2314 C C . ILE A 1 322 ? -14.625 11.968 -3.335 1.00 88.94 322 ILE A C 1
ATOM 2316 O O . ILE A 1 322 ? -14.238 12.203 -4.476 1.00 88.94 322 ILE A O 1
ATOM 2320 N N . GLY A 1 323 ? -13.915 11.238 -2.474 1.00 85.25 323 GLY A N 1
ATOM 2321 C CA . GLY A 1 323 ? -12.595 10.686 -2.760 1.00 85.25 323 GLY A CA 1
ATOM 2322 C C . GLY A 1 323 ? -12.621 9.696 -3.919 1.00 85.25 323 GLY A C 1
ATOM 2323 O O . GLY A 1 323 ? -11.872 9.868 -4.875 1.00 85.25 323 GLY A O 1
ATOM 2324 N N . THR A 1 324 ? -13.523 8.712 -3.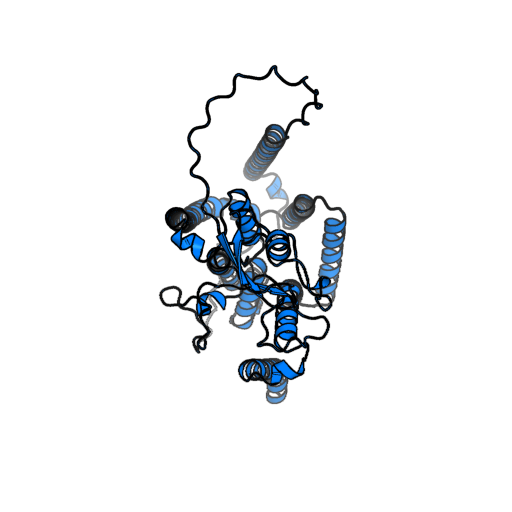885 1.00 86.00 324 THR A N 1
ATOM 2325 C CA . THR A 1 324 ? -13.694 7.729 -4.965 1.00 86.00 324 THR A CA 1
ATOM 2326 C C . THR A 1 324 ? -14.029 8.411 -6.286 1.00 86.00 324 THR A C 1
ATOM 2328 O O . THR A 1 324 ? -13.417 8.100 -7.305 1.00 86.00 324 THR A O 1
ATOM 2331 N N . TYR A 1 325 ? -14.945 9.384 -6.277 1.00 83.69 325 TYR A N 1
ATOM 2332 C CA . TYR A 1 325 ? -15.280 10.111 -7.495 1.00 83.69 325 TYR A CA 1
ATOM 2333 C C . TYR A 1 325 ? -14.115 10.969 -8.007 1.00 83.69 325 TYR A C 1
ATOM 2335 O O . TYR A 1 325 ? -13.893 11.042 -9.210 1.00 83.69 325 TYR A O 1
ATOM 2343 N N . SER A 1 326 ? -13.333 11.585 -7.119 1.00 87.00 326 SER A N 1
ATOM 2344 C CA . SER A 1 326 ? -12.257 12.513 -7.492 1.00 87.00 326 SER A CA 1
ATOM 2345 C C . SER A 1 326 ? -11.070 11.853 -8.197 1.00 87.00 326 SER A C 1
ATOM 2347 O O . SER A 1 326 ? -10.329 12.562 -8.874 1.00 87.00 326 SER A O 1
ATOM 2349 N N . VAL A 1 327 ? -10.854 10.544 -8.027 1.00 78.62 327 VAL A N 1
ATOM 2350 C CA . VAL A 1 327 ? -9.712 9.846 -8.647 1.00 78.62 327 VAL A CA 1
ATOM 2351 C C . VAL A 1 327 ? -9.907 9.699 -10.157 1.00 78.62 327 VAL A C 1
ATOM 2353 O O . VAL A 1 327 ? -9.030 10.088 -10.920 1.00 78.62 327 VAL A O 1
ATOM 2356 N N . ASN A 1 328 ? -11.063 9.183 -10.589 1.00 79.19 328 ASN A N 1
ATOM 2357 C CA . ASN A 1 328 ? -11.323 8.867 -12.002 1.00 79.19 328 ASN A CA 1
ATOM 2358 C C . ASN A 1 328 ? -12.493 9.653 -12.614 1.00 79.19 328 ASN A C 1
ATOM 2360 O O . ASN A 1 328 ? -12.823 9.441 -13.779 1.00 79.19 328 ASN A O 1
ATOM 2364 N N . ASN A 1 329 ? -13.161 10.523 -11.846 1.00 86.44 329 ASN A N 1
ATOM 2365 C CA . ASN A 1 329 ? -14.380 11.237 -12.250 1.00 86.44 329 ASN A CA 1
ATOM 2366 C C . ASN A 1 329 ? -15.467 10.285 -12.802 1.00 86.44 329 ASN A C 1
ATOM 2368 O O . ASN A 1 329 ? -16.177 10.602 -13.756 1.00 86.44 329 ASN A O 1
ATOM 2372 N N . SER A 1 330 ? -15.562 9.084 -12.218 1.00 80.62 330 SER A N 1
ATOM 2373 C CA . SER A 1 330 ? -16.356 7.960 -12.723 1.00 80.62 330 SER A CA 1
ATOM 2374 C C . SER A 1 330 ? -17.559 7.673 -11.823 1.00 80.62 330 SER A C 1
ATOM 2376 O O . SER A 1 330 ? -17.424 7.398 -10.631 1.00 80.62 330 SER A O 1
ATOM 2378 N N . MET A 1 331 ? -18.760 7.690 -12.411 1.00 86.31 331 MET A N 1
ATOM 2379 C CA . MET A 1 331 ? -19.993 7.259 -11.734 1.00 86.31 331 MET A CA 1
ATOM 2380 C C . MET A 1 331 ? -20.010 5.750 -11.466 1.00 86.31 331 MET A C 1
ATOM 2382 O O . MET A 1 331 ? -20.625 5.303 -10.500 1.00 86.31 331 MET A O 1
ATOM 2386 N N . PHE A 1 332 ? -19.328 4.960 -12.300 1.00 86.25 332 PHE A N 1
ATOM 2387 C CA . PHE A 1 332 ? -19.230 3.516 -12.106 1.00 86.25 332 PHE A CA 1
ATOM 2388 C C . PHE A 1 332 ? -18.496 3.180 -10.802 1.00 86.25 332 PHE A C 1
ATOM 2390 O O . PHE A 1 332 ? -18.946 2.317 -10.052 1.00 86.25 332 PHE A O 1
ATOM 2397 N N . ASP A 1 333 ? -17.444 3.931 -10.471 1.00 83.81 333 ASP A N 1
ATOM 2398 C CA . ASP A 1 333 ? -16.658 3.733 -9.249 1.00 83.81 333 ASP A CA 1
ATOM 2399 C C . ASP A 1 333 ? -17.522 3.960 -7.997 1.00 83.81 333 ASP A C 1
ATOM 2401 O O . ASP A 1 333 ? -17.391 3.242 -7.006 1.00 83.81 333 ASP A O 1
ATOM 2405 N N . LEU A 1 334 ? -18.479 4.894 -8.062 1.00 87.62 334 LEU A N 1
ATOM 2406 C CA . LEU A 1 334 ? -19.465 5.109 -7.000 1.00 87.62 334 LEU A CA 1
ATOM 2407 C C . LEU A 1 334 ? -20.466 3.955 -6.882 1.00 87.62 334 LEU A C 1
ATOM 2409 O O . LEU A 1 334 ? -20.809 3.552 -5.771 1.00 87.62 334 LEU A O 1
ATOM 2413 N N . ILE A 1 335 ? -20.923 3.395 -8.004 1.00 89.94 335 ILE A N 1
ATOM 2414 C CA . ILE A 1 335 ? -21.802 2.215 -7.994 1.00 89.94 335 ILE A CA 1
ATOM 2415 C C . ILE A 1 335 ? -21.076 1.033 -7.344 1.00 89.94 335 ILE A C 1
ATOM 2417 O O . ILE A 1 335 ? -21.647 0.362 -6.481 1.00 89.94 335 ILE A O 1
ATOM 2421 N N . VAL A 1 336 ? -19.810 0.808 -7.707 1.00 89.12 336 VAL A N 1
ATOM 2422 C CA . VAL A 1 336 ? -18.966 -0.230 -7.100 1.00 89.12 336 VAL A CA 1
ATOM 2423 C C . VAL A 1 336 ? -18.763 0.035 -5.610 1.00 89.12 336 VAL A C 1
ATOM 2425 O O . VAL A 1 336 ? -18.907 -0.892 -4.816 1.00 89.12 336 VAL A O 1
ATOM 2428 N N . LEU A 1 337 ? -18.508 1.284 -5.209 1.00 87.19 337 LEU A N 1
ATOM 2429 C CA . LEU A 1 337 ? -18.374 1.681 -3.805 1.00 87.19 337 LEU A CA 1
ATOM 2430 C C . LEU A 1 337 ? -19.617 1.308 -2.982 1.00 87.19 337 LEU A C 1
ATOM 2432 O O . LEU A 1 337 ? -19.503 0.621 -1.964 1.00 87.19 337 LEU A O 1
ATOM 2436 N N . PHE A 1 338 ? -20.808 1.733 -3.417 1.00 88.94 338 PHE A N 1
ATOM 2437 C CA . PHE A 1 338 ? -22.049 1.431 -2.698 1.00 88.94 338 PHE A CA 1
ATOM 2438 C C . PHE A 1 338 ? -22.390 -0.063 -2.748 1.00 88.94 338 PHE A C 1
ATOM 2440 O O . PHE A 1 338 ? -22.789 -0.632 -1.731 1.00 88.94 338 PHE A O 1
ATOM 2447 N N . GLY A 1 339 ? -22.174 -0.721 -3.891 1.00 90.94 339 GLY A N 1
ATOM 2448 C CA . GLY A 1 339 ? -22.367 -2.164 -4.043 1.00 90.94 339 GLY A CA 1
ATOM 2449 C C . GLY A 1 339 ? -21.466 -2.980 -3.111 1.00 90.94 339 GLY A C 1
ATOM 2450 O O . GLY A 1 339 ? -21.943 -3.880 -2.419 1.00 90.94 339 GLY A O 1
ATOM 2451 N N . ALA A 1 340 ? -20.185 -2.621 -3.016 1.00 87.00 340 ALA A N 1
ATOM 2452 C CA . ALA A 1 340 ? -19.236 -3.230 -2.087 1.00 87.00 340 ALA A CA 1
ATOM 2453 C C . ALA A 1 340 ? -19.607 -2.950 -0.621 1.00 87.00 340 ALA A C 1
ATOM 2455 O O . ALA A 1 340 ? -19.472 -3.837 0.222 1.00 87.00 340 ALA A O 1
ATOM 2456 N N . GLY A 1 341 ? -20.135 -1.759 -0.315 1.00 86.38 341 GLY A N 1
ATOM 2457 C CA . GLY A 1 341 ? -20.673 -1.430 1.007 1.00 86.38 341 GLY A CA 1
ATOM 2458 C C . GLY A 1 341 ? -21.840 -2.337 1.413 1.00 86.38 341 GLY A C 1
ATOM 2459 O O . GLY A 1 341 ? -21.835 -2.897 2.512 1.00 86.38 341 GLY A O 1
ATOM 2460 N N . VAL A 1 342 ? -22.803 -2.553 0.509 1.00 87.75 342 VAL A N 1
ATOM 2461 C CA . VAL A 1 342 ? -23.935 -3.476 0.722 1.00 87.75 342 VAL A CA 1
ATOM 2462 C C . VAL A 1 342 ? -23.452 -4.922 0.866 1.00 87.75 342 VAL A C 1
ATOM 2464 O O . VAL A 1 342 ? -23.886 -5.627 1.780 1.00 87.75 342 VAL A O 1
ATOM 2467 N N . LEU A 1 343 ? -22.515 -5.362 0.021 1.00 88.44 343 LEU A N 1
ATOM 2468 C CA . LEU A 1 343 ? -21.909 -6.692 0.117 1.00 88.44 343 LEU A CA 1
ATOM 2469 C C . LEU A 1 343 ? -21.207 -6.888 1.469 1.00 88.44 343 LEU A C 1
ATOM 2471 O O . LEU A 1 343 ? -21.405 -7.905 2.133 1.00 88.44 343 LEU A O 1
ATOM 2475 N N . GLY A 1 344 ? -20.426 -5.897 1.903 1.00 84.44 344 GLY A N 1
ATOM 2476 C CA . GLY A 1 344 ? -19.739 -5.905 3.191 1.00 84.44 344 GLY A CA 1
ATOM 2477 C C . GLY A 1 344 ? -20.708 -5.962 4.373 1.00 84.44 344 GLY A C 1
ATOM 2478 O O . GLY A 1 344 ? -20.483 -6.718 5.321 1.00 84.44 344 GLY A O 1
ATOM 2479 N N . PHE A 1 345 ? -21.823 -5.230 4.299 1.00 80.94 345 PHE A N 1
ATOM 2480 C CA . PHE A 1 345 ? -22.900 -5.325 5.284 1.00 80.94 345 PHE A CA 1
ATOM 2481 C C . PHE A 1 345 ? -23.489 -6.742 5.342 1.00 80.94 345 PHE A C 1
ATOM 2483 O O . PHE A 1 345 ? -23.614 -7.306 6.431 1.00 80.94 345 PHE A O 1
ATOM 2490 N N . GLY A 1 346 ? -23.766 -7.352 4.185 1.00 87.62 346 GLY A N 1
ATOM 2491 C CA . GLY A 1 346 ? -24.239 -8.735 4.098 1.00 87.62 346 GLY A CA 1
ATOM 2492 C C . GLY A 1 346 ? -23.257 -9.733 4.719 1.00 87.62 346 GLY A C 1
ATOM 2493 O O . GLY A 1 346 ? -23.642 -10.538 5.564 1.00 87.62 346 GLY A O 1
ATOM 2494 N N . LEU A 1 347 ? -21.968 -9.639 4.382 1.00 84.12 347 LEU A N 1
ATOM 2495 C CA . LEU A 1 347 ? -20.922 -10.498 4.953 1.00 84.12 347 LEU A CA 1
ATOM 2496 C C . LEU A 1 347 ? -20.863 -10.397 6.482 1.00 84.12 347 LEU A C 1
ATOM 2498 O O . LEU A 1 347 ? -20.786 -11.419 7.168 1.00 84.12 347 LEU A O 1
ATOM 2502 N N . ARG A 1 348 ? -20.962 -9.175 7.021 1.00 78.12 348 ARG A N 1
ATOM 2503 C CA . ARG A 1 348 ? -21.005 -8.942 8.469 1.00 78.12 348 ARG A CA 1
ATOM 2504 C C . ARG A 1 348 ? -22.259 -9.545 9.103 1.00 78.12 348 ARG A C 1
ATOM 2506 O O . ARG A 1 348 ? -22.160 -10.117 10.186 1.00 78.12 348 ARG A O 1
ATOM 2513 N N . TRP A 1 349 ? -23.408 -9.453 8.431 1.00 83.00 349 TRP A N 1
ATOM 2514 C CA . TRP A 1 349 ? -24.671 -10.029 8.900 1.00 83.00 349 TRP A CA 1
ATOM 2515 C C . TRP A 1 349 ? -24.604 -11.556 9.037 1.00 83.00 349 TRP A C 1
ATOM 2517 O O . TRP A 1 349 ? -25.090 -12.114 10.016 1.00 83.00 349 TRP A O 1
ATOM 2527 N N . PHE A 1 350 ? -23.939 -12.237 8.100 1.00 86.81 350 PHE A N 1
ATOM 2528 C CA . PHE A 1 350 ? -23.741 -13.692 8.144 1.00 86.81 350 PHE A CA 1
ATOM 2529 C C . PHE A 1 350 ? -22.589 -14.143 9.061 1.00 86.81 350 PHE A C 1
ATOM 2531 O O . PHE A 1 350 ? -22.261 -15.328 9.105 1.00 86.81 350 PHE A O 1
ATOM 2538 N N . GLY A 1 351 ? -21.965 -13.223 9.803 1.00 80.00 351 GLY A N 1
ATOM 2539 C CA . GLY A 1 351 ? -20.880 -13.540 10.732 1.00 80.00 351 GLY A CA 1
ATOM 2540 C C . GLY A 1 351 ? -19.537 -13.834 10.057 1.00 80.00 351 GLY A C 1
ATOM 2541 O O . GLY A 1 351 ? -18.630 -14.356 10.711 1.00 80.00 351 GLY A O 1
ATOM 2542 N N . PHE A 1 352 ? -19.372 -13.496 8.773 1.00 78.06 352 PHE A N 1
ATOM 2543 C CA . PHE A 1 352 ? -18.072 -13.602 8.122 1.00 78.06 352 PHE A CA 1
ATOM 2544 C C . PHE A 1 352 ? -17.136 -12.493 8.622 1.00 78.06 352 PHE A C 1
ATOM 2546 O O . PHE A 1 352 ? -17.526 -11.323 8.696 1.00 78.06 352 PHE A O 1
ATOM 2553 N N . PRO A 1 353 ? -15.875 -12.820 8.949 1.00 73.69 353 PRO A N 1
ATOM 2554 C CA . PRO A 1 353 ? -14.896 -11.812 9.313 1.00 73.69 353 PRO A CA 1
ATOM 2555 C C . PRO A 1 353 ? -14.533 -10.991 8.068 1.00 73.69 353 PRO A C 1
ATOM 2557 O O . PRO A 1 353 ? -14.006 -11.524 7.095 1.00 73.69 353 PRO A O 1
ATOM 2560 N N . LEU A 1 354 ? -14.792 -9.681 8.108 1.00 72.62 354 LEU A N 1
ATOM 2561 C CA . LEU A 1 354 ? -14.559 -8.788 6.966 1.00 72.62 354 LEU A CA 1
ATOM 2562 C C . LEU A 1 354 ? -13.070 -8.674 6.601 1.00 72.62 354 LEU A C 1
ATOM 2564 O O . LEU A 1 354 ? -12.722 -8.640 5.427 1.00 72.62 354 LEU A O 1
ATOM 2568 N N . ALA A 1 355 ? -12.187 -8.657 7.605 1.00 68.88 355 ALA A N 1
ATOM 2569 C CA . ALA A 1 355 ? -10.754 -8.442 7.401 1.00 68.88 355 ALA A CA 1
ATOM 2570 C C . ALA A 1 355 ? -10.101 -9.483 6.457 1.00 68.88 355 ALA A C 1
ATOM 2572 O O . ALA A 1 355 ? -9.493 -9.062 5.478 1.00 68.88 355 ALA A O 1
ATOM 2573 N N . PRO A 1 356 ? -10.265 -10.812 6.640 1.00 71.38 356 PRO A N 1
ATOM 2574 C CA . PRO A 1 356 ? -9.771 -11.808 5.683 1.00 71.38 356 PRO A CA 1
ATOM 2575 C C . PRO A 1 356 ? -10.316 -11.662 4.257 1.00 71.38 356 PRO A C 1
ATOM 2577 O O . PRO A 1 356 ? -9.580 -11.904 3.305 1.00 71.38 356 PRO A O 1
ATOM 2580 N N . VAL A 1 357 ? -11.585 -11.263 4.100 1.00 78.56 357 VAL A N 1
ATOM 2581 C CA . VAL A 1 357 ? -12.202 -11.072 2.775 1.00 78.56 357 VAL A CA 1
ATOM 2582 C C . VAL A 1 357 ? -11.551 -9.898 2.049 1.00 78.56 357 VAL A C 1
ATOM 2584 O O . VAL A 1 357 ? -11.156 -10.034 0.894 1.00 78.56 357 VAL A O 1
ATOM 2587 N N . VAL A 1 358 ? -11.384 -8.770 2.744 1.00 73.69 358 VAL A N 1
ATOM 2588 C CA . VAL A 1 358 ? -10.710 -7.587 2.192 1.00 73.69 358 VAL A CA 1
ATOM 2589 C C . VAL A 1 358 ? -9.254 -7.908 1.849 1.00 73.69 358 VAL A C 1
ATOM 2591 O O . VAL A 1 358 ? -8.809 -7.556 0.763 1.00 73.69 358 VAL A O 1
ATOM 2594 N N . ILE A 1 359 ? -8.535 -8.636 2.714 1.00 69.06 359 ILE A N 1
ATOM 2595 C CA . ILE A 1 359 ? -7.159 -9.077 2.430 1.00 69.06 359 ILE A CA 1
ATOM 2596 C C . ILE A 1 359 ? -7.117 -9.922 1.152 1.00 69.06 359 ILE A C 1
ATOM 2598 O O . ILE A 1 359 ? -6.312 -9.638 0.274 1.00 69.06 359 ILE A O 1
ATOM 2602 N N . GLY A 1 360 ? -7.995 -10.921 1.012 1.00 75.56 360 GLY A N 1
ATOM 2603 C CA . GLY A 1 360 ? -8.040 -11.766 -0.186 1.00 75.56 360 GLY A CA 1
ATOM 2604 C C . GLY A 1 360 ? -8.330 -10.976 -1.464 1.00 75.56 360 GLY A C 1
ATOM 2605 O O . GLY A 1 360 ? -7.678 -11.195 -2.481 1.00 75.56 360 GLY A O 1
ATOM 2606 N N . PHE A 1 361 ? -9.258 -10.018 -1.396 1.00 79.38 361 PHE A N 1
ATOM 2607 C CA . PHE A 1 361 ? -9.593 -9.151 -2.525 1.00 79.38 361 PHE A CA 1
ATOM 2608 C C . PHE A 1 361 ? -8.412 -8.267 -2.945 1.00 79.38 361 PHE A C 1
ATOM 2610 O O . PHE A 1 361 ? -8.067 -8.223 -4.123 1.00 79.38 361 PHE A O 1
ATOM 2617 N N . VAL A 1 362 ? -7.755 -7.611 -1.983 1.00 67.69 362 VAL A N 1
ATOM 2618 C CA . VAL A 1 362 ? -6.619 -6.718 -2.257 1.00 67.69 362 VAL A CA 1
ATOM 2619 C C . VAL A 1 362 ? -5.392 -7.493 -2.751 1.00 67.69 362 VAL A C 1
ATOM 2621 O O . VAL A 1 362 ? -4.664 -6.999 -3.607 1.00 67.69 362 VAL A O 1
ATOM 2624 N N . LEU A 1 363 ? -5.175 -8.720 -2.270 1.00 66.88 363 LEU A N 1
ATOM 2625 C CA . LEU A 1 363 ? -4.043 -9.556 -2.685 1.00 66.88 363 LEU A CA 1
ATOM 2626 C C . LEU A 1 363 ? -4.269 -10.252 -4.040 1.00 66.88 363 LEU A C 1
ATOM 2628 O O . LEU A 1 363 ? -3.309 -10.704 -4.665 1.00 66.88 363 LEU A O 1
ATOM 2632 N N . SER A 1 364 ? -5.518 -10.337 -4.510 1.00 78.31 364 SER A N 1
ATOM 2633 C CA . SER A 1 364 ? -5.882 -11.055 -5.739 1.00 78.31 364 SER A CA 1
ATOM 2634 C C . SER A 1 364 ? -5.099 -10.597 -6.978 1.00 78.31 364 SER A C 1
ATOM 2636 O O . SER A 1 364 ? -4.592 -11.469 -7.684 1.00 78.31 364 SER A O 1
ATOM 2638 N N . PRO A 1 365 ? -4.933 -9.290 -7.272 1.00 70.69 365 PRO A N 1
ATOM 2639 C CA . PRO A 1 365 ? -4.185 -8.853 -8.453 1.00 70.69 365 PRO A CA 1
ATOM 2640 C C . PRO A 1 365 ? -2.699 -9.231 -8.387 1.00 70.69 365 PRO A C 1
ATOM 2642 O O . PRO A 1 365 ? -2.089 -9.568 -9.404 1.00 70.69 365 PRO A O 1
ATOM 2645 N N . MET A 1 366 ? -2.109 -9.215 -7.188 1.00 60.62 366 MET A N 1
ATOM 2646 C CA . MET A 1 366 ? -0.716 -9.626 -6.978 1.00 60.62 366 MET A CA 1
ATOM 2647 C C . MET A 1 366 ? -0.541 -11.129 -7.206 1.00 60.62 366 MET A C 1
ATOM 2649 O O . MET A 1 366 ? 0.424 -11.549 -7.844 1.00 60.62 366 MET A O 1
ATOM 2653 N N . ILE A 1 367 ? -1.490 -11.934 -6.719 1.00 69.56 367 ILE A N 1
ATOM 2654 C CA . ILE A 1 367 ? -1.500 -13.382 -6.944 1.00 69.56 367 ILE A CA 1
ATOM 2655 C C . ILE A 1 367 ? -1.663 -13.678 -8.436 1.00 69.56 367 ILE A C 1
ATOM 2657 O O . ILE A 1 367 ? -0.872 -14.443 -8.973 1.00 69.56 367 ILE A O 1
ATOM 2661 N N . GLU A 1 368 ? -2.624 -13.046 -9.113 1.00 73.50 368 GLU A N 1
ATOM 2662 C CA . GLU A 1 368 ? -2.890 -13.260 -10.543 1.00 73.50 368 GLU A CA 1
ATOM 2663 C C . GLU A 1 368 ? -1.682 -12.885 -11.407 1.00 73.50 368 GLU A C 1
ATOM 2665 O O . GLU A 1 368 ? -1.257 -13.661 -12.260 1.00 73.50 368 GLU A O 1
ATOM 2670 N N . SER A 1 369 ? -1.083 -11.717 -11.167 1.00 61.00 369 SER A N 1
ATOM 2671 C CA . SER A 1 369 ? 0.096 -11.274 -11.922 1.00 61.00 369 SER A CA 1
ATOM 2672 C C . SER A 1 369 ? 1.310 -12.176 -11.683 1.00 61.00 369 SER A C 1
ATOM 2674 O O . SER A 1 369 ? 1.997 -12.542 -12.639 1.00 61.00 369 SER A O 1
ATOM 2676 N N . SER A 1 370 ? 1.551 -12.593 -10.436 1.00 65.50 370 SER A N 1
ATOM 2677 C CA . SER A 1 370 ? 2.645 -13.512 -10.091 1.00 65.50 370 SER A CA 1
ATOM 2678 C C . SER A 1 370 ? 2.411 -14.914 -10.650 1.00 65.50 370 SER A C 1
ATOM 2680 O O . SER A 1 370 ? 3.339 -15.540 -11.160 1.00 65.50 370 SER A O 1
ATOM 2682 N N . PHE A 1 371 ? 1.169 -15.394 -10.601 1.00 73.75 371 PHE A N 1
ATOM 2683 C CA . PHE A 1 371 ? 0.765 -16.677 -11.159 1.00 73.75 371 PHE A CA 1
ATOM 2684 C C . PHE A 1 371 ? 0.923 -16.691 -12.678 1.00 73.75 371 PHE A C 1
ATOM 2686 O O . PHE A 1 371 ? 1.567 -17.589 -13.214 1.00 73.75 371 PHE A O 1
ATOM 2693 N N . ARG A 1 372 ? 0.426 -15.656 -13.365 1.00 71.19 372 ARG A N 1
ATOM 2694 C CA . ARG A 1 372 ? 0.589 -15.479 -14.812 1.00 71.19 372 ARG A CA 1
ATOM 2695 C C . ARG A 1 372 ? 2.059 -15.446 -15.209 1.00 71.19 372 ARG A C 1
ATOM 2697 O O . ARG A 1 372 ? 2.452 -16.152 -16.130 1.00 71.19 372 ARG A O 1
ATOM 2704 N N . ARG A 1 373 ? 2.883 -14.679 -14.489 1.00 65.25 373 ARG A N 1
ATOM 2705 C CA . ARG A 1 373 ? 4.335 -14.639 -14.715 1.00 65.25 373 ARG A CA 1
ATOM 2706 C C . ARG A 1 373 ? 4.964 -16.020 -14.524 1.00 65.25 373 ARG A C 1
ATOM 2708 O O . ARG A 1 373 ? 5.748 -16.450 -15.359 1.00 65.25 373 ARG A O 1
ATOM 2715 N N . GLY A 1 374 ? 4.584 -16.732 -13.466 1.00 65.69 374 GLY A N 1
ATOM 2716 C CA . GLY A 1 374 ? 5.034 -18.097 -13.214 1.00 65.69 374 GLY A CA 1
ATOM 2717 C C . GLY A 1 374 ? 4.632 -19.083 -14.316 1.00 65.69 374 GLY A C 1
ATOM 2718 O O . GLY A 1 374 ? 5.445 -19.913 -14.710 1.00 65.69 374 GLY A O 1
ATOM 2719 N N . MET A 1 375 ? 3.410 -18.968 -14.843 1.00 79.44 375 MET A N 1
ATOM 2720 C CA . MET A 1 375 ? 2.915 -19.787 -15.954 1.00 79.44 375 MET A CA 1
ATOM 2721 C C . MET A 1 375 ? 3.713 -19.517 -17.230 1.00 79.44 375 MET A C 1
ATOM 2723 O O . MET A 1 375 ? 4.148 -20.460 -17.876 1.00 79.44 375 MET A O 1
ATOM 2727 N N . ILE A 1 376 ? 3.993 -18.252 -17.549 1.00 74.94 376 ILE A N 1
ATOM 2728 C CA . ILE A 1 376 ? 4.828 -17.888 -18.705 1.00 74.94 376 ILE A CA 1
ATOM 2729 C C . ILE A 1 376 ? 6.235 -18.493 -18.566 1.00 74.94 376 ILE A C 1
ATOM 2731 O O . ILE A 1 376 ? 6.714 -19.155 -19.480 1.00 74.94 376 ILE A O 1
ATOM 2735 N N . LEU A 1 377 ? 6.856 -18.363 -17.387 1.00 69.62 377 LEU A N 1
ATOM 2736 C CA . LEU A 1 377 ? 8.191 -18.912 -17.095 1.00 69.62 377 LEU A CA 1
ATOM 2737 C C . LEU A 1 377 ? 8.255 -20.449 -17.071 1.00 69.62 377 LEU A C 1
ATOM 2739 O O . LEU A 1 377 ? 9.340 -21.021 -17.021 1.00 69.62 377 LEU A O 1
ATOM 2743 N N . THR A 1 378 ? 7.109 -21.127 -17.039 1.00 76.00 378 THR A N 1
ATOM 2744 C CA . THR A 1 378 ? 7.013 -22.596 -17.040 1.00 76.00 378 THR A CA 1
ATOM 2745 C C . THR A 1 378 ? 6.439 -23.138 -18.351 1.00 76.00 378 THR A C 1
ATOM 2747 O O . THR A 1 378 ? 6.031 -24.302 -18.404 1.00 76.00 378 THR A O 1
ATOM 2750 N N . GLY A 1 379 ? 6.397 -22.315 -19.407 1.00 82.88 379 GLY A N 1
ATOM 2751 C CA . GLY A 1 379 ? 5.869 -22.704 -20.717 1.00 82.88 379 GLY A CA 1
ATOM 2752 C C . GLY A 1 379 ? 4.371 -23.011 -20.684 1.00 82.88 379 GLY A C 1
ATOM 2753 O O . GLY A 1 379 ? 3.927 -24.001 -21.254 1.00 82.88 379 GLY A O 1
ATOM 2754 N N . GLU A 1 380 ? 3.610 -22.222 -19.924 1.00 83.56 380 GLU A N 1
ATOM 2755 C CA . GLU A 1 380 ? 2.170 -22.377 -19.668 1.00 83.56 380 GLU A CA 1
ATOM 2756 C C . GLU A 1 380 ? 1.774 -23.708 -19.002 1.00 83.56 380 GLU A C 1
ATOM 2758 O O . GLU A 1 380 ? 0.598 -24.080 -18.956 1.00 83.56 380 GLU A O 1
ATOM 2763 N N . SER A 1 381 ? 2.741 -24.426 -18.423 1.00 84.94 381 SER A N 1
ATOM 2764 C CA . SER A 1 381 ? 2.503 -25.714 -17.780 1.00 84.94 381 SER A CA 1
ATOM 2765 C C . SER A 1 381 ? 2.406 -25.582 -16.257 1.00 84.94 381 SER A C 1
ATOM 2767 O O . SER A 1 381 ? 3.385 -25.345 -15.551 1.00 84.94 381 SER A O 1
ATOM 2769 N N . PHE A 1 382 ? 1.219 -25.840 -15.696 1.00 82.25 382 PHE A N 1
ATOM 2770 C CA . PHE A 1 382 ? 1.041 -25.842 -14.235 1.00 82.25 382 PHE A CA 1
ATOM 2771 C C . PHE A 1 382 ? 1.906 -26.918 -13.548 1.00 82.25 382 PHE A C 1
ATOM 2773 O O . PHE A 1 382 ? 2.359 -26.755 -12.416 1.00 82.25 382 PHE A O 1
ATOM 2780 N N . ALA A 1 383 ? 2.185 -28.018 -14.253 1.00 84.62 383 ALA A N 1
ATOM 2781 C CA . ALA A 1 383 ? 3.091 -29.059 -13.780 1.00 84.62 383 ALA A CA 1
ATOM 2782 C C . ALA A 1 383 ? 4.537 -28.552 -13.595 1.00 84.62 383 ALA A C 1
ATOM 2784 O O . ALA A 1 383 ? 5.247 -29.049 -12.717 1.00 84.62 383 ALA A O 1
ATOM 2785 N N . GLY A 1 384 ? 4.956 -27.531 -14.354 1.00 79.31 384 GLY A N 1
ATOM 2786 C CA . GLY A 1 384 ? 6.287 -26.931 -14.271 1.00 79.31 384 GLY A CA 1
ATOM 2787 C C . GLY A 1 384 ? 6.595 -26.299 -12.910 1.00 79.31 384 GLY A C 1
ATOM 2788 O O . GLY A 1 384 ? 7.755 -26.277 -12.493 1.00 79.31 384 GLY A O 1
ATOM 2789 N N . PHE A 1 385 ? 5.574 -25.888 -12.149 1.00 78.25 385 PHE A N 1
ATOM 2790 C CA . PHE A 1 385 ? 5.762 -25.415 -10.774 1.00 78.25 385 PHE A CA 1
ATOM 2791 C C . PHE A 1 385 ? 6.273 -26.512 -9.834 1.00 78.25 385 PHE A C 1
ATOM 2793 O O . PHE A 1 385 ? 7.092 -26.233 -8.961 1.00 78.25 385 PHE A O 1
ATOM 2800 N N . PHE A 1 386 ? 5.846 -27.764 -10.020 1.00 83.56 386 PHE A N 1
ATOM 2801 C CA . PHE A 1 386 ? 6.284 -28.883 -9.177 1.00 83.56 386 PHE A CA 1
ATOM 2802 C C . PHE A 1 386 ? 7.701 -29.361 -9.512 1.00 83.56 386 PHE A C 1
ATOM 2804 O O . PHE A 1 386 ? 8.340 -30.001 -8.679 1.00 83.56 386 PHE A O 1
ATOM 2811 N N . ALA A 1 387 ? 8.213 -29.021 -10.699 1.00 81.50 387 ALA A N 1
ATOM 2812 C CA . ALA A 1 387 ? 9.587 -29.319 -11.093 1.00 81.50 387 ALA A CA 1
ATOM 2813 C C . ALA A 1 387 ? 10.613 -28.422 -10.378 1.00 81.50 387 ALA A C 1
ATOM 2815 O O . ALA A 1 387 ? 11.777 -28.799 -10.235 1.00 81.50 387 ALA A O 1
ATOM 2816 N N . LYS A 1 388 ? 10.202 -27.236 -9.905 1.00 79.44 388 LYS A N 1
ATOM 2817 C CA . LYS A 1 388 ? 11.077 -26.325 -9.160 1.00 79.44 388 LYS A CA 1
ATOM 2818 C C . LYS A 1 388 ? 11.050 -26.698 -7.665 1.00 79.44 388 LYS A C 1
ATOM 2820 O O . LYS A 1 388 ? 10.008 -26.549 -7.023 1.00 79.44 388 LYS A O 1
ATOM 2825 N N . PRO A 1 389 ? 12.181 -27.114 -7.062 1.00 80.62 389 PRO A N 1
ATOM 2826 C CA . PRO A 1 389 ? 12.210 -27.640 -5.691 1.00 80.62 389 PRO A CA 1
ATOM 2827 C C . PRO A 1 389 ? 11.755 -26.617 -4.639 1.00 80.62 389 PRO A C 1
ATOM 2829 O O . PRO A 1 389 ? 11.120 -26.981 -3.651 1.00 80.62 389 PRO A O 1
ATOM 2832 N N . ILE A 1 390 ? 12.012 -25.327 -4.877 1.00 79.25 390 ILE A N 1
ATOM 2833 C CA . ILE A 1 390 ? 11.579 -24.229 -4.000 1.00 79.25 390 ILE A CA 1
ATOM 2834 C C . ILE A 1 390 ? 10.051 -24.078 -4.027 1.00 79.25 390 ILE A C 1
ATOM 2836 O O . ILE A 1 390 ? 9.414 -24.017 -2.976 1.00 79.25 390 ILE A O 1
ATOM 2840 N N . ALA A 1 391 ? 9.449 -24.057 -5.220 1.00 76.56 391 ALA A N 1
ATOM 2841 C CA . ALA A 1 391 ? 8.002 -23.926 -5.377 1.00 76.56 391 ALA A CA 1
ATOM 2842 C C . ALA A 1 391 ? 7.265 -25.139 -4.792 1.00 76.56 391 ALA A C 1
ATOM 2844 O O . ALA A 1 391 ? 6.289 -24.968 -4.060 1.00 76.56 391 ALA A O 1
ATOM 2845 N N . LEU A 1 392 ? 7.780 -26.352 -5.022 1.00 84.75 392 LEU A N 1
ATOM 2846 C CA . LEU A 1 392 ? 7.269 -27.572 -4.395 1.00 84.75 392 LEU A CA 1
ATOM 2847 C C . LEU A 1 392 ? 7.303 -27.476 -2.860 1.00 84.75 392 LEU A C 1
ATOM 2849 O O . LEU A 1 392 ? 6.314 -27.804 -2.204 1.00 84.75 392 LEU A O 1
ATOM 2853 N N . GLY A 1 393 ? 8.405 -26.976 -2.288 1.00 86.00 393 GLY A N 1
ATOM 2854 C CA . GLY A 1 393 ? 8.531 -26.739 -0.849 1.00 86.00 393 GLY A CA 1
ATOM 2855 C C . GLY A 1 393 ? 7.445 -25.808 -0.301 1.00 86.00 393 GLY A C 1
ATOM 2856 O O . GLY A 1 393 ? 6.788 -26.145 0.687 1.00 86.00 393 GLY A O 1
ATOM 2857 N N . PHE A 1 394 ? 7.187 -24.682 -0.975 1.00 82.62 394 PHE A N 1
ATOM 2858 C CA . PHE A 1 394 ? 6.104 -23.767 -0.601 1.00 82.62 394 PHE A CA 1
ATOM 2859 C C . PHE A 1 394 ? 4.715 -24.394 -0.754 1.00 82.62 394 PHE A C 1
ATOM 2861 O O . PHE A 1 394 ? 3.877 -24.213 0.126 1.00 82.62 394 PHE A O 1
ATOM 2868 N N . PHE A 1 395 ? 4.463 -25.175 -1.808 1.00 85.25 395 PHE A N 1
ATOM 2869 C CA . PHE A 1 395 ? 3.194 -25.894 -1.966 1.00 85.25 395 PHE A CA 1
ATOM 2870 C C . PHE A 1 395 ? 2.947 -26.877 -0.817 1.00 85.25 395 PHE A C 1
ATOM 2872 O O . PHE A 1 395 ? 1.860 -26.883 -0.233 1.00 85.25 395 PHE A O 1
ATOM 2879 N N . VAL A 1 396 ? 3.960 -27.664 -0.446 1.00 89.56 396 VAL A N 1
ATOM 2880 C CA . VAL A 1 396 ? 3.879 -28.597 0.687 1.00 89.56 396 VAL A CA 1
ATOM 2881 C C . VAL A 1 396 ? 3.636 -27.843 1.993 1.00 89.56 396 VAL A C 1
ATOM 2883 O O . VAL A 1 396 ? 2.768 -28.239 2.773 1.00 89.56 396 VAL A O 1
ATOM 2886 N N . LEU A 1 397 ? 4.347 -26.736 2.223 1.00 87.00 397 LEU A N 1
ATOM 2887 C CA . LEU A 1 397 ? 4.177 -25.912 3.418 1.00 87.00 397 LEU A CA 1
ATOM 2888 C C . LEU A 1 397 ? 2.772 -25.298 3.494 1.00 87.00 397 LEU A C 1
ATOM 2890 O O . LEU A 1 397 ? 2.148 -25.338 4.554 1.00 87.00 397 LEU A O 1
ATOM 2894 N N . THR A 1 398 ? 2.245 -24.789 2.379 1.00 85.75 398 THR A N 1
ATOM 2895 C CA . THR A 1 398 ? 0.881 -24.250 2.287 1.00 85.75 398 THR A CA 1
ATOM 2896 C C . THR A 1 398 ? -0.158 -25.319 2.613 1.00 85.75 398 THR A C 1
ATOM 2898 O O . THR A 1 398 ? -1.038 -25.078 3.441 1.00 85.75 398 THR A O 1
ATOM 2901 N N . ILE A 1 399 ? -0.035 -26.522 2.037 1.00 90.19 399 ILE A N 1
ATOM 2902 C CA . ILE A 1 399 ? -0.919 -27.653 2.360 1.00 90.19 399 ILE A CA 1
ATOM 2903 C C . ILE A 1 399 ? -0.798 -28.010 3.847 1.00 90.19 399 ILE A C 1
ATOM 2905 O O . ILE A 1 399 ? -1.813 -28.165 4.528 1.00 90.19 399 ILE A O 1
ATOM 2909 N N . ALA A 1 400 ? 0.422 -28.076 4.385 1.00 87.69 400 ALA A N 1
ATOM 2910 C CA . ALA A 1 400 ? 0.652 -28.364 5.797 1.00 87.69 400 ALA A CA 1
ATOM 2911 C C . ALA A 1 400 ? -0.013 -27.320 6.713 1.00 87.69 400 ALA A C 1
ATOM 2913 O O . ALA A 1 400 ? -0.697 -27.697 7.666 1.00 87.69 400 ALA A O 1
ATOM 2914 N N . PHE A 1 401 ? 0.110 -26.026 6.403 1.00 84.25 401 PHE A N 1
ATOM 2915 C CA . PHE A 1 401 ? -0.535 -24.937 7.144 1.00 84.25 401 PHE A CA 1
ATOM 2916 C C . PHE A 1 401 ? -2.058 -24.968 7.041 1.00 84.25 401 PHE A C 1
ATOM 2918 O O . PHE A 1 401 ? -2.740 -24.721 8.037 1.00 84.25 401 PHE A O 1
ATOM 2925 N N . LEU A 1 402 ? -2.602 -25.291 5.867 1.00 87.50 402 LEU A N 1
ATOM 2926 C CA . LEU A 1 402 ? -4.044 -25.386 5.657 1.00 87.50 402 LEU A CA 1
ATOM 2927 C C . LEU A 1 402 ? -4.641 -26.590 6.403 1.00 87.50 402 LEU A C 1
ATOM 2929 O O . LEU A 1 402 ? -5.730 -26.503 6.973 1.00 87.50 402 LEU A O 1
ATOM 2933 N N . CYS A 1 403 ? -3.903 -27.701 6.461 1.00 89.50 403 CYS A N 1
ATOM 2934 C CA . CYS A 1 403 ? -4.294 -28.901 7.194 1.00 89.50 403 CYS A CA 1
ATOM 2935 C C . CYS A 1 403 ? -4.012 -28.812 8.703 1.00 89.50 403 CYS A C 1
ATOM 2937 O O . CYS A 1 403 ? -4.649 -29.522 9.485 1.00 89.50 403 CYS A O 1
ATOM 2939 N N . TRP A 1 404 ? -3.113 -27.931 9.147 1.00 86.94 404 TRP A N 1
ATOM 2940 C CA . TRP A 1 404 ? -2.722 -27.799 10.554 1.00 86.94 404 TRP A CA 1
ATOM 2941 C C . TRP A 1 404 ? -3.901 -27.561 11.522 1.00 86.94 404 TRP A C 1
ATOM 2943 O O . TRP A 1 404 ? -3.995 -28.281 12.523 1.00 86.94 404 TRP A O 1
ATOM 2953 N N . PRO A 1 405 ? -4.858 -26.644 11.254 1.00 82.00 405 PRO A N 1
ATOM 2954 C CA . PRO A 1 405 ? -6.044 -26.468 12.094 1.00 82.00 405 PRO A CA 1
ATOM 2955 C C . PRO A 1 405 ? -6.905 -27.735 12.192 1.00 82.00 405 PRO A C 1
ATOM 2957 O O . PRO A 1 405 ? -7.422 -28.048 13.265 1.00 82.00 405 PRO A O 1
ATOM 2960 N N . LEU A 1 406 ? -7.039 -28.483 11.091 1.00 83.00 406 LEU A N 1
ATOM 2961 C CA . LEU A 1 406 ? -7.827 -29.719 11.024 1.00 83.00 406 LEU A CA 1
ATOM 2962 C C . LEU A 1 406 ? -7.167 -30.842 11.838 1.00 83.00 406 LEU A C 1
ATOM 2964 O O . LEU A 1 406 ? -7.845 -31.540 12.595 1.00 83.00 406 LEU A O 1
ATOM 2968 N N . ILE A 1 407 ? -5.840 -30.968 11.737 1.00 81.25 407 ILE A N 1
ATOM 2969 C CA . ILE A 1 407 ? -5.039 -31.939 12.495 1.00 81.25 407 ILE A CA 1
ATOM 2970 C C . ILE A 1 407 ? -5.078 -31.609 13.993 1.00 81.25 407 ILE A C 1
ATOM 2972 O O . ILE A 1 407 ? -5.302 -32.498 14.818 1.00 81.25 407 ILE A O 1
ATOM 2976 N N . ARG A 1 408 ? -4.942 -30.328 14.360 1.00 83.56 408 ARG A N 1
ATOM 2977 C CA . ARG A 1 408 ? -5.022 -29.875 15.758 1.00 83.56 408 ARG A CA 1
ATOM 2978 C C . ARG A 1 408 ? -6.399 -30.149 16.369 1.00 83.56 408 ARG A C 1
ATOM 2980 O O . ARG A 1 408 ? -6.468 -30.608 17.503 1.00 83.56 408 ARG A O 1
ATOM 2987 N N . ARG A 1 409 ? -7.480 -29.937 15.609 1.00 79.06 409 ARG A N 1
ATOM 2988 C CA . ARG A 1 409 ? -8.864 -30.192 16.052 1.00 79.06 409 ARG A CA 1
ATOM 2989 C C . ARG A 1 409 ? -9.177 -31.683 16.224 1.00 79.06 409 ARG A C 1
ATOM 2991 O O . ARG A 1 409 ? -10.017 -32.025 17.049 1.00 79.06 409 ARG A O 1
ATOM 2998 N N . ARG A 1 410 ? -8.51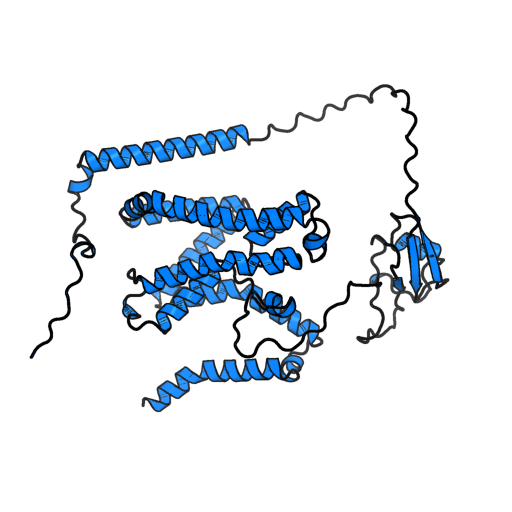0 -32.563 15.464 1.00 76.81 410 ARG A N 1
ATOM 2999 C CA . ARG A 1 410 ? -8.593 -34.024 15.645 1.00 76.81 410 ARG A CA 1
ATOM 3000 C C . ARG A 1 410 ? -7.773 -34.535 16.828 1.00 76.81 410 ARG A C 1
ATOM 3002 O O . ARG A 1 410 ? -8.151 -35.548 17.384 1.00 76.81 410 ARG A O 1
ATOM 3009 N N . ARG A 1 411 ? -6.678 -33.862 17.202 1.00 69.12 411 ARG A N 1
ATOM 3010 C CA . ARG A 1 411 ? -5.871 -34.217 18.387 1.00 69.12 411 ARG A CA 1
ATOM 3011 C C . ARG A 1 411 ? -6.440 -33.688 19.707 1.00 69.12 411 ARG A C 1
ATOM 3013 O O . ARG A 1 411 ? -6.006 -34.129 20.760 1.00 69.12 411 ARG A O 1
ATOM 3020 N N . SER A 1 412 ? -7.348 -32.713 19.660 1.00 56.25 412 SER A N 1
ATOM 3021 C CA . SER A 1 412 ? -8.016 -32.150 20.842 1.00 56.25 412 SER A CA 1
ATOM 3022 C C . SER A 1 412 ? -9.389 -32.772 21.132 1.00 56.25 412 SER A C 1
ATOM 3024 O O . SER A 1 412 ? -10.103 -32.271 21.997 1.00 56.25 412 SER A O 1
ATOM 3026 N N . ARG A 1 413 ? -9.794 -33.778 20.355 1.00 43.91 413 ARG A N 1
ATOM 3027 C CA . ARG A 1 413 ? -10.911 -34.686 20.633 1.00 43.91 413 ARG A CA 1
ATOM 3028 C C . ARG A 1 413 ? -10.314 -36.036 20.979 1.00 43.91 413 ARG A C 1
ATOM 3030 O O . ARG A 1 413 ? -10.938 -36.723 21.808 1.00 43.91 413 ARG A O 1
#

Secondary structure (DSSP, 8-state):
---PPPPPPGGG-PPSS--GGGGG-HHHHHHHHHHHHHHHHHHHHHHHHHHHHSPPPPPP---PPPPPPPP-PPPP-PPPPPPEEEEEEESBSS-EEEEE-TT-BHHHHHHHTTSB-TTB-GGG--TTPBP-TT-EEEE-BTT----TTSPPSEEE---S---PPPPPPTTS---TTT--HHHHHTS---HHHHHHHHHHHHHHHH-TTGGGTTTT-HHHHHHHHHHHHHHHHHHHHHHHHHS--SSHHHHHHHHHHHHTT---STTHHHHTHHHHHHHHHHHHHHHHHHHHHHHHHHHHHHHHTTS-HHHHHHHHHHHHHHHHHHHH--HHHHHHHHHHHHHHHHHHHTT--HHHHHHHHHHHHHHHHHHHHHHHHTTT-TTHHHHSHHHHHHHHHHHHHHHHHHHHHHH--

Foldseek 3Di:
DDDDDDDDPPVPDDDDDDPPCVCVPVVVVVVVVVVVVVVVVVVVVVVVVCVVPPDDDDPPDDPDDDDDDDPDDDDDPDPQPAWAWEFEEEFAQATGIDTHHQFAFQLNVRVVSVHGHPQWDPVQEDRRHGDHHQWYAYTYGPPDDPDVPDPRHYTDGDDPDDDDDDDDDPPLDADPVDHDPNNLVPQALLALVLQLLVQLVVQLVPDPPVVCRVVPDPSSVCSNVVSNVVNVVSQVSCCQAPVDGSDPVSVVVSVVCVVVVHHGHNCCCVVVVVVVVVVVVVVVVVVVVCVVCCVVCVVVVVVVVPPPPVVVVVVVVVCVLCVQCVPPVDPVSVVVVVVVVVVLVVCVVVVHDSSVVVSCVSCVVVCVVVVVVVCVVQVVDPVSLCVDVVSVVVVVVVVCVVCVVVVVVVVVD

Radius of gyration: 30.71 Å; chains: 1; bounding box: 57×72×98 Å

Sequence (413 aa):
MSASSPQPPDFLKLPSEVDARSFHDPSVRLILQGFALGFVACLLLVGVFAVTTRRADPPPIVLQPPPPAQPTATPLPTATPAPIVVFVSGAVAAPGLYTLAVDARVGDALDAAGGLGEDANLVAINQAERLWDGAQVHVPVIAEIVTEDAPSAGVSGGEPPQIVAPAGSANGRVNINTADVAELTSLPGIGATTASLVSYAEAKRTSPNRERFGQGEPDGILASETANNAVTAGALVPTLALGVPGDPITAVMLGALTIQNITPGPQLFVEHRDLMLYLFMALAAVNLVMFAMGATLAPLFSRALRLPEPLLLAVVVVLVVIGTYSVNNSMFDLIVLFGAGVLGFGLRWFGFPLAPVVIGFVLSPMIESSFRRGMILTGESFAGFFAKPIALGFFVLTIAFLCWPLIRRRRSR

pLDDT: mean 71.43, std 16.2, range [27.88, 90.94]